Protein AF-A0A1W6DQ27-F1 (afdb_monomer)

Structure (mmCIF, N/CA/C/O backbone):
data_AF-A0A1W6DQ27-F1
#
_entry.id   AF-A0A1W6DQ27-F1
#
loop_
_atom_site.group_PDB
_atom_site.id
_atom_site.type_symbol
_atom_site.label_atom_id
_atom_site.label_alt_id
_atom_site.label_comp_id
_atom_site.label_asym_id
_atom_site.label_entity_id
_atom_site.label_seq_id
_atom_site.pdbx_PDB_ins_code
_atom_site.Cartn_x
_atom_site.Cartn_y
_atom_site.Cartn_z
_atom_site.occupancy
_atom_site.B_iso_or_equiv
_atom_site.auth_seq_id
_atom_site.auth_comp_id
_atom_site.auth_asym_id
_atom_site.auth_atom_id
_atom_site.pdbx_PDB_model_num
ATOM 1 N N . MET A 1 1 ? 55.749 -43.262 -13.786 1.00 35.22 1 MET A N 1
ATOM 2 C CA . MET A 1 1 ? 54.710 -43.730 -14.728 1.00 35.22 1 MET A CA 1
ATOM 3 C C . MET A 1 1 ? 53.335 -43.311 -14.212 1.00 35.22 1 MET A C 1
ATOM 5 O O . MET A 1 1 ? 52.972 -43.687 -13.114 1.00 35.22 1 MET A O 1
ATOM 9 N N . ARG A 1 2 ? 52.659 -42.466 -15.005 1.00 32.59 2 ARG A N 1
ATOM 10 C CA . ARG A 1 2 ? 51.225 -42.096 -15.053 1.00 32.59 2 ARG A CA 1
ATOM 11 C C . ARG A 1 2 ? 50.454 -41.832 -13.744 1.00 32.59 2 ARG A C 1
ATOM 13 O O . ARG A 1 2 ? 49.848 -42.721 -13.162 1.00 32.59 2 ARG A O 1
ATOM 20 N N . ARG A 1 3 ? 50.330 -40.532 -13.440 1.00 27.62 3 ARG A N 1
ATOM 21 C CA . ARG A 1 3 ? 49.148 -39.917 -12.814 1.00 27.62 3 ARG A CA 1
ATOM 22 C C . ARG A 1 3 ? 47.929 -40.117 -13.731 1.00 27.62 3 ARG A C 1
ATOM 24 O O . ARG A 1 3 ? 48.047 -39.907 -14.938 1.00 27.62 3 ARG A O 1
ATOM 31 N N . ARG A 1 4 ? 46.769 -40.470 -13.174 1.00 30.17 4 ARG A N 1
ATOM 32 C CA . ARG A 1 4 ? 45.458 -40.228 -13.797 1.00 30.17 4 ARG A CA 1
ATOM 33 C C . ARG A 1 4 ? 44.673 -39.313 -12.865 1.00 30.17 4 ARG A C 1
ATOM 35 O O . ARG A 1 4 ? 44.271 -39.726 -11.786 1.00 30.17 4 ARG A O 1
ATOM 42 N N . SER A 1 5 ? 44.528 -38.060 -13.280 1.00 28.67 5 SER A N 1
ATOM 43 C CA . SER A 1 5 ? 43.563 -37.112 -12.739 1.00 28.67 5 SER A CA 1
ATOM 44 C C . SER A 1 5 ? 42.181 -37.494 -13.264 1.00 28.67 5 SER A C 1
ATOM 46 O O . SER A 1 5 ? 41.981 -37.513 -14.477 1.00 28.67 5 SER A O 1
ATOM 48 N N . CYS A 1 6 ? 41.239 -37.798 -12.375 1.00 25.20 6 CYS A N 1
ATOM 49 C CA . CYS A 1 6 ? 39.823 -37.767 -12.715 1.00 25.20 6 CYS A CA 1
ATOM 50 C C . CYS A 1 6 ? 39.264 -36.473 -12.126 1.00 25.20 6 CYS A C 1
ATOM 52 O O . CYS A 1 6 ? 39.116 -36.336 -10.915 1.00 25.20 6 CYS A O 1
ATOM 54 N N . SER A 1 7 ? 39.084 -35.492 -12.997 1.00 32.28 7 SER A N 1
ATOM 55 C CA . SER A 1 7 ? 38.464 -34.204 -12.730 1.00 32.28 7 SER A CA 1
ATOM 56 C C . SER A 1 7 ? 36.999 -34.296 -13.133 1.00 32.28 7 SER A C 1
ATOM 58 O O . SER A 1 7 ? 36.702 -34.358 -14.321 1.00 32.28 7 SER A O 1
ATOM 60 N N . THR A 1 8 ? 36.105 -34.325 -12.152 1.00 30.11 8 THR A N 1
ATOM 61 C CA . THR A 1 8 ? 34.696 -33.917 -12.269 1.00 30.11 8 THR A CA 1
ATOM 62 C C . THR A 1 8 ? 34.157 -33.750 -10.848 1.00 30.11 8 THR A C 1
ATOM 64 O O . THR A 1 8 ? 34.054 -34.739 -10.125 1.00 30.11 8 THR A O 1
ATOM 67 N N . PRO A 1 9 ? 33.827 -32.531 -10.395 1.00 32.44 9 PRO A N 1
ATOM 68 C CA . PRO A 1 9 ? 32.907 -32.384 -9.290 1.00 32.44 9 PRO A CA 1
ATOM 69 C C . PRO A 1 9 ? 31.503 -32.540 -9.870 1.00 32.44 9 PRO A C 1
ATOM 71 O O . PRO A 1 9 ? 31.006 -31.674 -10.588 1.00 32.44 9 PRO A O 1
ATOM 74 N N . THR A 1 10 ? 30.886 -33.681 -9.582 1.00 27.97 10 THR A N 1
ATOM 75 C CA . THR A 1 10 ? 29.437 -33.850 -9.635 1.00 27.97 10 THR A CA 1
ATOM 76 C C . THR A 1 10 ? 28.848 -32.747 -8.767 1.00 27.97 10 THR A C 1
ATOM 78 O O . THR A 1 10 ? 28.960 -32.797 -7.542 1.00 27.97 10 THR A O 1
ATOM 81 N N . CYS A 1 11 ? 28.316 -31.699 -9.396 1.00 25.38 11 CYS A N 1
ATOM 82 C CA . CYS A 1 11 ? 27.607 -30.658 -8.677 1.00 25.38 11 CYS A CA 1
ATOM 83 C C . CYS A 1 11 ? 26.353 -31.323 -8.117 1.00 25.38 11 CYS A C 1
ATOM 85 O O . CYS A 1 11 ? 25.439 -31.684 -8.860 1.00 25.38 11 CYS A O 1
ATOM 87 N N . CYS A 1 12 ? 26.389 -31.596 -6.815 1.00 26.17 12 CYS A N 1
ATOM 88 C CA . CYS A 1 12 ? 25.247 -32.034 -6.048 1.00 26.17 12 CYS A CA 1
ATOM 89 C C . CYS A 1 12 ? 2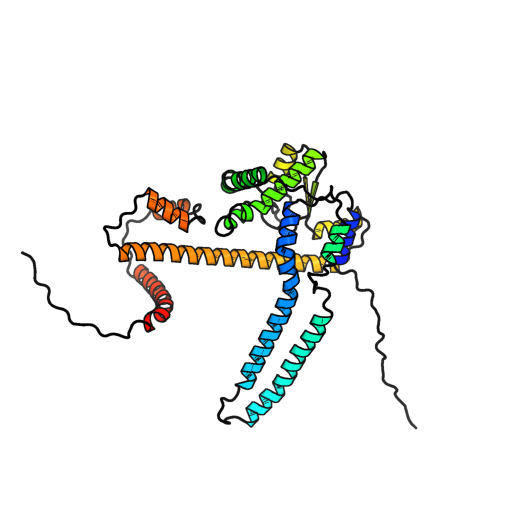4.074 -31.118 -6.383 1.00 26.17 12 CYS A C 1
ATOM 91 O O . CYS A 1 12 ? 24.135 -29.914 -6.135 1.00 26.17 12 CYS A O 1
ATOM 93 N N . SER A 1 13 ? 22.997 -31.711 -6.886 1.00 31.23 13 SER A N 1
ATOM 94 C CA . SER A 1 13 ? 21.646 -31.185 -6.768 1.00 31.23 13 SER A CA 1
ATOM 95 C C . SER A 1 13 ? 21.305 -31.101 -5.278 1.00 31.23 13 SER A C 1
ATOM 97 O O . SER A 1 13 ? 20.606 -31.945 -4.717 1.00 31.23 13 SER A O 1
ATOM 99 N N . ALA A 1 14 ? 21.885 -30.112 -4.606 1.00 27.81 14 ALA A N 1
ATOM 100 C CA . ALA A 1 14 ? 21.416 -29.653 -3.327 1.00 27.81 14 ALA A CA 1
ATOM 101 C C . ALA A 1 14 ? 20.113 -28.920 -3.628 1.00 27.81 14 ALA A C 1
ATOM 103 O O . ALA A 1 14 ? 20.105 -27.754 -4.007 1.00 27.81 14 ALA A O 1
ATOM 104 N N . SER A 1 15 ? 19.008 -29.649 -3.484 1.00 31.86 15 SER A N 1
ATOM 105 C CA . SER A 1 15 ? 17.717 -29.079 -3.123 1.00 31.86 15 SER A CA 1
ATOM 106 C C . SER A 1 15 ? 17.917 -28.362 -1.787 1.00 31.86 15 SER A C 1
ATOM 108 O O . SER A 1 15 ? 17.629 -28.901 -0.719 1.00 31.86 15 SER A O 1
ATOM 110 N N . THR A 1 16 ? 18.521 -27.178 -1.832 1.00 27.95 16 THR A N 1
ATOM 111 C CA . THR A 1 16 ? 18.600 -26.271 -0.703 1.00 27.95 16 THR A CA 1
ATOM 112 C C . THR A 1 16 ? 17.171 -25.870 -0.415 1.00 27.95 16 THR A C 1
ATOM 114 O O . THR A 1 16 ? 16.552 -25.175 -1.217 1.00 27.95 16 THR A O 1
ATOM 117 N N . ALA A 1 17 ? 16.632 -26.359 0.701 1.00 35.12 17 ALA A N 1
ATOM 118 C CA . ALA A 1 17 ? 15.463 -25.764 1.318 1.00 35.12 17 ALA A CA 1
ATOM 119 C C . ALA A 1 17 ? 15.706 -24.253 1.340 1.00 35.12 17 ALA A C 1
ATOM 121 O O . ALA A 1 17 ? 16.624 -23.786 2.018 1.00 35.12 17 ALA A O 1
ATOM 122 N N . SER A 1 18 ? 14.978 -23.532 0.487 1.00 35.06 18 SER A N 1
ATOM 123 C CA . SER A 1 18 ? 15.203 -22.111 0.285 1.00 35.06 18 SER A CA 1
ATOM 124 C C . SER A 1 18 ? 15.044 -21.433 1.648 1.00 35.06 18 SER A C 1
ATOM 126 O O . SER A 1 18 ? 14.040 -21.711 2.320 1.00 35.06 18 SER A O 1
ATOM 128 N N . PRO A 1 19 ? 16.001 -20.598 2.102 1.00 41.03 19 PRO A N 1
ATOM 129 C CA . PRO A 1 19 ? 15.761 -19.731 3.247 1.00 41.03 19 PRO A CA 1
ATOM 130 C C . PRO A 1 19 ? 14.408 -19.061 3.024 1.00 41.03 19 PRO A C 1
ATOM 132 O O . PRO A 1 19 ? 14.100 -18.648 1.904 1.00 41.03 19 PRO A O 1
ATOM 135 N N . LEU A 1 20 ? 13.561 -19.112 4.055 1.00 54.28 20 LEU A N 1
ATOM 136 C CA . LEU A 1 20 ? 12.163 -18.701 3.988 1.00 54.28 20 LEU A CA 1
ATOM 137 C C . LEU A 1 20 ? 12.088 -17.354 3.277 1.00 54.28 20 LEU A C 1
ATOM 139 O O . LEU A 1 20 ? 12.552 -16.349 3.818 1.00 54.28 20 LEU A O 1
ATOM 143 N N . THR A 1 21 ? 11.543 -17.359 2.059 1.00 79.62 21 THR A N 1
ATOM 144 C CA . THR A 1 21 ? 11.348 -16.129 1.294 1.00 79.62 21 THR A CA 1
ATOM 145 C C . THR A 1 21 ? 10.600 -15.144 2.187 1.00 79.62 21 THR A C 1
ATOM 147 O O . THR A 1 21 ? 9.743 -15.563 2.976 1.00 79.62 21 THR A O 1
ATOM 150 N N . LEU A 1 22 ? 10.892 -13.844 2.099 1.00 87.81 22 LEU A N 1
ATOM 151 C CA . LEU A 1 22 ? 10.191 -12.828 2.894 1.00 87.81 22 LEU A CA 1
ATOM 152 C C . LEU A 1 22 ? 8.661 -13.009 2.845 1.00 87.81 22 LEU A C 1
ATOM 154 O O . LEU A 1 22 ? 7.980 -12.876 3.862 1.00 87.81 22 LEU A O 1
ATOM 158 N N . ARG A 1 23 ? 8.126 -13.433 1.690 1.00 87.44 23 ARG A N 1
ATOM 159 C CA . ARG A 1 23 ? 6.727 -13.855 1.507 1.00 87.44 23 ARG A CA 1
ATOM 160 C C . ARG A 1 23 ? 6.301 -14.945 2.498 1.00 87.44 23 ARG A C 1
ATOM 162 O O . ARG A 1 23 ? 5.312 -14.766 3.206 1.00 87.44 23 ARG A O 1
ATOM 169 N N . ALA A 1 24 ? 7.031 -16.057 2.565 1.00 88.25 24 ALA A N 1
ATOM 170 C CA . ALA A 1 24 ? 6.732 -17.154 3.482 1.00 88.25 24 ALA A CA 1
ATOM 171 C C . ALA A 1 24 ? 6.811 -16.703 4.948 1.00 88.25 24 ALA A C 1
ATOM 173 O O . ALA A 1 24 ? 5.965 -17.087 5.755 1.00 88.25 24 ALA A O 1
ATOM 174 N N . THR A 1 25 ? 7.784 -15.857 5.296 1.00 91.12 25 THR A N 1
ATOM 175 C CA . THR A 1 25 ? 7.906 -15.289 6.647 1.00 91.12 25 THR A CA 1
ATOM 176 C C . THR A 1 25 ? 6.714 -14.390 6.989 1.00 91.12 25 THR A C 1
ATOM 178 O O . THR A 1 25 ? 6.089 -14.591 8.030 1.00 91.12 25 THR A O 1
ATOM 181 N N . ARG A 1 26 ? 6.318 -13.469 6.098 1.00 92.38 26 ARG A N 1
ATOM 182 C CA . ARG A 1 26 ? 5.122 -12.623 6.271 1.00 92.38 26 ARG A CA 1
ATOM 183 C C . ARG A 1 26 ? 3.860 -13.472 6.465 1.00 92.38 26 ARG A C 1
ATOM 185 O O . ARG A 1 26 ? 3.111 -13.241 7.411 1.00 92.38 26 ARG A O 1
ATOM 192 N N . LEU A 1 27 ? 3.659 -14.505 5.645 1.00 91.62 27 LEU A N 1
ATOM 193 C CA . LEU A 1 27 ? 2.511 -15.413 5.770 1.00 91.62 27 LEU A CA 1
ATOM 194 C C . LEU A 1 27 ? 2.515 -16.186 7.093 1.00 91.62 27 LEU A C 1
ATOM 196 O O . LEU A 1 27 ? 1.463 -16.336 7.710 1.00 91.62 27 LEU A O 1
ATOM 200 N N . LYS A 1 28 ? 3.679 -16.638 7.577 1.00 92.50 28 LYS A N 1
ATOM 201 C CA . LYS A 1 28 ? 3.794 -17.263 8.906 1.00 92.50 28 LYS A CA 1
ATOM 202 C C . LYS A 1 28 ? 3.399 -16.303 10.024 1.00 92.50 28 LYS A C 1
ATOM 204 O O . LYS A 1 28 ? 2.672 -16.707 10.929 1.00 92.50 28 LYS A O 1
ATOM 209 N N . VAL A 1 29 ? 3.841 -15.047 9.949 1.00 94.62 29 VAL A N 1
ATOM 210 C CA . VAL A 1 29 ? 3.486 -14.011 10.930 1.00 94.62 29 VAL A CA 1
ATOM 211 C C . VAL A 1 29 ? 1.984 -13.772 10.945 1.00 94.62 29 VAL A C 1
ATOM 213 O O . VAL A 1 29 ? 1.378 -13.818 12.013 1.00 94.62 29 VAL A O 1
ATOM 216 N N . LEU A 1 30 ? 1.360 -13.611 9.778 1.00 94.19 30 LEU A N 1
ATOM 217 C CA . LEU A 1 30 ? -0.089 -13.452 9.688 1.00 94.19 30 LEU A CA 1
ATOM 218 C C . LEU A 1 30 ? -0.834 -14.681 10.243 1.00 94.19 30 LEU A C 1
ATOM 220 O O . LEU A 1 30 ? -1.727 -14.523 11.075 1.00 94.19 30 LEU A O 1
ATOM 224 N N . LYS A 1 31 ? -0.406 -15.902 9.890 1.00 93.31 31 LYS A N 1
ATOM 225 C CA . LYS A 1 31 ? -0.966 -17.159 10.430 1.00 93.31 31 LYS A CA 1
ATOM 226 C C . LYS A 1 31 ? -0.897 -17.225 11.959 1.00 93.31 31 LYS A C 1
ATOM 228 O O . LYS A 1 31 ? -1.855 -17.663 12.586 1.00 93.31 31 LYS A O 1
ATOM 233 N N . ALA A 1 32 ? 0.191 -16.760 12.572 1.00 94.19 32 ALA A N 1
ATOM 234 C CA . ALA A 1 32 ? 0.322 -16.734 14.031 1.00 94.19 32 ALA A CA 1
ATOM 235 C C . ALA A 1 32 ? -0.504 -15.629 14.712 1.00 94.19 32 ALA A C 1
ATOM 237 O O . ALA A 1 32 ? -0.891 -15.776 15.873 1.00 94.19 32 ALA A O 1
ATOM 238 N N . ILE A 1 33 ? -0.799 -14.524 14.020 1.00 93.75 33 ILE A N 1
ATOM 239 C CA . ILE A 1 33 ? -1.761 -13.526 14.517 1.00 93.75 33 ILE A CA 1
ATOM 240 C C . ILE A 1 33 ? -3.175 -14.124 14.512 1.00 93.75 33 ILE A C 1
ATOM 242 O O . ILE A 1 33 ? -3.920 -13.918 15.480 1.00 93.75 33 ILE A O 1
ATOM 246 N N . GLY A 1 34 ? -3.498 -14.893 13.466 1.00 91.38 34 GLY A N 1
ATOM 247 C CA . GLY A 1 34 ? -4.666 -15.764 13.384 1.00 91.38 34 GLY A CA 1
ATOM 248 C C . GLY A 1 34 ? -5.978 -15.003 13.615 1.00 91.38 34 GLY A C 1
ATOM 249 O O . GLY A 1 34 ? -6.183 -13.981 12.959 1.00 91.38 34 GLY A O 1
ATOM 250 N N . PRO A 1 35 ? -6.831 -15.409 14.578 1.00 92.31 35 PRO A N 1
ATOM 251 C CA . PRO A 1 35 ? -8.158 -14.814 14.814 1.00 92.31 35 PRO A CA 1
ATOM 252 C C . PRO A 1 35 ? -8.174 -13.309 15.124 1.00 92.31 35 PRO A C 1
ATOM 254 O O . PRO A 1 35 ? -9.227 -12.679 15.113 1.00 92.31 35 PRO A O 1
ATOM 257 N N . ARG A 1 36 ? -7.018 -12.711 15.440 1.00 93.62 36 ARG A N 1
ATOM 258 C CA . ARG A 1 36 ? -6.898 -11.268 15.711 1.00 93.62 36 ARG A CA 1
ATOM 259 C C . ARG A 1 36 ? -6.746 -10.425 14.447 1.00 93.62 36 ARG A C 1
ATOM 261 O O . ARG A 1 36 ? -6.740 -9.200 14.547 1.00 93.62 36 ARG A O 1
ATOM 268 N N . LEU A 1 37 ? -6.568 -11.049 13.283 1.00 96.06 37 LEU A N 1
ATOM 269 C CA . LEU A 1 37 ? -6.528 -10.325 12.020 1.00 96.06 37 LEU A CA 1
ATOM 270 C C . LEU A 1 37 ? -7.899 -9.722 11.720 1.00 96.06 37 LEU A C 1
ATOM 272 O O . LEU A 1 37 ? -8.937 -10.344 11.942 1.00 96.06 37 LEU A O 1
ATOM 276 N N . PHE A 1 38 ? -7.873 -8.513 11.175 1.00 97.12 38 PHE A N 1
ATOM 277 C CA . PHE A 1 38 ? -9.029 -7.875 10.576 1.00 97.12 38 PHE A CA 1
ATOM 278 C C . PHE A 1 38 ? -8.591 -7.185 9.286 1.00 97.12 38 PHE A C 1
ATOM 280 O O . PHE A 1 38 ? -7.700 -6.336 9.307 1.00 97.12 38 PHE A O 1
ATOM 287 N N . LEU A 1 39 ? -9.224 -7.545 8.174 1.00 97.06 39 LEU A N 1
ATOM 288 C CA . LEU A 1 39 ? -9.023 -6.953 6.862 1.00 97.06 39 LEU A CA 1
ATOM 289 C C . LEU A 1 39 ? -10.184 -5.992 6.568 1.00 97.06 39 LEU A C 1
ATOM 291 O O . LEU A 1 39 ? -11.298 -6.455 6.309 1.00 97.06 39 LEU A O 1
ATOM 295 N N . PRO A 1 40 ? -9.973 -4.663 6.568 1.00 97.25 40 PRO A N 1
ATOM 296 C CA . PRO A 1 40 ? -10.994 -3.728 6.112 1.00 97.25 40 PRO A CA 1
ATOM 297 C C . PRO A 1 40 ? -11.451 -4.067 4.686 1.00 97.25 40 PRO A C 1
ATOM 299 O O . PRO A 1 40 ? -10.647 -4.435 3.829 1.00 97.25 40 PRO A O 1
ATOM 302 N N . HIS A 1 41 ? -12.744 -3.904 4.414 1.00 95.94 41 HIS A N 1
ATOM 303 C CA . HIS A 1 41 ? -13.325 -4.154 3.096 1.00 95.94 41 HIS A CA 1
ATOM 304 C C . HIS A 1 41 ? -12.630 -3.330 2.010 1.00 95.94 41 HIS A C 1
ATOM 306 O O . HIS A 1 41 ? -12.349 -3.841 0.927 1.00 95.94 41 HIS A O 1
ATOM 312 N N . GLN A 1 42 ? -12.317 -2.067 2.318 1.00 95.38 42 GLN A N 1
ATOM 313 C CA . GLN A 1 42 ? -11.607 -1.178 1.401 1.00 95.38 42 GLN A CA 1
ATOM 314 C C . GLN A 1 42 ? -10.236 -1.742 0.984 1.00 95.38 42 GLN A C 1
ATOM 316 O O . GLN A 1 42 ? -9.889 -1.663 -0.192 1.00 95.38 42 GLN A O 1
ATOM 321 N N . VAL A 1 43 ? -9.501 -2.380 1.905 1.00 95.38 43 VAL A N 1
ATOM 322 C CA . VAL A 1 43 ? -8.213 -3.029 1.594 1.00 95.38 43 VAL A CA 1
ATOM 323 C C . VAL A 1 43 ? -8.424 -4.207 0.645 1.00 95.38 43 VAL A C 1
ATOM 325 O O . VAL A 1 43 ? -7.675 -4.359 -0.313 1.00 95.38 43 VAL A O 1
ATOM 328 N N . GLY A 1 44 ? -9.475 -5.007 0.853 1.00 94.19 44 GLY A N 1
ATOM 329 C CA . GLY A 1 44 ? -9.832 -6.094 -0.063 1.00 94.19 44 GLY A CA 1
ATOM 330 C C . GLY A 1 44 ? -10.144 -5.599 -1.482 1.00 94.19 44 GLY A C 1
ATOM 331 O O . GLY A 1 44 ? -9.675 -6.185 -2.458 1.00 94.19 44 GLY A O 1
ATOM 332 N N . ILE A 1 45 ? -10.880 -4.486 -1.615 1.00 92.62 45 ILE A N 1
ATOM 333 C CA . ILE A 1 45 ? -11.149 -3.859 -2.922 1.00 92.62 45 ILE A CA 1
ATOM 334 C C . ILE A 1 45 ? -9.839 -3.462 -3.611 1.00 92.62 45 ILE A C 1
ATOM 336 O O . ILE A 1 45 ? -9.643 -3.775 -4.788 1.00 92.62 45 ILE A O 1
ATOM 340 N N . GLU A 1 46 ? -8.958 -2.760 -2.900 1.00 92.19 46 GLU A N 1
ATOM 3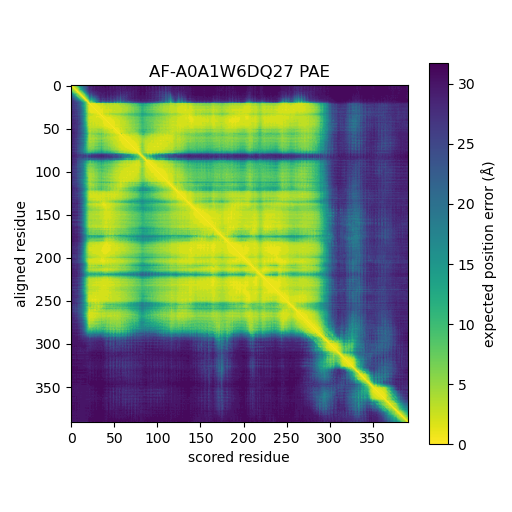41 C CA . GLU A 1 46 ? -7.689 -2.280 -3.453 1.00 92.19 46 GLU A CA 1
ATOM 342 C C . GLU A 1 46 ? -6.760 -3.434 -3.825 1.00 92.19 46 GLU A C 1
ATOM 344 O O . GLU A 1 46 ? -6.202 -3.438 -4.922 1.00 92.19 46 GLU A O 1
ATOM 349 N N . PHE A 1 47 ? -6.684 -4.463 -2.980 1.00 92.12 47 PHE A N 1
ATOM 350 C CA . PHE A 1 47 ? -5.947 -5.684 -3.274 1.00 92.12 47 PHE A CA 1
ATOM 351 C C . PHE A 1 47 ? -6.432 -6.324 -4.578 1.00 92.12 47 PHE A C 1
ATOM 353 O O . PHE A 1 47 ? -5.638 -6.529 -5.493 1.00 92.12 47 PHE A O 1
ATOM 360 N N . HIS A 1 48 ? -7.735 -6.584 -4.729 1.00 90.56 48 HIS A N 1
ATOM 361 C CA . HIS A 1 48 ? -8.249 -7.222 -5.946 1.00 90.56 48 HIS A CA 1
ATOM 362 C C . HIS A 1 48 ? -8.107 -6.351 -7.199 1.00 90.56 48 HIS A C 1
ATOM 364 O O . HIS A 1 48 ? -7.932 -6.900 -8.291 1.00 90.56 48 HIS A O 1
ATOM 370 N N . ARG A 1 49 ? -8.165 -5.018 -7.065 1.00 88.62 49 ARG A N 1
ATOM 371 C CA . ARG A 1 49 ? -7.920 -4.087 -8.175 1.00 88.62 49 ARG A CA 1
ATOM 372 C C . ARG A 1 49 ? -6.461 -4.142 -8.632 1.00 88.62 49 ARG A C 1
ATOM 374 O O . ARG A 1 49 ? -6.220 -4.219 -9.833 1.00 88.62 49 ARG A O 1
ATOM 381 N N . ASN A 1 50 ? -5.523 -4.141 -7.689 1.00 87.50 50 ASN A N 1
ATOM 382 C CA . ASN A 1 50 ? -4.099 -3.984 -7.980 1.00 87.50 50 ASN A CA 1
ATOM 383 C C . ASN A 1 50 ? -3.384 -5.326 -8.214 1.00 87.50 50 ASN A C 1
ATOM 385 O O . ASN A 1 50 ? -2.362 -5.353 -8.896 1.00 87.50 50 ASN A O 1
ATOM 389 N N . ARG A 1 51 ? -3.912 -6.461 -7.715 1.00 87.94 51 ARG A N 1
ATOM 390 C CA . ARG A 1 51 ? -3.218 -7.767 -7.784 1.00 87.94 51 ARG A CA 1
ATOM 391 C C . ARG A 1 51 ? -2.806 -8.149 -9.199 1.00 87.94 51 ARG A C 1
ATOM 393 O O . ARG A 1 51 ? -1.740 -8.715 -9.393 1.00 87.94 51 ARG A O 1
ATOM 400 N N . ARG A 1 52 ? -3.658 -7.851 -10.186 1.00 84.62 52 ARG A N 1
ATOM 401 C CA . ARG A 1 52 ? -3.426 -8.248 -11.580 1.00 84.62 52 ARG A CA 1
ATOM 402 C C . ARG A 1 52 ? -2.287 -7.461 -12.208 1.00 84.62 52 ARG A C 1
ATOM 404 O O . ARG A 1 52 ? -1.508 -8.021 -12.967 1.00 84.62 52 ARG A O 1
ATOM 411 N N . GLU A 1 53 ? -2.211 -6.178 -11.884 1.00 84.12 53 GLU A N 1
ATOM 412 C CA . GLU A 1 53 ? -1.154 -5.288 -12.351 1.00 84.12 53 GLU A CA 1
ATOM 413 C C . GLU A 1 53 ? 0.186 -5.678 -11.723 1.00 84.12 53 GLU A C 1
ATOM 415 O O . GLU A 1 53 ? 1.157 -5.903 -12.440 1.00 84.12 53 GLU A O 1
ATOM 420 N N . VAL A 1 54 ? 0.205 -5.901 -10.405 1.00 83.50 54 VAL A N 1
ATOM 421 C CA . VAL A 1 54 ? 1.406 -6.358 -9.688 1.00 83.50 54 VAL A CA 1
ATOM 422 C C . VAL A 1 54 ? 1.877 -7.725 -10.198 1.00 83.50 54 VAL A C 1
ATOM 424 O O . VAL A 1 54 ? 3.065 -7.902 -10.454 1.00 83.50 54 VAL A O 1
ATOM 427 N N . ALA A 1 55 ? 0.963 -8.678 -10.412 1.00 81.81 55 ALA A N 1
ATOM 428 C CA . ALA A 1 55 ? 1.297 -10.000 -10.950 1.00 81.81 55 ALA A CA 1
ATOM 429 C C . ALA A 1 55 ? 1.861 -9.938 -12.381 1.00 81.81 55 ALA A C 1
ATOM 431 O O . ALA A 1 55 ? 2.717 -10.744 -12.739 1.00 81.81 55 ALA A O 1
ATOM 432 N N . ALA A 1 56 ? 1.411 -8.979 -13.197 1.00 82.44 56 ALA A N 1
ATOM 433 C CA . ALA A 1 56 ? 1.943 -8.765 -14.541 1.00 82.44 56 ALA A CA 1
ATOM 434 C C . ALA A 1 56 ? 3.327 -8.089 -14.538 1.00 82.44 56 ALA A C 1
ATOM 436 O O . ALA A 1 56 ? 4.080 -8.248 -15.498 1.00 82.44 56 ALA A O 1
ATOM 437 N N . GLY A 1 57 ? 3.681 -7.368 -13.468 1.00 81.38 57 GLY A N 1
ATOM 438 C CA . GLY A 1 57 ? 4.882 -6.532 -13.395 1.00 81.38 57 GLY A CA 1
ATOM 439 C C . GLY A 1 57 ? 6.186 -7.265 -13.712 1.00 81.38 57 GLY A C 1
ATOM 440 O O . GLY A 1 57 ? 7.009 -6.741 -14.462 1.00 81.38 57 GLY A O 1
ATOM 441 N N . ILE A 1 58 ? 6.362 -8.496 -13.217 1.00 79.25 58 ILE A N 1
ATOM 442 C CA . ILE A 1 58 ? 7.573 -9.280 -13.505 1.00 79.25 58 ILE A CA 1
ATOM 443 C C . ILE A 1 58 ? 7.661 -9.675 -14.987 1.00 79.25 58 ILE A C 1
ATOM 445 O O . ILE A 1 58 ? 8.727 -9.567 -15.586 1.00 79.25 58 ILE A O 1
ATOM 449 N N . GLY A 1 59 ? 6.535 -10.039 -15.612 1.00 83.69 59 GLY A N 1
ATOM 450 C CA . GLY A 1 59 ? 6.473 -10.319 -17.050 1.00 83.69 59 GLY A CA 1
ATOM 451 C C . GLY A 1 59 ? 6.838 -9.085 -17.875 1.00 83.69 59 GLY A C 1
ATOM 452 O O . GLY A 1 59 ? 7.698 -9.154 -18.749 1.00 83.69 59 GLY A O 1
ATOM 453 N N . THR A 1 60 ? 6.282 -7.925 -17.515 1.00 83.38 60 THR A N 1
ATOM 454 C CA . THR A 1 60 ? 6.633 -6.637 -18.132 1.00 83.38 60 THR A CA 1
ATOM 455 C C . THR A 1 60 ? 8.124 -6.309 -17.975 1.00 83.38 60 THR A C 1
ATOM 457 O O . THR A 1 60 ? 8.738 -5.765 -18.896 1.00 83.38 60 THR A O 1
ATOM 460 N N . ALA A 1 61 ? 8.741 -6.645 -16.837 1.00 80.81 61 ALA A N 1
ATOM 461 C CA . ALA A 1 61 ? 10.173 -6.442 -16.624 1.00 80.81 61 ALA A CA 1
ATOM 462 C C . ALA A 1 61 ? 11.021 -7.315 -17.569 1.00 80.81 61 ALA A C 1
ATOM 464 O O . ALA A 1 61 ? 11.915 -6.785 -18.235 1.00 80.81 61 ALA A O 1
ATOM 465 N N . TYR A 1 62 ? 10.699 -8.609 -17.706 1.00 82.88 62 TYR A N 1
ATOM 466 C CA . TYR A 1 62 ? 11.343 -9.491 -18.691 1.00 82.88 62 TYR A CA 1
ATOM 467 C C . TYR A 1 62 ? 11.178 -8.963 -20.121 1.00 82.88 62 TYR A C 1
ATOM 469 O O . TYR A 1 62 ? 12.157 -8.850 -20.863 1.00 82.88 62 TYR A O 1
ATOM 477 N N . GLU A 1 63 ? 9.960 -8.570 -20.502 1.00 84.81 63 GLU A N 1
ATOM 478 C CA . GLU A 1 63 ? 9.670 -7.998 -21.820 1.00 84.81 63 GLU A CA 1
ATOM 479 C C . GLU A 1 63 ? 10.451 -6.707 -22.087 1.00 84.81 63 GLU A C 1
ATOM 481 O O . GLU A 1 63 ? 10.941 -6.506 -23.198 1.00 84.81 63 GLU A O 1
ATOM 486 N N . THR A 1 64 ? 10.636 -5.859 -21.073 1.00 83.06 64 THR A N 1
ATOM 487 C CA . THR A 1 64 ? 11.411 -4.615 -21.190 1.00 83.06 64 THR A CA 1
ATOM 488 C C . THR A 1 64 ? 12.871 -4.899 -21.543 1.00 83.06 64 THR A C 1
ATOM 490 O O . THR A 1 64 ? 13.423 -4.281 -22.458 1.00 83.06 64 THR A O 1
ATOM 493 N N . VAL A 1 65 ? 13.503 -5.863 -20.864 1.00 80.50 65 VAL A N 1
ATOM 494 C CA . VAL A 1 65 ? 14.894 -6.247 -21.157 1.00 80.50 65 VAL A CA 1
ATOM 495 C C . VAL A 1 65 ? 14.987 -6.932 -22.524 1.00 80.50 65 VAL A C 1
ATOM 497 O O . VAL A 1 65 ? 15.901 -6.636 -23.299 1.00 80.50 65 VAL A O 1
ATOM 500 N N . ARG A 1 66 ? 14.010 -7.780 -22.874 1.00 87.25 66 ARG A N 1
ATOM 501 C CA . ARG A 1 66 ? 13.927 -8.436 -24.188 1.00 87.25 66 ARG A CA 1
ATOM 502 C C . ARG A 1 66 ? 13.811 -7.408 -25.321 1.00 87.25 66 ARG A C 1
ATOM 504 O O . ARG A 1 66 ? 14.556 -7.478 -26.296 1.00 87.25 66 ARG A O 1
ATOM 511 N N . ALA A 1 67 ? 12.972 -6.386 -25.156 1.00 84.69 67 ALA A N 1
ATOM 512 C CA . ALA A 1 67 ? 12.832 -5.294 -26.117 1.00 84.69 67 ALA A CA 1
ATOM 513 C C . ALA A 1 67 ? 14.128 -4.476 -26.278 1.00 84.69 67 ALA A C 1
ATOM 515 O O . ALA A 1 67 ? 14.469 -4.067 -27.392 1.00 84.69 67 ALA A O 1
ATOM 516 N N . ALA A 1 68 ? 14.884 -4.261 -25.194 1.00 85.62 68 ALA A N 1
ATOM 517 C CA . ALA A 1 68 ? 16.192 -3.609 -25.257 1.00 85.62 68 ALA A CA 1
ATOM 518 C C . ALA A 1 68 ? 17.225 -4.459 -26.022 1.00 85.62 68 ALA A C 1
ATOM 520 O O . ALA A 1 68 ? 17.968 -3.926 -26.854 1.00 85.62 68 ALA A O 1
ATOM 521 N N . ALA A 1 69 ? 17.235 -5.778 -25.805 1.00 84.56 69 ALA A N 1
ATOM 522 C CA . ALA A 1 69 ? 18.070 -6.713 -26.559 1.00 84.56 69 ALA A CA 1
ATOM 523 C C . ALA A 1 69 ? 17.713 -6.711 -28.060 1.00 84.56 69 ALA A C 1
ATOM 525 O O . ALA A 1 69 ? 18.603 -6.636 -28.911 1.00 84.56 69 ALA A O 1
ATOM 526 N N . ASP A 1 70 ? 16.422 -6.679 -28.397 1.00 86.31 70 ASP A N 1
ATOM 527 C CA . ASP A 1 70 ? 15.944 -6.563 -29.779 1.00 86.31 70 ASP A CA 1
ATOM 528 C C . ASP A 1 70 ? 16.346 -5.235 -30.435 1.00 86.31 70 ASP A C 1
ATOM 530 O O . ASP A 1 70 ? 16.718 -5.198 -31.614 1.00 86.31 70 ASP A O 1
ATOM 534 N N . ALA A 1 71 ? 16.290 -4.127 -29.693 1.00 87.81 71 ALA A N 1
ATOM 535 C CA . ALA A 1 71 ? 16.733 -2.821 -30.174 1.00 87.81 71 ALA A CA 1
ATOM 536 C C . ALA A 1 71 ? 18.244 -2.804 -30.459 1.00 87.81 71 ALA A C 1
ATOM 538 O O . ALA A 1 71 ? 18.677 -2.306 -31.508 1.00 87.81 71 ALA A O 1
ATOM 539 N N . LEU A 1 72 ? 19.049 -3.413 -29.581 1.00 88.44 72 LEU A N 1
ATOM 540 C CA . LEU A 1 72 ? 20.479 -3.613 -29.814 1.00 88.44 72 LEU A CA 1
ATOM 541 C C . LEU A 1 72 ? 20.714 -4.468 -31.069 1.00 88.44 72 LEU A C 1
ATOM 543 O O . LEU A 1 72 ? 21.493 -4.082 -31.943 1.00 88.44 72 LEU A O 1
ATOM 547 N N . GLN A 1 73 ? 19.979 -5.572 -31.223 1.00 89.19 73 GLN A N 1
ATOM 548 C CA . GLN A 1 73 ? 20.083 -6.450 -32.389 1.00 89.19 73 GLN A CA 1
ATOM 549 C C . GLN A 1 73 ? 19.757 -5.729 -33.703 1.00 89.19 73 GLN A C 1
ATOM 551 O O . GLN A 1 73 ? 20.440 -5.936 -34.711 1.00 89.19 73 GLN A O 1
ATOM 556 N N . LYS A 1 74 ? 18.719 -4.884 -33.717 1.00 88.81 74 LYS A N 1
ATOM 557 C CA . LYS A 1 74 ? 18.367 -4.048 -34.877 1.00 88.81 74 LYS A CA 1
ATOM 558 C C . LYS A 1 74 ? 19.495 -3.077 -35.217 1.00 88.81 74 LYS A C 1
ATOM 560 O O . LYS A 1 74 ? 19.885 -3.003 -36.380 1.00 88.81 74 LYS A O 1
ATOM 565 N N . SER A 1 75 ? 20.066 -2.422 -34.207 1.00 88.69 75 SER A N 1
ATOM 566 C CA . SER A 1 75 ? 21.170 -1.467 -34.374 1.00 88.69 75 SER A CA 1
ATOM 567 C C . SER A 1 75 ? 22.410 -2.133 -34.984 1.00 88.69 75 SER A C 1
ATOM 569 O O . SER A 1 75 ? 23.020 -1.598 -35.911 1.00 88.69 75 SER A O 1
ATOM 571 N N . VAL A 1 76 ? 22.731 -3.353 -34.538 1.00 87.69 76 VAL A N 1
ATOM 572 C CA . VAL A 1 76 ? 23.816 -4.184 -35.092 1.00 87.69 76 VAL A CA 1
ATOM 573 C C . VAL A 1 76 ? 23.526 -4.625 -36.528 1.00 87.69 76 VAL A C 1
ATOM 575 O O . VAL A 1 76 ? 24.430 -4.641 -37.362 1.00 87.69 76 VAL A O 1
ATOM 578 N N . LYS A 1 77 ? 22.272 -4.963 -36.863 1.00 84.81 77 LYS A N 1
ATOM 579 C CA . LYS A 1 77 ? 21.890 -5.325 -38.242 1.00 84.81 77 LYS A CA 1
ATOM 580 C C . LYS A 1 77 ? 22.092 -4.165 -39.218 1.00 84.81 77 LYS A C 1
ATOM 582 O O . LYS A 1 77 ? 22.526 -4.407 -40.342 1.00 84.81 77 LYS A O 1
ATOM 587 N N . THR A 1 78 ? 21.806 -2.936 -38.789 1.00 85.38 78 THR A N 1
ATOM 588 C CA . THR A 1 78 ? 21.960 -1.716 -39.599 1.00 85.38 78 THR A CA 1
ATOM 589 C C . THR A 1 78 ? 23.381 -1.144 -39.599 1.00 85.38 78 THR A C 1
ATOM 591 O O . THR A 1 78 ? 23.677 -0.227 -40.367 1.00 85.38 78 THR A O 1
ATOM 594 N N . PHE A 1 79 ? 24.278 -1.674 -38.763 1.00 81.75 79 PHE A N 1
ATOM 595 C CA . PHE A 1 79 ? 25.664 -1.224 -38.678 1.00 81.75 79 PHE A CA 1
ATOM 596 C C . PHE A 1 79 ? 26.405 -1.455 -40.009 1.00 81.75 79 PHE A C 1
ATOM 598 O O . PHE A 1 79 ? 26.489 -2.581 -40.504 1.00 81.75 79 PHE A O 1
ATOM 605 N N . GLY A 1 80 ? 26.958 -0.386 -40.592 1.00 72.81 80 GLY A N 1
ATOM 606 C CA . GLY A 1 80 ? 27.689 -0.426 -41.868 1.00 72.81 80 GLY A CA 1
ATOM 607 C C . GLY A 1 80 ? 26.928 0.097 -43.093 1.00 72.81 80 GLY A C 1
ATOM 608 O O . GLY A 1 80 ? 27.515 0.161 -44.168 1.00 72.81 80 GLY A O 1
ATOM 609 N N . GLY A 1 81 ? 25.665 0.522 -42.949 1.00 63.50 81 GLY A N 1
ATOM 610 C CA . GLY A 1 81 ? 25.025 1.432 -43.910 1.00 63.50 81 GLY A CA 1
ATOM 611 C C . GLY A 1 81 ? 24.718 0.877 -45.309 1.00 63.50 81 GLY A C 1
ATOM 612 O O . GLY A 1 81 ? 24.790 1.628 -46.272 1.00 63.50 81 GLY A O 1
ATOM 613 N N . GLY A 1 82 ? 24.372 -0.408 -45.442 1.00 58.53 82 GLY A N 1
ATOM 614 C CA . GLY A 1 82 ? 23.682 -0.957 -46.626 1.00 58.53 82 GLY A CA 1
ATOM 615 C C . GLY A 1 82 ? 24.475 -1.101 -47.937 1.00 58.53 82 GLY A C 1
ATOM 616 O O . GLY A 1 82 ? 24.050 -1.874 -48.787 1.00 58.53 82 GLY A O 1
ATOM 617 N N . GLU A 1 83 ? 25.627 -0.445 -48.100 1.00 56.31 83 GLU A N 1
ATOM 618 C CA . GLU A 1 83 ? 26.387 -0.414 -49.370 1.00 56.31 83 GLU A CA 1
ATOM 619 C C . GLU A 1 83 ? 27.763 -1.108 -49.316 1.00 56.31 83 GLU A C 1
ATOM 621 O O . GLU A 1 83 ? 28.660 -0.794 -50.093 1.00 56.31 83 GLU A O 1
ATOM 626 N N . GLY A 1 84 ? 27.983 -2.037 -48.382 1.00 58.00 84 GLY A N 1
ATOM 627 C CA . GLY A 1 84 ? 29.226 -2.828 -48.328 1.00 58.00 84 GLY A CA 1
ATOM 628 C C . GLY A 1 84 ? 30.495 -2.039 -47.958 1.00 58.00 84 GLY A C 1
ATOM 629 O O . GLY A 1 84 ? 31.617 -2.528 -48.069 1.00 58.00 84 GLY A O 1
ATOM 630 N N . ARG A 1 85 ? 30.343 -0.788 -47.503 1.00 58.84 85 ARG A N 1
ATOM 631 C CA . ARG A 1 85 ? 31.451 0.163 -47.285 1.00 58.84 85 ARG A CA 1
ATOM 632 C C . ARG A 1 85 ? 32.427 -0.250 -46.171 1.00 58.84 85 ARG A C 1
ATOM 634 O O . ARG A 1 85 ? 33.536 0.273 -46.123 1.00 58.84 85 ARG A O 1
ATOM 641 N N . TYR A 1 86 ? 32.016 -1.160 -45.282 1.00 69.88 86 TYR A N 1
ATOM 642 C CA . TYR A 1 86 ? 32.756 -1.572 -44.081 1.00 69.88 86 TYR A CA 1
ATOM 643 C C . TYR A 1 86 ? 32.639 -3.079 -43.781 1.00 69.88 86 TYR A C 1
ATOM 645 O O . TYR A 1 86 ? 32.583 -3.462 -42.615 1.00 69.88 86 TYR A O 1
ATOM 653 N N . ASP A 1 87 ? 32.582 -3.945 -44.796 1.00 77.50 87 ASP A N 1
ATOM 654 C CA . ASP A 1 87 ? 32.195 -5.359 -44.633 1.00 77.50 87 ASP A CA 1
ATOM 655 C C . ASP A 1 87 ? 32.979 -6.146 -43.567 1.00 77.50 87 ASP A C 1
ATOM 657 O O . ASP A 1 87 ? 32.367 -6.868 -42.774 1.00 77.50 87 ASP A O 1
ATOM 661 N N . GLU A 1 88 ? 34.303 -5.982 -43.465 1.00 83.50 88 GLU A N 1
ATOM 662 C CA . GLU A 1 88 ? 35.097 -6.677 -42.435 1.00 83.50 88 GLU A CA 1
ATOM 663 C C . GLU A 1 88 ? 34.773 -6.165 -41.020 1.00 83.50 88 GLU A C 1
ATOM 665 O O . GLU A 1 88 ? 34.552 -6.951 -40.097 1.00 83.50 88 GLU A O 1
ATOM 670 N N . THR A 1 89 ? 34.670 -4.845 -40.843 1.00 85.56 89 THR A N 1
ATOM 671 C CA . THR A 1 89 ? 34.308 -4.226 -39.559 1.00 85.56 89 THR A CA 1
ATOM 672 C C . THR A 1 89 ? 32.881 -4.590 -39.157 1.00 85.56 89 THR A C 1
ATOM 674 O O . THR A 1 89 ? 32.634 -4.956 -38.010 1.00 85.56 89 THR A O 1
ATOM 677 N N . THR A 1 90 ? 31.940 -4.547 -40.101 1.00 86.06 90 THR A N 1
ATOM 678 C CA . THR A 1 90 ? 30.550 -4.960 -39.886 1.00 86.06 90 THR A CA 1
ATOM 679 C C . THR A 1 90 ? 30.460 -6.429 -39.488 1.00 86.06 90 THR A C 1
ATOM 681 O O . THR A 1 90 ? 29.684 -6.767 -38.593 1.00 86.06 90 THR A O 1
ATOM 684 N N . THR A 1 91 ? 31.267 -7.296 -40.101 1.00 87.56 91 THR A N 1
ATOM 685 C CA . THR A 1 91 ? 31.335 -8.719 -39.743 1.00 87.56 91 THR A CA 1
ATOM 686 C C . THR A 1 91 ? 31.847 -8.897 -38.316 1.00 87.56 91 THR A C 1
ATOM 688 O O . THR A 1 91 ? 31.159 -9.519 -37.510 1.00 87.56 91 THR A O 1
ATOM 691 N N . ARG A 1 92 ? 32.965 -8.254 -37.951 1.00 89.62 92 ARG A N 1
ATOM 692 C CA . ARG A 1 92 ? 33.521 -8.321 -36.586 1.00 89.62 92 ARG A CA 1
ATOM 693 C C . ARG A 1 92 ? 32.548 -7.815 -35.518 1.00 89.62 92 ARG A C 1
ATOM 695 O O . ARG A 1 92 ? 32.438 -8.419 -34.455 1.00 89.62 92 ARG A O 1
ATOM 702 N N . VAL A 1 93 ? 31.811 -6.733 -35.787 1.00 89.06 93 VAL A N 1
ATOM 703 C CA . VAL A 1 93 ? 30.787 -6.215 -34.858 1.00 89.06 93 VAL A CA 1
ATOM 704 C C . VAL A 1 93 ? 29.639 -7.214 -34.686 1.00 89.06 93 VAL A C 1
ATOM 706 O O . VAL A 1 93 ? 29.198 -7.455 -33.562 1.00 89.06 93 VAL A O 1
ATOM 709 N N . LYS A 1 94 ? 29.174 -7.837 -35.774 1.00 89.44 94 LYS A N 1
ATOM 710 C CA . LYS A 1 94 ? 28.130 -8.872 -35.716 1.00 89.44 94 LYS A CA 1
ATOM 711 C C . LYS A 1 94 ? 28.595 -10.112 -34.950 1.00 89.44 94 LYS A C 1
ATOM 713 O O . LYS A 1 94 ? 27.837 -10.617 -34.126 1.00 89.44 94 LYS A O 1
ATOM 718 N N . GLU A 1 95 ? 29.817 -10.581 -35.189 1.00 91.56 95 GLU A N 1
ATOM 719 C CA . GLU A 1 95 ? 30.415 -11.720 -34.477 1.00 91.56 95 GLU A CA 1
ATOM 720 C C . GLU A 1 95 ? 30.593 -11.446 -32.980 1.00 91.56 95 GLU A C 1
ATOM 722 O O . GLU A 1 95 ? 30.404 -12.351 -32.171 1.00 91.56 95 GLU A O 1
ATOM 727 N N . LEU A 1 96 ? 30.892 -10.199 -32.602 1.00 92.81 96 LEU A N 1
ATOM 728 C CA . LEU A 1 96 ? 31.008 -9.797 -31.203 1.00 92.81 96 LEU A CA 1
ATOM 729 C C . LEU A 1 96 ? 29.646 -9.738 -30.494 1.00 92.81 96 LEU A C 1
ATOM 731 O O . LEU A 1 96 ? 29.519 -10.226 -29.374 1.00 92.81 96 LEU A O 1
ATOM 735 N N . ILE A 1 97 ? 28.635 -9.121 -31.115 1.00 91.50 97 ILE A N 1
ATOM 736 C CA . ILE A 1 97 ? 27.388 -8.767 -30.416 1.00 91.50 97 ILE A CA 1
ATOM 737 C C . ILE A 1 97 ? 26.291 -9.826 -30.553 1.00 91.50 97 ILE A C 1
ATOM 739 O O . ILE A 1 97 ? 25.575 -10.072 -29.583 1.00 91.50 97 ILE A O 1
ATOM 743 N N . ASN A 1 98 ? 26.148 -10.485 -31.709 1.00 91.19 98 ASN A N 1
ATOM 744 C CA . ASN A 1 98 ? 25.054 -11.444 -31.918 1.00 91.19 98 ASN A CA 1
ATOM 745 C C . ASN A 1 98 ? 25.044 -12.587 -30.879 1.00 91.19 98 ASN A C 1
ATOM 747 O O . ASN A 1 98 ? 23.962 -12.912 -30.387 1.00 91.19 98 ASN A O 1
ATOM 751 N N . PRO A 1 99 ? 26.192 -13.191 -30.494 1.00 93.50 99 PRO A N 1
ATOM 752 C CA . PRO A 1 99 ? 26.196 -14.225 -29.461 1.00 93.50 99 PRO A CA 1
ATOM 753 C C . PRO A 1 99 ? 25.775 -13.693 -28.088 1.00 93.50 99 PRO A C 1
ATOM 755 O O . PRO A 1 99 ? 25.112 -14.410 -27.347 1.00 93.50 99 PRO A O 1
ATOM 758 N N . LEU A 1 100 ? 26.120 -12.441 -27.761 1.00 93.69 100 LEU A N 1
ATOM 759 C CA . LEU A 1 100 ? 25.745 -11.805 -26.494 1.00 93.69 100 LEU A CA 1
ATOM 760 C C . LEU A 1 100 ? 24.241 -11.550 -26.430 1.00 93.69 100 LEU A C 1
ATOM 762 O O . LEU A 1 100 ? 23.612 -11.899 -25.438 1.00 93.69 100 LEU A O 1
ATOM 766 N N . VAL A 1 101 ? 23.653 -11.000 -27.497 1.00 89.88 101 VAL A N 1
ATOM 767 C CA . VAL A 1 101 ? 22.197 -10.806 -27.581 1.00 89.88 101 VAL A CA 1
ATOM 768 C C . VAL A 1 101 ? 21.474 -12.142 -27.451 1.00 89.88 101 VAL A C 1
ATOM 770 O O . VAL A 1 101 ? 20.530 -12.247 -26.674 1.00 89.88 101 VAL A O 1
ATOM 773 N N . LYS A 1 102 ? 21.941 -13.177 -28.163 1.00 92.94 102 LYS A N 1
ATOM 774 C CA . LYS A 1 102 ? 21.367 -14.521 -28.057 1.00 92.94 102 LYS A CA 1
ATOM 775 C C . LYS A 1 102 ? 21.448 -15.054 -26.625 1.00 92.94 102 LYS A C 1
ATOM 777 O O . LYS A 1 102 ? 20.446 -15.525 -26.109 1.00 92.94 102 LYS A O 1
ATOM 782 N N . ALA A 1 103 ? 22.609 -14.942 -25.978 1.00 92.19 103 ALA A N 1
ATOM 783 C CA . ALA A 1 103 ? 22.793 -15.390 -24.600 1.00 92.19 103 ALA A CA 1
ATOM 784 C C . ALA A 1 103 ? 21.894 -14.634 -23.608 1.00 92.19 103 ALA A C 1
ATOM 786 O O . ALA A 1 103 ? 21.386 -15.243 -22.672 1.00 92.19 103 ALA A O 1
ATOM 787 N N . ILE A 1 104 ? 21.669 -13.332 -23.822 1.00 89.94 104 ILE A N 1
ATOM 788 C CA . ILE A 1 104 ? 20.730 -12.539 -23.020 1.00 89.94 104 ILE A CA 1
ATOM 789 C C . ILE A 1 104 ? 19.309 -13.078 -23.193 1.00 89.94 104 ILE A C 1
ATOM 791 O O . ILE A 1 104 ? 18.660 -13.369 -22.198 1.00 89.94 104 ILE A O 1
ATOM 795 N N . VAL A 1 105 ? 18.830 -13.230 -24.431 1.00 90.19 105 VAL A N 1
ATOM 796 C CA . VAL A 1 105 ? 17.453 -13.683 -24.694 1.00 90.19 105 VAL A CA 1
ATOM 797 C C . VAL A 1 105 ? 17.222 -15.099 -24.167 1.00 90.19 105 VAL A C 1
ATOM 799 O O . VAL A 1 105 ? 16.262 -15.310 -23.434 1.00 90.19 105 VAL A O 1
ATOM 802 N N . ASP A 1 106 ? 18.124 -16.039 -24.463 1.00 93.00 106 ASP A N 1
ATOM 803 C CA . ASP A 1 106 ? 18.019 -17.416 -23.969 1.00 93.00 106 ASP A CA 1
ATOM 804 C C . ASP A 1 106 ? 18.047 -17.458 -22.431 1.00 93.00 106 ASP A C 1
ATOM 806 O O . ASP A 1 106 ? 17.261 -18.171 -21.812 1.00 93.00 106 ASP A O 1
ATOM 810 N N . GLY A 1 107 ? 18.924 -16.663 -21.806 1.00 92.88 107 GLY A N 1
ATOM 811 C CA . GLY A 1 107 ? 19.017 -16.572 -20.351 1.00 92.88 107 GLY A CA 1
ATOM 812 C C . GLY A 1 107 ? 17.757 -15.987 -19.711 1.00 92.88 107 GLY A C 1
ATOM 813 O O . GLY A 1 107 ? 17.320 -16.478 -18.674 1.00 92.88 107 GLY A O 1
ATOM 814 N N . LEU A 1 108 ? 17.135 -14.980 -20.333 1.00 90.62 108 LEU A N 1
ATOM 815 C CA . LEU A 1 108 ? 15.845 -14.449 -19.882 1.00 90.62 108 LEU A CA 1
ATOM 816 C C . LEU A 1 108 ? 14.741 -15.505 -20.001 1.00 90.62 108 LEU A C 1
ATOM 818 O O . LEU A 1 108 ? 13.962 -15.653 -19.069 1.00 90.62 108 LEU A O 1
ATOM 822 N N . ASP A 1 109 ? 14.698 -16.266 -21.099 1.00 91.06 109 ASP A N 1
ATOM 823 C CA . ASP A 1 109 ? 13.711 -17.335 -21.293 1.00 91.06 109 ASP A CA 1
ATOM 824 C C . ASP A 1 109 ? 13.881 -18.482 -20.283 1.00 91.06 109 ASP A C 1
ATOM 826 O O . ASP A 1 109 ? 12.901 -19.129 -19.913 1.00 91.06 109 ASP A O 1
ATOM 830 N N . GLU A 1 110 ? 15.110 -18.779 -19.857 1.00 92.62 110 GLU A N 1
ATOM 831 C CA . GLU A 1 110 ? 15.380 -19.754 -18.795 1.00 92.62 110 GLU A CA 1
ATOM 832 C C . GLU A 1 110 ? 14.964 -19.227 -17.418 1.00 92.62 110 GLU A C 1
ATOM 834 O O . GLU A 1 110 ? 14.277 -19.938 -16.688 1.00 92.62 110 GLU A O 1
ATOM 839 N N . LEU A 1 111 ? 15.316 -17.982 -17.085 1.00 89.69 111 LEU A N 1
ATOM 840 C CA . LEU A 1 111 ? 14.937 -17.356 -15.814 1.00 89.69 111 LEU A CA 1
ATOM 841 C C . LEU A 1 111 ? 13.417 -17.192 -15.682 1.00 89.69 111 LEU A C 1
ATOM 843 O O . LEU A 1 111 ? 12.855 -17.497 -14.635 1.00 89.69 111 LEU A O 1
ATOM 847 N N . GLU A 1 112 ? 12.744 -16.761 -16.751 1.00 89.75 112 GLU A N 1
ATOM 848 C CA . GLU A 1 112 ? 11.308 -16.470 -16.745 1.00 89.75 112 GLU A CA 1
ATOM 849 C C . GLU A 1 112 ? 10.443 -17.727 -16.538 1.00 89.75 112 GLU A C 1
ATOM 851 O O . GLU A 1 112 ? 9.343 -17.627 -15.989 1.00 89.75 112 GLU A O 1
ATOM 856 N N . LYS A 1 113 ? 10.920 -18.912 -16.953 1.00 87.38 113 LYS A N 1
ATOM 857 C CA . LYS A 1 113 ? 10.173 -20.181 -16.832 1.00 87.38 113 LYS A CA 1
ATOM 858 C C . LYS A 1 113 ? 9.927 -20.600 -15.387 1.00 87.38 113 LYS A C 1
ATOM 860 O O . LYS A 1 113 ? 8.828 -21.058 -15.086 1.00 87.38 113 LYS A O 1
ATOM 865 N N . ASP A 1 114 ? 10.932 -20.437 -14.531 1.00 82.81 114 ASP A N 1
ATOM 866 C CA . ASP A 1 114 ? 10.923 -20.926 -13.147 1.00 82.81 114 ASP A CA 1
ATOM 867 C C . ASP A 1 114 ? 10.908 -19.777 -12.121 1.00 82.81 114 ASP A C 1
ATOM 869 O O . ASP A 1 114 ? 11.206 -19.984 -10.942 1.00 82.81 114 ASP A O 1
ATOM 873 N N . ASP A 1 115 ? 10.569 -18.554 -12.547 1.00 84.56 115 ASP A N 1
ATOM 874 C CA . ASP A 1 115 ? 10.557 -17.383 -11.671 1.00 84.56 115 ASP A CA 1
ATOM 875 C C . ASP A 1 115 ? 9.457 -17.505 -10.587 1.00 84.56 115 ASP A C 1
ATOM 877 O O . ASP A 1 115 ? 8.263 -17.451 -10.903 1.00 84.56 115 ASP A O 1
ATOM 881 N N . PRO A 1 116 ? 9.811 -17.604 -9.287 1.00 79.00 116 PRO A N 1
ATOM 882 C CA . PRO A 1 116 ? 8.850 -17.787 -8.194 1.00 79.00 116 PRO A CA 1
ATOM 883 C C . PRO A 1 116 ? 8.007 -16.533 -7.888 1.00 79.00 116 PRO A C 1
ATOM 885 O O . PRO A 1 116 ? 7.141 -16.548 -6.997 1.00 79.00 116 PRO A O 1
ATOM 888 N N . HIS A 1 117 ? 8.283 -15.416 -8.563 1.00 80.00 117 HIS A N 1
ATOM 889 C CA . HIS A 1 117 ? 7.494 -14.190 -8.508 1.00 80.00 117 HIS A CA 1
ATOM 890 C C . HIS A 1 117 ? 6.484 -14.092 -9.650 1.00 80.00 117 HIS A C 1
ATOM 892 O O . HIS A 1 117 ? 5.589 -13.247 -9.580 1.00 80.00 117 HIS A O 1
ATOM 898 N N . ARG A 1 118 ? 6.564 -14.973 -10.654 1.00 82.00 118 ARG A N 1
ATOM 899 C CA . ARG A 1 118 ? 5.540 -15.091 -11.686 1.00 82.00 118 ARG A CA 1
ATOM 900 C C . ARG A 1 118 ? 4.313 -15.784 -11.101 1.00 82.00 118 ARG A C 1
ATOM 902 O O . ARG A 1 118 ? 4.355 -16.953 -10.732 1.00 82.00 118 ARG A O 1
ATOM 909 N N 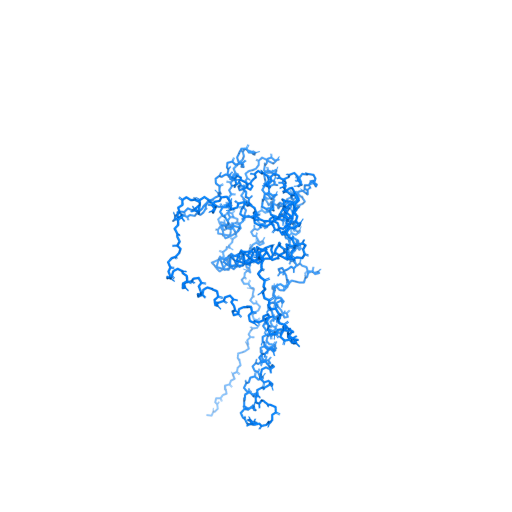. ILE A 1 119 ? 3.215 -15.042 -11.008 1.00 80.62 119 ILE A N 1
ATOM 910 C CA . ILE A 1 119 ? 1.941 -15.555 -10.504 1.00 80.62 119 ILE A CA 1
ATOM 911 C C . ILE A 1 119 ? 0.999 -15.771 -11.684 1.00 80.62 119 ILE A C 1
ATOM 913 O O . ILE A 1 119 ? 0.638 -14.816 -12.378 1.00 80.62 119 ILE A O 1
ATOM 917 N N . ASP A 1 120 ? 0.585 -17.021 -11.902 1.00 81.31 120 ASP A N 1
ATOM 918 C CA . ASP A 1 120 ? -0.534 -17.315 -12.792 1.00 81.31 120 ASP A CA 1
ATOM 919 C C . ASP A 1 120 ? -1.819 -16.788 -12.143 1.00 81.31 120 ASP A C 1
ATOM 921 O O . ASP A 1 120 ? -2.196 -17.174 -11.042 1.00 81.31 120 ASP A O 1
ATOM 925 N N . GLN A 1 121 ? -2.507 -15.864 -12.809 1.00 78.50 121 GLN A N 1
ATOM 926 C CA . GLN A 1 121 ? -3.725 -15.273 -12.252 1.00 78.50 121 GLN A CA 1
ATOM 927 C C . GLN A 1 121 ? -4.910 -16.246 -12.225 1.00 78.50 121 GLN A C 1
ATOM 929 O O . GLN A 1 121 ? -5.894 -15.968 -11.527 1.00 78.50 121 GLN A O 1
ATOM 934 N N . SER A 1 122 ? -4.844 -17.328 -13.009 1.00 82.88 122 SER A N 1
ATOM 935 C CA . SER A 1 122 ? -5.839 -18.401 -13.028 1.00 82.88 122 SER A CA 1
ATOM 936 C C . SER A 1 122 ? -5.638 -19.421 -11.903 1.00 82.88 122 SER A C 1
ATOM 938 O O . SER A 1 122 ? -6.613 -20.041 -11.484 1.00 82.88 122 SER A O 1
ATOM 940 N N . ASP A 1 123 ? -4.418 -19.513 -11.370 1.00 84.69 123 ASP A N 1
ATOM 941 C CA . ASP A 1 123 ? -4.032 -20.348 -10.232 1.00 84.69 123 ASP A CA 1
ATOM 942 C C . ASP A 1 123 ? -3.095 -19.539 -9.321 1.00 84.69 123 ASP A C 1
ATOM 944 O O . ASP A 1 123 ? -1.876 -19.670 -9.371 1.00 84.69 123 ASP A O 1
ATOM 948 N N . ASP A 1 124 ? -3.679 -18.605 -8.561 1.00 87.81 124 ASP A N 1
ATOM 949 C CA . ASP A 1 124 ? -2.961 -17.627 -7.737 1.00 87.81 124 ASP A CA 1
ATOM 950 C C . ASP A 1 124 ? -2.734 -18.199 -6.322 1.00 87.81 124 ASP A C 1
ATOM 952 O O . ASP A 1 124 ? -3.631 -18.107 -5.472 1.00 87.81 124 ASP A O 1
ATOM 956 N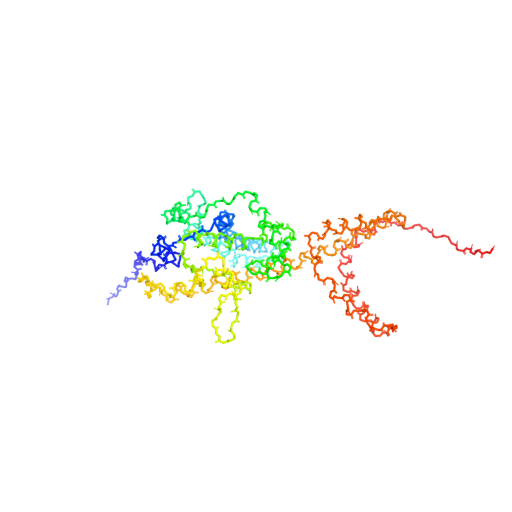 N . PRO A 1 125 ? -1.555 -18.789 -6.024 1.00 85.56 125 PRO A N 1
ATOM 957 C CA . PRO A 1 125 ? -1.317 -19.459 -4.747 1.00 85.56 125 PRO A CA 1
ATOM 958 C C . PRO A 1 125 ? -1.318 -18.481 -3.569 1.00 85.56 125 PRO A C 1
ATOM 960 O O . PRO A 1 125 ? -1.632 -18.866 -2.445 1.00 85.56 125 PRO A O 1
ATOM 963 N N . VAL A 1 126 ? -0.988 -17.206 -3.808 1.00 86.69 126 VAL A N 1
ATOM 964 C CA . VAL A 1 126 ? -0.978 -16.183 -2.757 1.00 86.69 126 VAL A CA 1
ATOM 965 C C . VAL A 1 126 ? -2.406 -15.843 -2.358 1.00 86.69 126 VAL A C 1
ATOM 967 O O . VAL A 1 126 ? -2.705 -15.792 -1.166 1.00 86.69 126 VAL A O 1
ATOM 970 N N . LEU A 1 127 ? -3.296 -15.649 -3.335 1.00 90.56 127 LEU A N 1
ATOM 971 C CA . LEU A 1 127 ? -4.715 -15.448 -3.061 1.00 90.56 127 LEU A CA 1
ATOM 972 C C . LEU A 1 127 ? -5.307 -16.649 -2.312 1.00 90.56 127 LEU A C 1
ATOM 974 O O . LEU A 1 127 ? -5.955 -16.445 -1.290 1.00 90.56 127 LEU A O 1
ATOM 978 N N . ALA A 1 128 ? -5.016 -17.878 -2.748 1.00 91.12 128 ALA A N 1
ATOM 979 C CA . ALA A 1 128 ? -5.509 -19.089 -2.090 1.00 91.12 128 ALA A CA 1
ATOM 980 C C . ALA A 1 128 ? -5.049 -19.199 -0.621 1.00 91.12 128 ALA A C 1
ATOM 982 O O . ALA A 1 128 ? -5.833 -19.555 0.265 1.00 91.12 128 ALA A O 1
ATOM 983 N N . GLU A 1 129 ? -3.789 -18.856 -0.326 1.00 90.31 129 GLU A N 1
ATOM 984 C CA . GLU A 1 129 ? -3.291 -18.821 1.053 1.00 90.31 129 GLU A CA 1
ATOM 985 C C . GLU A 1 129 ? -3.969 -17.739 1.904 1.00 90.31 129 GLU A C 1
ATOM 987 O O . GLU A 1 129 ? -4.242 -17.980 3.081 1.00 90.31 129 GLU A O 1
ATOM 992 N N . LEU A 1 130 ? -4.252 -16.564 1.333 1.00 90.81 130 LEU A N 1
ATOM 993 C CA . LEU A 1 130 ? -4.951 -15.481 2.032 1.00 90.81 130 LEU A CA 1
ATOM 994 C C . LEU A 1 130 ? -6.424 -15.819 2.297 1.00 90.81 130 LEU A C 1
ATOM 996 O O . LEU A 1 130 ? -6.913 -15.547 3.390 1.00 90.81 130 LEU A O 1
ATOM 1000 N N . GLU A 1 131 ? -7.109 -16.446 1.339 1.00 90.94 131 GLU A N 1
ATOM 1001 C CA . GLU A 1 131 ? -8.490 -16.925 1.494 1.00 90.94 131 GLU A CA 1
ATOM 1002 C C . GLU A 1 131 ? -8.595 -18.028 2.553 1.00 90.94 131 GLU A C 1
ATOM 1004 O O . GLU A 1 131 ? -9.579 -18.094 3.279 1.00 90.94 131 GLU A O 1
ATOM 1009 N N . THR A 1 132 ? -7.561 -18.862 2.693 1.00 91.94 132 THR A N 1
ATOM 1010 C CA . THR A 1 132 ? -7.497 -19.880 3.755 1.00 91.94 132 THR A CA 1
ATOM 1011 C C . THR A 1 132 ? -7.189 -19.273 5.129 1.00 91.94 132 THR A C 1
ATOM 1013 O O . THR A 1 132 ? -7.526 -19.853 6.158 1.00 91.94 132 THR A O 1
ATOM 1016 N N . LEU A 1 133 ? -6.490 -18.137 5.162 1.00 92.44 133 LEU A N 1
ATOM 1017 C CA . LEU A 1 133 ? -6.052 -17.478 6.391 1.00 92.44 133 LEU A CA 1
ATOM 1018 C C . LEU A 1 133 ? -7.154 -16.639 7.053 1.00 92.44 133 LEU A C 1
ATOM 1020 O O . LEU A 1 133 ? -7.123 -16.477 8.271 1.00 92.44 133 LEU A O 1
ATOM 1024 N N . LEU A 1 134 ? -8.040 -16.037 6.260 1.00 92.62 134 LEU A N 1
ATOM 1025 C CA . LEU A 1 134 ? -9.017 -15.057 6.729 1.00 92.62 134 LEU A CA 1
ATOM 1026 C C . LEU A 1 134 ? -10.420 -15.660 6.775 1.00 92.62 134 LEU A C 1
ATOM 1028 O O . LEU A 1 134 ? -10.997 -15.968 5.735 1.00 92.62 134 LEU A O 1
ATOM 1032 N N . ASP A 1 135 ? -10.994 -15.733 7.973 1.00 89.69 135 ASP A N 1
ATOM 1033 C CA . ASP A 1 135 ? -12.393 -16.120 8.155 1.00 89.69 135 ASP A CA 1
ATOM 1034 C C . ASP A 1 135 ? -13.367 -14.979 7.773 1.00 89.69 135 ASP A C 1
ATOM 1036 O O . ASP A 1 135 ? -13.022 -13.790 7.753 1.00 89.69 135 ASP A O 1
ATOM 1040 N N . ASP A 1 136 ? -14.634 -15.328 7.517 1.00 86.00 136 ASP A N 1
ATOM 1041 C CA . ASP A 1 136 ? -15.702 -14.393 7.112 1.00 86.00 136 ASP A CA 1
ATOM 1042 C C . ASP A 1 136 ? -15.911 -13.214 8.086 1.00 86.00 136 ASP A C 1
ATOM 1044 O O . ASP A 1 136 ? -16.390 -12.144 7.696 1.00 86.00 136 ASP A O 1
ATOM 1048 N N . ASP A 1 137 ? -15.615 -13.396 9.375 1.00 88.56 137 ASP A N 1
ATOM 1049 C CA . ASP A 1 137 ? -15.741 -12.365 10.409 1.00 88.56 137 ASP A CA 1
ATOM 1050 C C . ASP A 1 137 ? -14.490 -11.482 10.548 1.00 88.56 137 ASP A C 1
ATOM 1052 O O . ASP A 1 137 ? -14.580 -10.370 11.087 1.00 88.56 137 ASP A O 1
ATOM 1056 N N . GLN A 1 138 ? -13.364 -11.929 9.990 1.00 94.19 138 GLN A N 1
ATOM 1057 C CA . GLN A 1 138 ? -12.115 -11.181 9.893 1.00 94.19 138 GLN A CA 1
ATOM 1058 C C . GLN A 1 138 ? -12.093 -10.255 8.679 1.00 94.19 138 GLN A C 1
ATOM 1060 O O . GLN A 1 138 ? -11.301 -9.315 8.647 1.00 94.19 138 GLN A O 1
ATOM 1065 N N . VAL A 1 139 ? -12.984 -10.446 7.705 1.00 95.06 139 VAL A N 1
ATOM 1066 C CA . VAL A 1 139 ? -13.131 -9.540 6.561 1.00 95.06 139 VAL A CA 1
ATOM 1067 C C . VAL A 1 139 ? -14.249 -8.525 6.807 1.00 95.06 139 VAL A C 1
ATOM 1069 O O . VAL A 1 139 ? -15.385 -8.836 7.173 1.00 95.06 139 VAL A O 1
ATOM 1072 N N . GLY A 1 140 ? -13.935 -7.249 6.590 1.00 93.88 140 GLY A N 1
ATOM 1073 C CA . GLY A 1 140 ? -14.881 -6.150 6.686 1.00 93.88 140 GLY A CA 1
ATOM 1074 C C . GLY A 1 140 ? -16.077 -6.357 5.757 1.00 93.88 140 GLY A C 1
ATOM 1075 O O . GLY A 1 140 ? -15.940 -6.586 4.556 1.00 93.88 140 GLY A O 1
ATOM 1076 N N . ARG A 1 141 ? -17.290 -6.218 6.303 1.00 92.88 141 ARG A N 1
ATOM 1077 C CA . ARG A 1 141 ? -18.509 -6.253 5.487 1.00 92.88 141 ARG A CA 1
ATOM 1078 C C . ARG A 1 141 ? -18.594 -5.019 4.599 1.00 92.88 141 ARG A C 1
ATOM 1080 O O . ARG A 1 141 ? -18.479 -3.896 5.096 1.00 92.88 141 ARG A O 1
ATOM 1087 N N . ALA A 1 142 ? -18.931 -5.241 3.330 1.00 93.25 142 ALA A N 1
ATOM 1088 C CA . ALA A 1 142 ? -19.163 -4.186 2.355 1.00 93.25 142 ALA A CA 1
ATOM 1089 C C . ALA A 1 142 ? -20.141 -3.121 2.894 1.00 93.25 142 ALA A C 1
ATOM 1091 O O . ALA A 1 142 ? -21.301 -3.434 3.209 1.00 93.25 142 ALA A O 1
ATOM 1092 N N . PRO A 1 143 ? -19.720 -1.848 3.021 1.00 90.94 143 PRO A N 1
ATOM 1093 C CA . PRO A 1 143 ? -20.630 -0.787 3.410 1.00 90.94 143 PRO A CA 1
ATOM 1094 C C . PRO A 1 143 ? -21.697 -0.579 2.332 1.00 90.94 143 PRO A C 1
ATOM 1096 O O . PRO A 1 143 ? -21.426 -0.623 1.135 1.00 90.94 143 PRO A O 1
ATOM 1099 N N . ARG A 1 144 ? -22.931 -0.270 2.744 1.00 92.31 144 ARG A N 1
ATOM 1100 C CA . ARG A 1 144 ? -23.991 0.102 1.791 1.00 92.31 144 ARG A CA 1
ATOM 1101 C C . ARG A 1 144 ? -23.538 1.290 0.938 1.00 92.31 144 ARG A C 1
ATOM 1103 O O . ARG A 1 144 ? -22.994 2.248 1.487 1.00 92.31 144 ARG A O 1
ATOM 1110 N N . ALA A 1 145 ? -23.891 1.301 -0.348 1.00 89.50 145 ALA A N 1
ATOM 1111 C CA . ALA A 1 145 ? -23.518 2.366 -1.287 1.00 89.50 145 ALA A CA 1
ATOM 1112 C C . ALA A 1 145 ? -23.824 3.783 -0.759 1.00 89.50 145 ALA A C 1
ATOM 1114 O O . ALA A 1 145 ? -22.982 4.671 -0.828 1.00 89.50 145 ALA A O 1
ATOM 1115 N N . LYS A 1 146 ? -24.985 3.985 -0.115 1.00 90.81 146 LYS A N 1
ATOM 1116 C CA . LYS A 1 146 ? -25.347 5.270 0.517 1.00 90.81 146 LYS A CA 1
ATOM 1117 C C . LYS A 1 146 ? -24.356 5.705 1.608 1.00 90.81 146 LYS A C 1
ATOM 1119 O O . LYS A 1 146 ? -24.107 6.895 1.773 1.00 90.81 146 LYS A O 1
ATOM 1124 N N . LYS A 1 147 ? -23.799 4.753 2.364 1.00 92.81 147 LYS A N 1
ATOM 1125 C CA . LYS A 1 147 ? -22.799 5.013 3.408 1.00 92.81 147 LYS A CA 1
ATOM 1126 C C . LYS A 1 147 ? -21.446 5.370 2.794 1.00 92.81 147 LYS A C 1
ATOM 1128 O O . LYS A 1 147 ? -20.818 6.304 3.278 1.00 92.81 147 LYS A O 1
ATOM 1133 N N . VAL A 1 148 ? -21.038 4.679 1.727 1.00 91.75 148 VAL A N 1
ATOM 1134 C CA . VAL A 1 148 ? -19.818 5.009 0.966 1.00 91.75 148 VAL A CA 1
ATOM 1135 C C . VAL A 1 148 ? -19.930 6.408 0.366 1.00 91.75 148 VAL A C 1
ATOM 1137 O O . VAL A 1 148 ? -19.069 7.241 0.613 1.00 91.75 148 VAL A O 1
ATOM 1140 N N . ALA A 1 149 ? -21.037 6.711 -0.317 1.00 89.31 149 ALA A N 1
ATOM 1141 C CA . ALA A 1 149 ? -21.280 8.024 -0.912 1.00 89.31 149 ALA A CA 1
ATOM 1142 C C . ALA A 1 149 ? -21.278 9.152 0.131 1.00 89.31 149 ALA A C 1
ATOM 1144 O O . ALA A 1 149 ? -20.730 10.223 -0.120 1.00 89.31 149 ALA A O 1
ATOM 1145 N N . LYS A 1 150 ? -21.856 8.909 1.318 1.00 93.44 150 LYS A N 1
ATOM 1146 C CA . LYS A 1 150 ? -21.785 9.864 2.428 1.00 93.44 150 LYS A CA 1
ATOM 1147 C C . LYS A 1 150 ? -20.339 10.085 2.878 1.00 93.44 150 LYS A C 1
ATOM 1149 O O . LYS A 1 150 ? -19.920 11.227 2.953 1.00 93.44 150 LYS A O 1
ATOM 1154 N N . ARG A 1 151 ? -19.574 9.018 3.131 1.00 94.56 151 ARG A N 1
ATOM 1155 C CA . ARG A 1 151 ? -18.167 9.121 3.559 1.00 94.56 151 ARG A CA 1
ATOM 1156 C C . ARG A 1 151 ? -17.292 9.818 2.514 1.00 94.56 151 ARG A C 1
ATOM 1158 O O . ARG A 1 151 ? -16.471 10.641 2.882 1.00 94.56 151 ARG A O 1
ATOM 1165 N N . ALA A 1 152 ? -17.494 9.530 1.229 1.00 90.38 152 ALA A N 1
ATOM 1166 C CA . ALA A 1 152 ? -16.797 10.206 0.138 1.00 90.38 152 ALA A CA 1
ATOM 1167 C C . ALA A 1 152 ? -17.106 11.713 0.123 1.00 90.38 152 ALA A C 1
ATOM 1169 O O . ALA A 1 152 ? -16.198 12.529 0.018 1.00 90.38 152 ALA A O 1
ATOM 1170 N N . ARG A 1 153 ? -18.376 12.091 0.316 1.00 90.06 153 ARG A N 1
ATOM 1171 C CA . ARG A 1 153 ? -18.759 13.501 0.459 1.00 90.06 153 ARG A CA 1
ATOM 1172 C C . ARG A 1 153 ? -18.129 14.136 1.697 1.00 90.06 153 ARG A C 1
ATOM 1174 O O . ARG A 1 153 ? -17.531 15.192 1.575 1.00 90.06 153 ARG A O 1
ATOM 1181 N N . ASP A 1 154 ? -18.221 13.486 2.856 1.00 92.94 154 ASP A N 1
ATOM 1182 C CA . ASP A 1 154 ? -17.638 13.979 4.110 1.00 92.94 154 ASP A CA 1
ATOM 1183 C C . ASP A 1 154 ? -16.109 14.157 3.978 1.00 92.94 154 ASP A C 1
ATOM 1185 O O . ASP A 1 154 ? -15.542 15.121 4.495 1.00 92.94 154 ASP A O 1
ATOM 1189 N N . PHE A 1 155 ? -15.435 13.267 3.242 1.00 92.50 155 PHE A N 1
ATOM 1190 C CA . PHE A 1 155 ? -14.017 13.393 2.916 1.00 92.50 155 PHE A CA 1
ATOM 1191 C C . PHE A 1 155 ? -13.726 14.684 2.144 1.00 92.50 155 PHE A C 1
ATOM 1193 O O . PHE A 1 155 ? -12.920 15.494 2.596 1.00 92.50 155 PHE A O 1
ATOM 1200 N N . GLU A 1 156 ? -14.427 14.907 1.034 1.00 89.56 156 GLU A N 1
ATOM 1201 C CA . GLU A 1 156 ? -14.243 16.084 0.181 1.00 89.56 156 GLU A CA 1
ATOM 1202 C C . GLU A 1 156 ? -14.633 17.392 0.883 1.00 89.56 156 GLU A C 1
ATOM 1204 O O . GLU A 1 156 ? -13.899 18.373 0.811 1.00 89.56 156 GLU A O 1
ATOM 1209 N N . THR A 1 157 ? -15.773 17.425 1.577 1.00 89.38 157 THR A N 1
ATOM 1210 C CA . THR A 1 157 ? -16.335 18.678 2.105 1.00 89.38 157 THR A CA 1
ATOM 1211 C C . THR A 1 157 ? -15.851 19.032 3.506 1.00 89.38 157 THR A C 1
ATOM 1213 O O . THR A 1 157 ? -16.019 20.173 3.926 1.00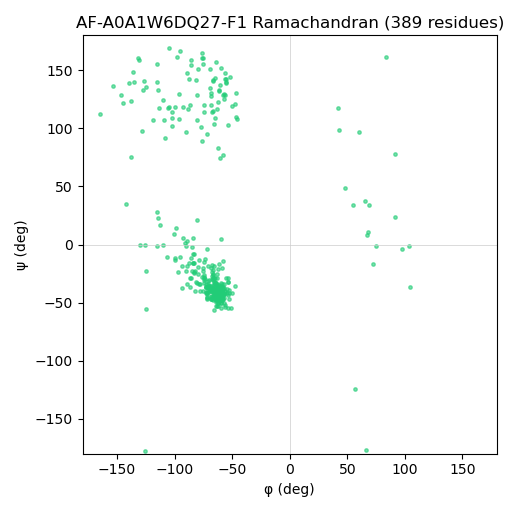 89.38 157 THR A O 1
ATOM 1216 N N . VAL A 1 158 ? -15.305 18.071 4.260 1.00 91.75 158 VAL A N 1
ATOM 1217 C CA . VAL A 1 158 ? -14.882 18.286 5.655 1.00 91.75 158 VAL A CA 1
ATOM 1218 C C . VAL A 1 158 ? -13.422 17.915 5.858 1.00 91.75 158 VAL A C 1
ATOM 1220 O O . VAL A 1 158 ? -12.647 18.744 6.329 1.00 91.75 158 VAL A O 1
ATOM 1223 N N . ARG A 1 159 ? -13.021 16.685 5.517 1.00 92.75 159 ARG A N 1
ATOM 1224 C CA . ARG A 1 159 ? -11.680 16.201 5.882 1.00 92.75 159 ARG A CA 1
ATOM 1225 C C . ARG A 1 159 ? -10.573 16.852 5.076 1.00 92.75 159 ARG A C 1
ATOM 1227 O O . ARG A 1 159 ? -9.575 17.240 5.670 1.00 92.75 159 ARG A O 1
ATOM 1234 N N . VAL A 1 160 ? -10.755 17.008 3.767 1.00 87.12 160 VAL A N 1
ATOM 1235 C CA . VAL A 1 160 ? -9.765 17.653 2.898 1.00 87.12 160 VAL A CA 1
ATOM 1236 C C . VAL A 1 160 ? -9.538 19.122 3.297 1.00 87.12 160 VAL A C 1
ATOM 1238 O O . VAL A 1 160 ? -8.389 19.461 3.585 1.00 87.12 160 VAL A O 1
ATOM 1241 N N . PRO A 1 161 ? -10.571 19.986 3.428 1.00 89.00 161 PRO A N 1
ATOM 1242 C CA . PRO A 1 161 ? -10.375 21.386 3.824 1.00 89.00 161 PRO A CA 1
ATOM 1243 C C . PRO A 1 161 ? -9.740 21.558 5.206 1.00 89.00 161 PRO A C 1
ATOM 1245 O O . PRO A 1 161 ? -8.965 22.486 5.419 1.00 89.00 161 PRO A O 1
ATOM 1248 N N . LEU A 1 162 ? -10.056 20.662 6.146 1.00 88.12 162 LEU A N 1
ATOM 1249 C CA . LEU A 1 162 ? -9.529 20.699 7.513 1.00 88.12 162 LEU A CA 1
ATOM 1250 C C . LEU A 1 162 ? -8.238 19.886 7.693 1.00 88.12 162 LEU A C 1
ATOM 1252 O O . LEU A 1 162 ? -7.734 19.805 8.811 1.00 88.12 162 LEU A O 1
ATOM 1256 N N . ARG A 1 163 ? -7.722 19.269 6.621 1.00 90.75 163 ARG A N 1
ATOM 1257 C CA . ARG A 1 163 ? -6.559 18.365 6.636 1.00 90.75 163 ARG A CA 1
ATOM 1258 C C . ARG A 1 163 ? -6.648 17.311 7.749 1.00 90.75 163 ARG A C 1
ATOM 1260 O O . ARG A 1 163 ? -5.716 17.113 8.525 1.00 90.75 163 ARG A O 1
ATOM 1267 N N . LEU A 1 164 ? -7.804 16.651 7.853 1.00 92.00 164 LEU A N 1
ATOM 1268 C CA . LEU A 1 164 ? -8.052 15.610 8.853 1.00 92.00 164 LEU A CA 1
ATOM 1269 C C . LEU A 1 164 ? -7.581 14.241 8.344 1.00 92.00 164 LEU A C 1
ATOM 1271 O O . LEU A 1 164 ? -8.120 13.759 7.344 1.00 92.00 164 LEU A O 1
ATOM 1275 N N . PRO A 1 165 ? -6.640 13.576 9.032 1.00 94.81 165 PRO A N 1
ATOM 1276 C CA . PRO A 1 165 ? -6.075 12.305 8.587 1.00 94.81 165 PRO A CA 1
ATOM 1277 C C . PRO A 1 165 ? -7.022 11.121 8.803 1.00 94.81 165 PRO A C 1
ATOM 1279 O O . PRO A 1 165 ? -7.820 11.179 9.729 1.00 94.81 165 PRO A O 1
ATOM 1282 N N . PRO A 1 166 ? -6.917 10.023 8.046 1.00 94.50 166 PRO A N 1
ATOM 1283 C CA . PRO A 1 166 ? -5.966 9.826 6.964 1.00 94.50 166 PRO A CA 1
ATOM 1284 C C . PRO A 1 166 ? -6.587 10.181 5.604 1.00 94.50 166 PRO A C 1
ATOM 1286 O O . PRO A 1 166 ? -7.807 10.336 5.477 1.00 94.50 166 PRO A O 1
ATOM 1289 N N . GLY A 1 167 ? -5.741 10.310 4.588 1.00 88.69 167 GLY A N 1
ATOM 1290 C CA . GLY A 1 167 ? -6.097 10.487 3.184 1.00 88.69 167 GLY A CA 1
ATOM 1291 C C . GLY A 1 167 ? -6.091 11.927 2.677 1.00 88.69 167 GLY A C 1
ATOM 1292 O O . GLY A 1 167 ? -6.319 12.134 1.488 1.00 88.69 167 GLY A O 1
ATOM 1293 N N . PHE A 1 168 ? -5.854 12.950 3.509 1.00 85.56 168 PHE A N 1
ATOM 1294 C CA . PHE A 1 168 ? -5.881 14.332 3.000 1.00 85.56 168 PHE A CA 1
ATOM 1295 C C . PHE A 1 168 ? -4.740 14.610 2.014 1.00 85.56 168 PHE A C 1
ATOM 1297 O O . PHE A 1 168 ? -4.902 15.457 1.136 1.00 85.56 168 PHE A O 1
ATOM 1304 N N . ASP A 1 169 ? -3.625 13.878 2.109 1.00 80.81 169 ASP A N 1
ATOM 1305 C CA . ASP A 1 169 ? -2.527 13.979 1.144 1.00 80.81 169 ASP A CA 1
ATOM 1306 C C . ASP A 1 169 ? -2.937 13.423 -0.237 1.00 80.81 169 ASP A C 1
ATOM 1308 O O . ASP A 1 169 ? -2.386 13.838 -1.256 1.00 80.81 169 ASP A O 1
ATOM 1312 N N . ASP A 1 170 ? -3.981 12.587 -0.309 1.00 80.25 170 ASP A N 1
ATOM 1313 C CA . ASP A 1 170 ? -4.566 12.045 -1.544 1.00 80.25 170 ASP A CA 1
ATOM 1314 C C . ASP A 1 170 ? -5.685 12.915 -2.145 1.00 80.25 170 ASP A C 1
ATOM 1316 O O . ASP A 1 170 ? -6.231 12.584 -3.201 1.00 80.25 170 ASP A O 1
ATOM 1320 N N . ALA A 1 171 ? -5.992 14.081 -1.561 1.00 81.19 171 ALA A N 1
ATOM 1321 C CA . ALA A 1 171 ? -6.978 15.030 -2.106 1.00 81.19 171 ALA A CA 1
ATOM 1322 C C . ALA A 1 171 ? -6.700 15.406 -3.574 1.00 81.19 171 ALA A C 1
ATOM 1324 O O . ALA 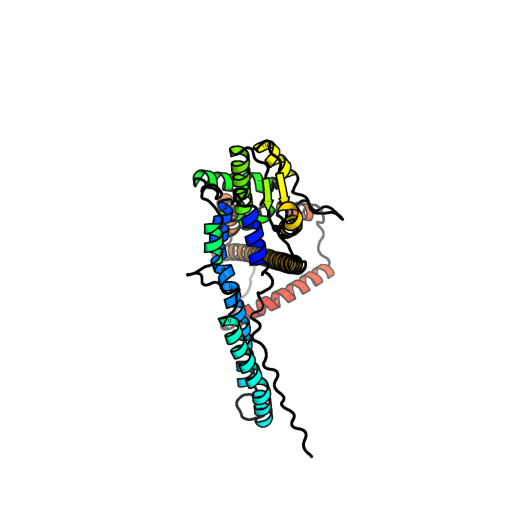A 1 171 ? -7.596 15.681 -4.372 1.00 81.19 171 ALA A O 1
ATOM 1325 N N . HIS A 1 172 ? -5.429 15.360 -3.944 1.00 74.06 172 HIS A N 1
ATOM 1326 C CA . HIS A 1 172 ? -4.908 15.627 -5.268 1.00 74.06 172 HIS A CA 1
ATOM 1327 C C . HIS A 1 172 ? -5.431 14.629 -6.334 1.00 74.06 172 HIS A C 1
ATOM 1329 O O . HIS A 1 172 ? -5.456 14.956 -7.518 1.00 74.06 172 HIS A O 1
ATOM 1335 N N . LYS A 1 173 ? -5.900 13.438 -5.933 1.00 73.38 173 LYS A N 1
ATOM 1336 C CA . LYS A 1 173 ? -6.487 12.409 -6.816 1.00 73.38 173 LYS A CA 1
ATOM 1337 C C . LYS A 1 173 ? -7.966 12.636 -7.124 1.00 73.38 173 LYS A C 1
ATOM 1339 O O . LYS A 1 173 ? -8.481 12.057 -8.083 1.00 73.38 173 LYS A O 1
ATOM 1344 N N . ILE A 1 174 ? -8.655 13.490 -6.352 1.00 74.88 174 ILE A N 1
ATOM 1345 C CA . ILE A 1 174 ? -10.054 13.882 -6.627 1.00 74.88 174 ILE A CA 1
ATOM 1346 C C . ILE A 1 174 ? -10.156 14.373 -8.072 1.00 74.88 174 ILE A C 1
ATOM 1348 O O . ILE A 1 174 ? -11.073 14.032 -8.822 1.00 74.88 174 ILE A O 1
ATOM 1352 N N . THR A 1 175 ? -9.123 15.102 -8.466 1.00 66.88 175 THR A N 1
ATOM 1353 C CA . THR A 1 175 ? -8.922 15.656 -9.783 1.00 66.88 175 THR A CA 1
ATOM 1354 C C . THR A 1 175 ? -8.451 14.568 -10.740 1.00 66.88 175 THR A C 1
ATOM 1356 O O . THR A 1 175 ? -7.291 14.172 -10.709 1.00 66.88 175 THR A O 1
ATOM 1359 N N . GLY A 1 176 ? -9.354 14.040 -11.563 1.00 64.50 176 GLY A N 1
ATOM 1360 C CA . GLY A 1 176 ? -9.034 13.042 -12.591 1.00 64.50 176 GLY A CA 1
ATOM 1361 C C . GLY A 1 176 ? -9.458 11.613 -12.250 1.00 64.50 176 GLY A C 1
ATOM 1362 O O . GLY A 1 176 ? -9.944 10.921 -13.140 1.00 64.50 176 GLY A O 1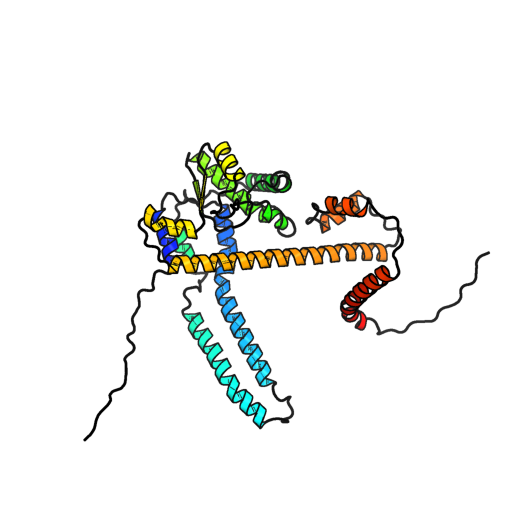
ATOM 1363 N N . ARG A 1 177 ? -9.369 11.178 -10.982 1.00 69.38 177 ARG A N 1
ATOM 1364 C CA . ARG A 1 177 ? -9.808 9.823 -10.563 1.00 69.38 177 ARG A CA 1
ATOM 1365 C C . ARG A 1 177 ? -11.110 9.820 -9.754 1.00 69.38 177 ARG A C 1
ATOM 1367 O O . ARG A 1 177 ? -11.716 8.767 -9.559 1.00 69.38 177 ARG A O 1
ATOM 1374 N N . GLY A 1 178 ? -11.574 10.997 -9.334 1.00 73.56 178 GLY A N 1
ATOM 1375 C CA . GLY A 1 178 ? -12.819 11.192 -8.597 1.00 73.56 178 GLY A CA 1
ATOM 1376 C C . GLY A 1 178 ? -12.686 10.969 -7.089 1.00 73.56 178 GLY A C 1
ATOM 1377 O O . GLY A 1 178 ? -11.765 10.321 -6.594 1.00 73.56 178 GLY A O 1
ATOM 1378 N N . VAL A 1 179 ? -13.657 11.498 -6.342 1.00 78.88 179 VAL A N 1
ATOM 1379 C CA . VAL A 1 179 ? -13.646 11.521 -4.867 1.00 78.88 179 VAL A CA 1
ATOM 1380 C C . VAL A 1 179 ? -13.540 10.125 -4.257 1.00 78.88 179 VAL A C 1
ATOM 1382 O O . VAL A 1 179 ? -12.831 9.929 -3.277 1.00 78.88 179 VAL A O 1
ATOM 1385 N N . SER A 1 180 ? -14.198 9.126 -4.852 1.00 75.88 180 SER A N 1
ATOM 1386 C CA . SER A 1 180 ? -14.145 7.755 -4.336 1.00 75.88 180 SER A CA 1
ATOM 1387 C C . SER A 1 180 ? -12.750 7.132 -4.423 1.00 75.88 180 SER A C 1
ATOM 1389 O O . SER A 1 180 ? -12.454 6.261 -3.615 1.00 75.88 180 SER A O 1
ATOM 1391 N N . ALA A 1 181 ? -11.924 7.539 -5.392 1.00 75.38 181 ALA A N 1
ATOM 1392 C CA . ALA A 1 181 ? -10.552 7.053 -5.518 1.00 75.38 181 ALA A CA 1
ATOM 1393 C C . ALA A 1 181 ? -9.611 7.757 -4.529 1.00 75.38 181 ALA A C 1
ATOM 1395 O O . ALA A 1 181 ? -8.695 7.132 -4.013 1.00 75.38 181 ALA A O 1
ATOM 1396 N N . ALA A 1 182 ? -9.859 9.036 -4.238 1.00 84.50 182 ALA A N 1
ATOM 1397 C CA . ALA A 1 182 ? -9.087 9.804 -3.261 1.00 84.50 182 ALA A CA 1
ATOM 1398 C C . ALA A 1 182 ? -9.431 9.459 -1.801 1.00 84.50 182 ALA A C 1
ATOM 1400 O O . ALA A 1 182 ? -8.597 9.603 -0.918 1.00 84.50 182 ALA A O 1
ATOM 1401 N N . ALA A 1 183 ? -10.659 9.004 -1.536 1.00 91.31 183 ALA A N 1
ATOM 1402 C CA . ALA A 1 183 ? -11.147 8.742 -0.183 1.00 91.31 183 ALA A CA 1
ATOM 1403 C C . ALA A 1 183 ? -10.764 7.357 0.382 1.00 91.31 183 ALA A C 1
ATOM 1405 O O . ALA A 1 183 ? -11.261 7.012 1.454 1.00 91.31 183 ALA A O 1
ATOM 1406 N N . GLY A 1 184 ? -9.941 6.559 -0.312 1.00 92.94 184 GLY A N 1
ATOM 1407 C CA . GLY A 1 184 ? -9.607 5.174 0.067 1.00 92.94 184 GLY A CA 1
ATOM 1408 C C . GLY A 1 184 ? -9.139 5.046 1.519 1.00 92.94 184 GLY A C 1
ATOM 1409 O O . GLY A 1 184 ? -9.793 4.376 2.322 1.00 92.94 184 GLY A O 1
ATOM 1410 N N . ASP A 1 185 ? -8.114 5.812 1.893 1.00 95.25 185 ASP A N 1
ATOM 1411 C CA . ASP A 1 185 ? -7.573 5.869 3.257 1.00 95.25 185 ASP A CA 1
ATOM 1412 C C . ASP A 1 185 ? -8.657 6.179 4.306 1.00 95.25 185 ASP A C 1
ATOM 1414 O O . ASP A 1 185 ? -8.753 5.525 5.349 1.00 95.25 185 ASP A O 1
ATOM 1418 N N . TYR A 1 186 ? -9.546 7.134 4.019 1.00 96.62 186 TYR A N 1
ATOM 1419 C CA . TYR A 1 186 ? -10.633 7.487 4.932 1.00 96.62 186 TYR A CA 1
ATOM 1420 C C . TYR A 1 186 ? -11.719 6.403 5.022 1.00 96.62 186 TYR A C 1
ATOM 1422 O O . TYR A 1 186 ? -12.293 6.176 6.094 1.00 96.62 186 TYR A O 1
ATOM 1430 N N . LEU A 1 187 ? -12.024 5.718 3.917 1.00 96.38 187 LEU A N 1
ATOM 1431 C CA . LEU A 1 187 ? -12.977 4.607 3.904 1.00 96.38 187 LEU A CA 1
ATOM 1432 C C . LEU A 1 187 ? -12.465 3.439 4.752 1.00 96.38 187 LEU A C 1
ATOM 1434 O O . LEU A 1 187 ? -13.227 2.934 5.583 1.00 96.38 187 LEU A O 1
ATOM 1438 N N . LEU A 1 188 ? -11.181 3.094 4.605 1.00 96.75 188 LEU A N 1
ATOM 1439 C CA . LEU A 1 188 ? -10.470 2.126 5.442 1.00 96.75 188 LEU A CA 1
ATOM 1440 C C . LEU A 1 188 ? -10.545 2.534 6.916 1.00 96.75 188 LEU A C 1
ATOM 1442 O O . LEU A 1 188 ? -11.002 1.755 7.758 1.00 96.75 188 LEU A O 1
ATOM 1446 N N . TRP A 1 189 ? -10.182 3.778 7.234 1.00 97.88 189 TRP A N 1
ATOM 1447 C CA . TRP A 1 189 ? -10.207 4.289 8.606 1.00 97.88 189 TRP A CA 1
ATOM 1448 C C . TRP A 1 189 ? -11.594 4.180 9.247 1.00 97.88 189 TRP A C 1
ATOM 1450 O O . TRP A 1 189 ? -11.755 3.718 10.378 1.00 97.88 189 TRP A O 1
ATOM 1460 N N . CYS A 1 190 ? -12.641 4.512 8.491 1.00 97.81 190 CYS A N 1
ATOM 1461 C CA . CYS A 1 190 ? -14.017 4.379 8.952 1.00 97.81 190 CYS A CA 1
ATOM 1462 C C . CYS A 1 190 ? -14.449 2.932 9.242 1.00 97.81 190 CYS A C 1
ATOM 1464 O O . CYS A 1 190 ? -15.433 2.723 9.962 1.00 97.81 190 CYS A O 1
ATOM 1466 N N . GLU A 1 191 ? -13.823 1.940 8.614 1.00 97.81 191 GLU A N 1
ATOM 1467 C CA . GLU A 1 191 ? -14.086 0.518 8.845 1.00 97.81 191 GLU A CA 1
ATOM 1468 C C . GLU A 1 191 ? -13.333 0.009 10.070 1.00 97.81 191 GLU A C 1
ATOM 1470 O O . GLU A 1 191 ? -13.939 -0.678 10.892 1.00 97.81 191 GLU A O 1
ATOM 1475 N N . VAL A 1 192 ? -12.087 0.450 10.260 1.00 97.94 192 VAL A N 1
ATOM 1476 C CA . VAL A 1 192 ? -11.297 0.209 11.476 1.00 97.94 192 VAL A CA 1
ATOM 1477 C C . VAL A 1 192 ? -12.024 0.738 12.717 1.00 97.94 192 VAL A C 1
ATOM 1479 O O . VAL A 1 192 ? -12.267 -0.017 13.660 1.00 97.94 192 VAL A O 1
ATOM 1482 N N . LEU A 1 193 ? -12.487 1.994 12.689 1.00 98.12 193 LEU A N 1
ATOM 1483 C CA . LEU A 1 193 ? -13.274 2.585 13.781 1.00 98.12 193 LEU A CA 1
ATOM 1484 C C . LEU A 1 193 ? -14.564 1.803 14.060 1.00 98.12 193 LEU A C 1
ATOM 1486 O O . LEU A 1 193 ? -14.964 1.618 15.211 1.00 98.12 193 LEU A O 1
ATOM 1490 N N . ALA A 1 194 ? -15.250 1.351 13.006 1.00 96.88 194 ALA A N 1
ATOM 1491 C CA . ALA A 1 194 ? -16.488 0.596 13.154 1.00 96.88 194 ALA A CA 1
ATOM 1492 C C . ALA A 1 194 ? -16.248 -0.791 13.766 1.00 96.88 194 ALA A C 1
ATOM 1494 O O . ALA A 1 194 ? -17.046 -1.215 14.601 1.00 96.88 194 ALA A O 1
ATOM 1495 N N . HIS A 1 195 ? -15.168 -1.469 13.370 1.00 96.69 195 HIS A N 1
ATOM 1496 C CA . HIS A 1 195 ? -14.776 -2.764 13.916 1.00 96.69 195 HIS A CA 1
ATOM 1497 C C . HIS A 1 195 ? -14.420 -2.649 15.402 1.00 96.69 195 HIS A C 1
ATOM 1499 O O . HIS A 1 195 ? -15.036 -3.318 16.232 1.00 96.69 195 HIS A O 1
ATOM 1505 N N . ALA A 1 196 ? -13.516 -1.731 15.751 1.00 97.69 196 ALA A N 1
ATOM 1506 C CA . ALA A 1 196 ? -13.080 -1.518 17.129 1.00 97.69 196 ALA A CA 1
ATOM 1507 C C . ALA A 1 196 ? -14.240 -1.143 18.059 1.00 97.69 196 ALA A C 1
ATOM 1509 O O . ALA A 1 196 ? -14.381 -1.711 19.138 1.00 97.69 196 ALA A O 1
ATOM 1510 N N . ARG A 1 197 ? -15.137 -0.248 17.618 1.00 97.56 197 ARG A N 1
ATOM 1511 C CA . ARG A 1 197 ? -16.336 0.117 18.390 1.00 97.56 197 ARG A CA 1
ATOM 1512 C C . ARG A 1 197 ? -17.270 -1.069 18.609 1.00 97.56 197 ARG A C 1
ATOM 1514 O O . ARG A 1 197 ? -17.828 -1.212 19.690 1.00 97.56 197 ARG A O 1
ATOM 1521 N N . LYS A 1 198 ? -17.488 -1.884 17.573 1.00 96.06 198 LYS A N 1
ATOM 1522 C CA . LYS A 1 198 ? -18.397 -3.034 17.641 1.00 96.06 198 LYS A CA 1
ATOM 1523 C C . LYS A 1 198 ? -17.881 -4.093 18.616 1.00 96.06 198 LYS A C 1
ATOM 1525 O O . LYS A 1 198 ? -18.686 -4.676 19.334 1.00 96.06 198 LYS A O 1
ATOM 1530 N N . ASN A 1 199 ? -16.572 -4.333 18.617 1.00 95.62 199 ASN A N 1
ATOM 1531 C CA . ASN A 1 199 ? -15.960 -5.435 19.356 1.00 95.62 199 ASN A CA 1
ATOM 1532 C C . ASN A 1 199 ? -15.342 -5.005 20.697 1.00 95.62 199 ASN A C 1
ATOM 1534 O O . ASN A 1 199 ? -15.014 -5.862 21.509 1.00 95.62 199 ASN A O 1
ATOM 1538 N N . GLY A 1 200 ? -15.200 -3.700 20.950 1.00 97.19 200 GLY A N 1
ATOM 1539 C CA . GLY A 1 200 ? -14.583 -3.178 22.171 1.00 97.19 200 GLY A CA 1
ATOM 1540 C C . GLY A 1 200 ? -13.098 -3.525 22.274 1.00 97.19 200 GLY A C 1
ATOM 1541 O O . GLY A 1 200 ? -12.623 -3.850 23.356 1.00 97.19 200 GLY A O 1
ATOM 1542 N N . THR A 1 201 ? -12.384 -3.509 21.146 1.00 95.62 201 THR A N 1
ATOM 1543 C CA . THR A 1 201 ? -10.992 -3.965 21.055 1.00 95.62 201 THR A CA 1
ATOM 1544 C C . THR A 1 201 ? -10.038 -2.832 20.707 1.00 95.62 201 THR A C 1
ATOM 1546 O O . THR A 1 201 ? -10.313 -2.026 19.813 1.00 95.62 201 THR A O 1
ATOM 1549 N N . ASP A 1 202 ? -8.875 -2.836 21.354 1.00 98.19 202 ASP A N 1
ATOM 1550 C CA . ASP A 1 202 ? -7.716 -2.072 20.899 1.00 98.19 202 ASP A CA 1
ATOM 1551 C C . ASP A 1 202 ? -7.296 -2.518 19.491 1.00 98.19 202 ASP A C 1
ATOM 1553 O O . ASP A 1 202 ? -7.492 -3.676 19.110 1.00 98.19 202 ASP A O 1
ATOM 1557 N N . VAL A 1 203 ? -6.693 -1.610 18.722 1.00 98.19 203 VAL A N 1
ATOM 1558 C CA . VAL A 1 203 ? -6.234 -1.890 17.354 1.00 98.19 203 VAL A CA 1
ATOM 1559 C C . VAL A 1 203 ? -4.759 -1.559 17.203 1.00 98.19 203 VAL A C 1
ATOM 1561 O O . VAL A 1 203 ? -4.305 -0.492 17.611 1.00 98.19 203 VAL A O 1
ATOM 1564 N N . VAL A 1 204 ? -4.033 -2.466 16.549 1.00 97.56 204 VAL A N 1
ATOM 1565 C CA . VAL A 1 204 ? -2.721 -2.200 15.958 1.00 97.56 204 VAL A CA 1
ATOM 1566 C C . VAL A 1 204 ? -2.901 -2.202 14.443 1.00 97.56 204 VAL A C 1
ATOM 1568 O O . VAL A 1 204 ? -3.119 -3.260 13.857 1.00 97.56 204 VAL A O 1
ATOM 1571 N N . LEU A 1 205 ? -2.851 -1.032 13.808 1.00 97.75 205 LEU A N 1
ATOM 1572 C CA . LEU A 1 205 ? -2.877 -0.945 12.350 1.00 97.75 205 LEU A CA 1
ATOM 1573 C C . LEU A 1 205 ? -1.480 -1.236 11.795 1.00 97.75 205 LEU A C 1
ATOM 1575 O O . LEU A 1 205 ? -0.505 -0.618 12.220 1.00 97.75 205 LEU A O 1
ATOM 1579 N N . ILE A 1 206 ? -1.396 -2.154 10.835 1.00 96.19 206 ILE A N 1
ATOM 1580 C CA . ILE A 1 206 ? -0.157 -2.446 10.111 1.00 96.19 206 ILE A CA 1
ATOM 1581 C C . ILE A 1 206 ? -0.210 -1.717 8.770 1.00 96.19 206 ILE A C 1
ATOM 1583 O O . ILE A 1 206 ? -1.122 -1.964 7.983 1.00 96.19 206 ILE A O 1
ATOM 1587 N N . THR A 1 207 ? 0.720 -0.792 8.529 1.00 93.12 207 THR A N 1
ATOM 1588 C CA . THR A 1 207 ? 0.772 -0.014 7.283 1.00 93.12 207 THR A CA 1
ATOM 1589 C C . THR A 1 207 ? 2.187 0.460 6.962 1.00 93.12 207 THR A C 1
ATOM 1591 O O . THR A 1 207 ? 2.884 0.978 7.832 1.00 93.12 207 THR A O 1
ATOM 1594 N N . ASP A 1 208 ? 2.579 0.330 5.694 1.00 89.19 208 ASP A N 1
ATOM 1595 C CA . ASP A 1 208 ? 3.803 0.923 5.130 1.00 89.19 208 ASP A CA 1
ATOM 1596 C C . ASP A 1 208 ? 3.507 2.226 4.365 1.00 89.19 208 ASP A C 1
ATOM 1598 O O . ASP A 1 208 ? 4.316 2.722 3.577 1.00 89.19 208 ASP A O 1
ATOM 1602 N N . ASP A 1 209 ? 2.316 2.802 4.545 1.00 86.12 209 ASP A N 1
ATOM 1603 C CA . ASP A 1 209 ? 2.062 4.163 4.087 1.00 86.12 209 ASP A CA 1
ATOM 1604 C C . ASP A 1 209 ? 2.899 5.134 4.931 1.00 86.12 209 ASP A C 1
ATOM 1606 O O . ASP A 1 209 ? 2.687 5.232 6.132 1.00 86.12 209 ASP A O 1
ATOM 1610 N N . ALA A 1 210 ? 3.873 5.815 4.324 1.00 81.19 210 ALA A N 1
ATOM 1611 C CA . ALA A 1 210 ? 4.812 6.703 5.013 1.00 81.19 210 ALA A CA 1
ATOM 1612 C C . ALA A 1 210 ? 4.366 8.178 5.041 1.00 81.19 210 ALA A C 1
ATOM 1614 O O . ALA A 1 210 ? 5.145 9.042 5.472 1.00 81.19 210 ALA A O 1
ATOM 1615 N N . LYS A 1 211 ? 3.148 8.479 4.562 1.00 85.38 211 LYS A N 1
ATOM 1616 C CA . LYS A 1 211 ? 2.616 9.843 4.466 1.00 85.38 211 LYS A CA 1
ATOM 1617 C C . LYS A 1 211 ? 2.446 10.494 5.840 1.00 85.38 211 LYS A C 1
ATOM 1619 O O . LYS A 1 211 ? 2.308 9.844 6.881 1.00 85.38 211 LYS A O 1
ATOM 1624 N N . THR A 1 212 ? 2.434 11.825 5.822 1.00 86.69 212 THR A N 1
ATOM 1625 C CA . THR A 1 212 ? 2.348 12.647 7.036 1.00 86.69 212 THR A CA 1
ATOM 1626 C C . THR A 1 212 ? 0.962 12.669 7.663 1.00 86.69 212 THR A C 1
ATOM 1628 O O . THR A 1 212 ? 0.823 13.060 8.814 1.00 86.69 212 THR A O 1
ATOM 1631 N N . ASP A 1 213 ? -0.068 12.242 6.938 1.00 89.94 213 ASP A N 1
ATOM 1632 C CA . ASP A 1 213 ? -1.411 12.065 7.478 1.00 89.94 213 ASP A CA 1
ATOM 1633 C C . ASP A 1 213 ? -1.558 10.750 8.263 1.00 89.94 213 ASP A C 1
ATOM 1635 O O . ASP A 1 213 ? -2.340 10.681 9.206 1.00 89.94 213 ASP A O 1
ATOM 1639 N N . TRP A 1 214 ? -0.747 9.733 7.979 1.00 93.50 214 TRP A N 1
ATOM 1640 C CA . TRP A 1 214 ? -0.678 8.509 8.783 1.00 93.50 214 TRP A CA 1
ATOM 1641 C C . TRP A 1 214 ? 0.292 8.609 9.964 1.00 93.50 214 TRP A C 1
ATOM 1643 O O . TRP A 1 214 ? 0.013 8.087 11.051 1.00 93.50 214 TRP A O 1
ATOM 1653 N N . TRP A 1 215 ? 1.419 9.296 9.774 1.00 92.19 215 TRP A N 1
ATOM 1654 C CA . TRP A 1 215 ? 2.515 9.351 10.741 1.00 92.19 215 TRP A CA 1
ATOM 1655 C C . TRP A 1 215 ? 2.920 10.775 11.096 1.00 92.19 215 TRP A C 1
ATOM 1657 O O . TRP A 1 215 ? 3.074 11.638 10.236 1.00 92.19 215 TRP A O 1
ATOM 1667 N N . GLN A 1 216 ? 3.223 10.994 12.373 1.00 91.81 216 GLN A N 1
ATOM 1668 C CA . GLN A 1 216 ? 3.969 12.164 12.808 1.00 91.81 216 GLN A CA 1
ATOM 1669 C C . GLN A 1 216 ? 5.462 11.828 12.854 1.00 91.81 216 GLN A C 1
ATOM 1671 O O . GLN A 1 216 ? 5.899 10.981 13.637 1.00 91.81 216 GLN A O 1
ATOM 1676 N N . LYS A 1 217 ? 6.247 12.544 12.042 1.00 86.75 217 LYS A N 1
ATOM 1677 C CA . LYS A 1 217 ? 7.710 12.453 12.052 1.00 86.75 217 LYS A CA 1
ATOM 1678 C C . LYS A 1 217 ? 8.269 13.025 13.356 1.00 86.75 217 LYS A C 1
ATOM 1680 O O . LYS A 1 217 ? 7.921 14.144 13.740 1.00 86.75 217 LYS A O 1
ATOM 1685 N N . VAL A 1 218 ? 9.154 12.281 14.016 1.00 84.25 218 VAL A N 1
ATOM 1686 C CA . VAL A 1 218 ? 9.823 12.714 15.255 1.00 84.25 218 VAL A CA 1
ATOM 1687 C C . VAL A 1 218 ? 11.322 12.884 14.988 1.00 84.25 218 VAL A C 1
ATOM 1689 O O . VAL A 1 218 ? 11.989 11.901 14.665 1.00 84.25 218 VAL A O 1
ATOM 1692 N N . PRO A 1 219 ? 11.893 14.098 15.126 1.00 80.69 219 PRO A N 1
ATOM 1693 C CA . PRO A 1 219 ? 13.323 14.316 14.909 1.00 80.69 219 PRO A CA 1
ATOM 1694 C C . PRO A 1 219 ? 14.185 13.424 15.810 1.00 80.69 219 PRO A C 1
ATOM 1696 O O . PRO A 1 219 ? 14.030 13.435 17.030 1.00 80.69 219 PRO A O 1
ATOM 1699 N N . GLY A 1 220 ? 15.094 12.650 15.211 1.00 75.12 220 GLY A N 1
ATOM 1700 C CA . GLY A 1 220 ? 15.986 11.735 15.938 1.00 75.12 220 GLY A CA 1
ATOM 1701 C C . GLY A 1 220 ? 15.280 10.553 16.616 1.00 75.12 220 GLY A C 1
ATOM 1702 O O . GLY A 1 220 ? 15.914 9.823 17.376 1.00 75.12 220 GLY A O 1
ATOM 1703 N N . GLY A 1 221 ? 13.983 10.370 16.361 1.00 75.75 221 GLY A N 1
ATOM 1704 C CA . GLY A 1 221 ? 13.158 9.324 16.944 1.00 75.75 221 GLY A CA 1
ATOM 1705 C C . GLY A 1 221 ? 12.455 8.486 15.886 1.00 75.75 221 GLY A C 1
ATOM 1706 O O . GLY A 1 221 ? 12.633 8.660 14.684 1.00 75.75 221 GLY A O 1
ATOM 1707 N N . ARG A 1 222 ? 11.642 7.548 16.365 1.00 78.94 222 ARG A N 1
ATOM 1708 C CA . ARG A 1 222 ? 10.740 6.772 15.519 1.00 78.94 222 ARG A CA 1
ATOM 1709 C C . ARG A 1 222 ? 9.482 7.583 15.239 1.00 78.94 222 ARG A C 1
ATOM 1711 O O . ARG A 1 222 ? 8.961 8.225 16.151 1.00 78.94 222 ARG A O 1
ATOM 1718 N N . ASP A 1 223 ? 8.977 7.473 14.019 1.00 87.19 223 ASP A N 1
ATOM 1719 C CA . ASP A 1 223 ? 7.660 7.980 13.660 1.00 87.19 223 ASP A CA 1
ATOM 1720 C C . ASP A 1 223 ? 6.578 7.395 14.571 1.00 87.19 223 ASP A C 1
ATOM 1722 O O . ASP A 1 223 ? 6.588 6.214 14.926 1.00 87.19 223 ASP A O 1
ATOM 1726 N N . VAL A 1 224 ? 5.639 8.241 14.970 1.00 92.25 224 VAL A N 1
ATOM 1727 C CA . VAL A 1 224 ? 4.521 7.849 15.831 1.00 92.25 224 VAL A CA 1
ATOM 1728 C C . VAL A 1 224 ? 3.210 7.989 15.065 1.00 92.25 224 VAL A C 1
ATOM 1730 O O . VAL A 1 224 ? 3.150 8.778 14.117 1.00 92.25 224 VAL A O 1
ATOM 1733 N N . PRO A 1 225 ? 2.149 7.249 15.440 1.00 95.06 225 PRO A N 1
ATOM 1734 C CA . PRO A 1 225 ? 0.851 7.420 14.802 1.00 95.06 225 PRO A CA 1
ATOM 1735 C C . PRO A 1 225 ? 0.412 8.882 14.890 1.00 95.06 225 PRO A C 1
ATOM 1737 O O . PRO A 1 225 ? 0.598 9.524 15.929 1.00 95.06 225 PRO A O 1
ATOM 1740 N N . HIS A 1 226 ? -0.180 9.412 13.820 1.00 95.50 226 HIS A N 1
ATOM 1741 C CA . HIS A 1 226 ? -0.594 10.811 13.806 1.00 95.50 226 HIS A CA 1
ATOM 1742 C C . HIS A 1 226 ? -1.551 11.118 14.987 1.00 95.50 226 HIS A C 1
ATOM 1744 O O . HIS A 1 226 ? -2.567 10.432 15.140 1.00 95.50 226 HIS A O 1
ATOM 1750 N N . PRO A 1 227 ? -1.312 12.158 15.816 1.00 95.81 227 PRO A N 1
ATOM 1751 C CA . PRO A 1 227 ? -2.081 12.391 17.046 1.00 95.81 227 PRO A CA 1
ATOM 1752 C C . PRO A 1 227 ? -3.590 12.538 16.841 1.00 95.81 227 PRO A C 1
ATOM 1754 O O . PRO A 1 227 ? -4.378 12.117 17.687 1.00 95.81 227 PRO A O 1
ATOM 1757 N N . LEU A 1 228 ? -4.010 13.116 15.709 1.00 96.94 228 LEU A N 1
ATOM 1758 C CA . LEU A 1 228 ? -5.432 13.215 15.363 1.00 96.94 228 LEU A CA 1
ATOM 1759 C C . LEU A 1 228 ? -6.086 11.845 15.122 1.00 96.94 228 LEU A C 1
ATOM 1761 O O . LEU A 1 228 ? -7.249 11.694 15.484 1.00 96.94 228 LEU A O 1
ATOM 1765 N N . LEU A 1 229 ? -5.355 10.850 14.599 1.00 97.88 229 LEU A N 1
ATOM 1766 C CA . LEU A 1 229 ? -5.854 9.475 14.470 1.00 97.88 229 LEU A CA 1
ATOM 1767 C C . LEU A 1 229 ? -6.036 8.843 15.848 1.00 97.88 229 LEU A C 1
ATOM 1769 O O . LEU A 1 229 ? -7.098 8.302 16.138 1.00 97.88 229 LEU A O 1
ATOM 1773 N N . VAL A 1 230 ? -5.037 8.981 16.727 1.00 98.06 230 VAL A N 1
ATOM 1774 C CA . VAL A 1 230 ? -5.099 8.473 18.110 1.00 98.06 230 VAL A CA 1
ATOM 1775 C C . VAL A 1 230 ? -6.285 9.092 18.859 1.00 98.06 230 VAL A C 1
ATOM 1777 O O . VAL A 1 230 ? -7.080 8.384 19.477 1.00 98.06 230 VAL A O 1
ATOM 1780 N N . SER A 1 231 ? -6.439 10.416 18.764 1.00 98.12 231 SER A N 1
ATOM 1781 C CA . SER A 1 231 ? -7.524 11.167 19.405 1.00 98.12 231 SER A CA 1
ATOM 1782 C C . SER A 1 231 ? -8.902 10.815 18.834 1.00 98.12 231 SER A C 1
ATOM 1784 O O . SER A 1 231 ? -9.852 10.613 19.593 1.00 98.12 231 SER A O 1
ATOM 1786 N N . GLU A 1 232 ? -9.035 10.708 17.505 1.00 98.25 232 GLU A N 1
ATOM 1787 C CA . GLU A 1 232 ? -10.280 10.278 16.858 1.00 98.25 232 GLU A CA 1
ATOM 1788 C C . GLU A 1 232 ? -10.645 8.853 17.262 1.00 98.25 232 GLU A C 1
ATOM 1790 O O . GLU A 1 232 ? -11.771 8.624 17.693 1.00 98.25 232 GLU A O 1
ATOM 1795 N N . PHE A 1 233 ? -9.699 7.918 17.227 1.00 98.69 233 PHE A N 1
ATOM 1796 C CA . PHE A 1 233 ? -9.953 6.532 17.596 1.00 98.69 233 PHE A CA 1
ATOM 1797 C C . PHE A 1 233 ? -10.416 6.396 19.051 1.00 98.69 233 PHE A C 1
ATOM 1799 O O . PHE A 1 233 ? -11.452 5.777 19.308 1.00 98.69 233 PHE A O 1
ATOM 1806 N N . GLN A 1 234 ? -9.721 7.040 19.994 1.00 98.31 234 GLN A N 1
ATOM 1807 C CA . GLN A 1 234 ? -10.096 7.021 21.410 1.00 98.31 234 GLN A CA 1
ATOM 1808 C C . GLN A 1 234 ? -11.480 7.643 21.642 1.00 98.31 234 GLN A C 1
ATOM 1810 O O . GLN A 1 234 ? -12.283 7.090 22.393 1.00 98.31 234 GLN A O 1
ATOM 1815 N N . ARG A 1 235 ? -11.789 8.772 20.989 1.00 98.31 235 ARG A N 1
ATOM 1816 C CA . ARG A 1 235 ? -13.092 9.446 21.109 1.00 98.31 235 ARG A CA 1
ATOM 1817 C C . ARG A 1 235 ? -14.234 8.604 20.540 1.00 98.31 235 ARG A C 1
ATOM 1819 O O . ARG A 1 235 ? -15.313 8.559 21.120 1.00 98.31 235 ARG A O 1
ATOM 1826 N N . GLU A 1 236 ? -14.006 7.962 19.401 1.00 97.88 236 GLU A N 1
ATOM 1827 C CA . GLU A 1 236 ? -15.039 7.254 18.644 1.00 97.88 236 GLU A CA 1
ATOM 1828 C C . GLU A 1 236 ? -15.305 5.829 19.145 1.00 97.88 236 GLU A C 1
ATOM 1830 O O . GLU A 1 236 ? -16.381 5.281 18.877 1.00 97.88 236 GLU A O 1
ATOM 1835 N N . THR A 1 237 ? -14.335 5.212 19.825 1.00 98.31 237 THR A N 1
ATOM 1836 C CA . THR A 1 237 ? -14.380 3.789 20.210 1.00 98.31 237 THR A CA 1
ATOM 1837 C C . THR A 1 237 ? -14.190 3.549 21.709 1.00 98.31 237 THR A C 1
ATOM 1839 O O . THR A 1 237 ? -14.605 2.505 22.211 1.00 98.31 237 THR A O 1
ATOM 1842 N N . GLY A 1 238 ? -13.566 4.487 22.429 1.00 98.19 238 GLY A N 1
ATOM 1843 C CA . GLY A 1 238 ? -13.123 4.288 23.809 1.00 98.19 238 GLY A CA 1
ATOM 1844 C C . GLY A 1 238 ? -11.872 3.408 23.961 1.00 98.19 238 GLY A C 1
ATOM 1845 O O . GLY A 1 238 ? -11.425 3.226 25.091 1.00 98.19 238 GLY A O 1
ATOM 1846 N N . GLN A 1 239 ? -11.306 2.890 22.867 1.00 98.50 239 GLN A N 1
ATOM 1847 C CA . GLN A 1 239 ? -10.201 1.924 22.855 1.00 98.50 239 GLN A CA 1
ATOM 1848 C C . GLN A 1 239 ? -8.865 2.569 22.459 1.00 98.50 239 GLN A C 1
ATOM 1850 O O . GLN A 1 239 ? -8.828 3.700 21.968 1.00 98.50 239 GLN A O 1
ATOM 1855 N N . ARG A 1 240 ? -7.760 1.833 22.633 1.00 98.38 240 ARG A N 1
ATOM 1856 C CA . ARG A 1 240 ? -6.405 2.287 22.293 1.00 98.38 240 ARG A CA 1
ATOM 1857 C C . ARG A 1 240 ? -6.049 1.980 20.842 1.00 98.38 240 ARG A C 1
ATOM 1859 O O . ARG A 1 240 ? -6.367 0.917 20.310 1.00 98.38 240 ARG A O 1
ATOM 1866 N N . TYR A 1 241 ? -5.325 2.917 20.240 1.00 98.19 241 TYR A N 1
ATOM 1867 C CA . TYR A 1 241 ? -4.820 2.824 18.877 1.00 98.19 241 TYR A CA 1
ATOM 1868 C C . TYR A 1 241 ? -3.296 2.770 18.858 1.00 98.19 241 TYR A C 1
ATOM 1870 O O . TYR A 1 241 ? -2.628 3.597 19.482 1.00 98.19 241 TYR A O 1
ATOM 1878 N N . TYR A 1 242 ? -2.766 1.828 18.092 1.00 96.56 242 TYR A N 1
ATOM 1879 C CA . TYR A 1 242 ? -1.353 1.681 17.789 1.00 96.56 242 TYR A CA 1
ATOM 1880 C C . TYR A 1 242 ? -1.172 1.522 16.280 1.00 96.56 242 TYR A C 1
ATOM 1882 O O . TYR A 1 242 ? -2.085 1.100 15.571 1.00 96.56 242 TYR A O 1
ATOM 1890 N N . GLN A 1 243 ? 0.030 1.816 15.798 1.00 96.50 243 GLN A N 1
ATOM 1891 C CA . GLN A 1 243 ? 0.394 1.673 14.394 1.00 96.50 243 GLN A CA 1
ATOM 1892 C C . GLN A 1 243 ? 1.811 1.119 14.310 1.00 96.50 243 GLN A C 1
ATOM 1894 O O . GLN A 1 243 ? 2.664 1.519 15.105 1.00 96.50 243 GLN A O 1
ATOM 1899 N N . LEU A 1 244 ? 2.041 0.193 13.385 1.00 94.38 244 LEU A N 1
ATOM 1900 C CA . LEU A 1 244 ? 3.349 -0.386 13.086 1.00 94.38 244 LEU A CA 1
ATOM 1901 C C . LEU A 1 244 ? 3.526 -0.465 11.570 1.00 94.38 244 LEU A C 1
ATOM 1903 O O . LEU A 1 244 ? 2.555 -0.697 10.851 1.00 94.38 244 LEU A O 1
ATOM 1907 N N . SER A 1 245 ? 4.760 -0.340 11.095 1.00 92.25 245 SER A N 1
ATOM 1908 C CA . SER A 1 245 ? 5.088 -0.785 9.736 1.00 92.25 245 SER A CA 1
ATOM 1909 C C . SER A 1 245 ? 5.201 -2.310 9.657 1.00 92.25 245 SER A C 1
ATOM 1911 O O . SER A 1 245 ? 5.335 -2.992 10.683 1.00 92.25 245 SER A O 1
ATOM 1913 N N . THR A 1 246 ? 5.193 -2.864 8.445 1.00 92.81 246 THR A N 1
ATOM 1914 C CA . THR A 1 246 ? 5.432 -4.298 8.217 1.00 92.81 246 THR A CA 1
ATOM 1915 C C . THR A 1 246 ? 6.791 -4.703 8.778 1.00 92.81 246 THR A C 1
ATOM 1917 O O . THR A 1 246 ? 6.893 -5.685 9.517 1.00 92.81 246 THR A O 1
ATOM 1920 N N . ARG A 1 247 ? 7.825 -3.883 8.556 1.00 91.94 247 ARG A N 1
ATOM 1921 C CA . ARG A 1 247 ? 9.150 -4.059 9.169 1.00 91.94 247 ARG A CA 1
ATOM 1922 C C . ARG A 1 247 ? 9.088 -4.181 10.689 1.00 91.94 247 ARG A C 1
ATOM 1924 O O . ARG A 1 247 ? 9.740 -5.040 11.282 1.00 91.94 247 ARG A O 1
ATOM 1931 N N . GLU A 1 248 ? 8.345 -3.302 11.351 1.00 91.88 248 GLU A N 1
ATOM 1932 C CA . GLU A 1 248 ? 8.257 -3.317 12.809 1.00 91.88 248 GLU A CA 1
ATOM 1933 C C . GLU A 1 248 ? 7.478 -4.510 13.346 1.00 91.88 248 GLU A C 1
ATOM 1935 O O . GLU A 1 248 ? 7.842 -5.037 14.401 1.00 91.88 248 GLU A O 1
ATOM 1940 N N . LEU A 1 249 ? 6.436 -4.931 12.626 1.00 94.38 249 LEU A N 1
ATOM 1941 C CA . LEU A 1 249 ? 5.713 -6.161 12.913 1.00 94.38 249 LEU A CA 1
ATOM 1942 C C . LEU A 1 249 ? 6.658 -7.362 12.842 1.00 94.38 249 LEU A C 1
ATOM 1944 O O . LEU A 1 249 ? 6.718 -8.130 13.799 1.00 94.38 249 LEU A O 1
ATOM 1948 N N . LEU A 1 250 ? 7.436 -7.485 11.760 1.00 93.12 250 LEU A N 1
ATOM 1949 C CA . LEU A 1 250 ? 8.416 -8.559 11.585 1.00 93.12 250 LEU A CA 1
ATOM 1950 C C . LEU A 1 250 ? 9.461 -8.550 12.705 1.00 93.12 250 LEU A C 1
ATOM 1952 O O . LEU A 1 250 ? 9.695 -9.574 13.338 1.00 93.12 250 LEU A O 1
ATOM 1956 N N . ARG A 1 251 ? 10.017 -7.382 13.044 1.00 91.06 251 ARG A N 1
ATOM 1957 C CA . ARG A 1 251 ? 10.978 -7.254 14.152 1.00 91.06 251 ARG A CA 1
ATOM 1958 C C . ARG A 1 251 ? 10.394 -7.691 15.500 1.00 91.06 251 ARG A C 1
ATOM 1960 O O . ARG A 1 251 ? 11.122 -8.183 16.351 1.00 91.06 251 ARG A O 1
ATOM 1967 N N . LYS A 1 252 ? 9.095 -7.475 15.718 1.00 91.06 252 LYS A N 1
ATOM 1968 C CA . LYS A 1 252 ? 8.388 -7.868 16.947 1.00 91.06 252 LYS A CA 1
ATOM 1969 C C . LYS A 1 252 ? 7.881 -9.310 16.918 1.00 91.06 252 LYS A C 1
ATOM 1971 O O . LYS A 1 252 ? 7.440 -9.795 17.956 1.00 91.06 252 LYS A O 1
ATOM 1976 N N . ALA A 1 253 ? 7.902 -9.974 15.764 1.00 90.62 253 ALA A N 1
ATOM 1977 C CA . ALA A 1 253 ? 7.337 -11.308 15.608 1.00 90.62 253 ALA A CA 1
ATOM 1978 C C . ALA A 1 253 ? 8.119 -12.371 16.388 1.00 90.62 253 ALA A C 1
ATOM 1980 O O . ALA A 1 253 ? 7.508 -13.323 16.867 1.00 90.62 253 ALA A O 1
ATOM 1981 N N . ASP A 1 254 ? 9.427 -12.191 16.576 1.00 82.69 254 ASP A N 1
ATOM 1982 C CA . ASP A 1 254 ? 10.226 -13.115 17.386 1.00 82.69 254 ASP A CA 1
ATOM 1983 C C . ASP A 1 254 ? 9.780 -13.060 18.856 1.00 82.69 254 ASP A C 1
ATOM 1985 O O . ASP A 1 254 ? 9.270 -14.041 19.396 1.00 82.69 254 ASP A O 1
ATOM 1989 N N . ASP A 1 255 ? 9.805 -11.863 19.454 1.00 84.56 255 ASP A N 1
ATOM 1990 C CA . ASP A 1 255 ? 9.408 -11.645 20.852 1.00 84.56 255 ASP A CA 1
ATOM 1991 C C . ASP A 1 255 ? 7.935 -11.992 21.128 1.00 84.56 255 ASP A C 1
ATOM 1993 O O . ASP A 1 255 ? 7.599 -12.540 22.178 1.00 84.56 255 ASP A O 1
ATOM 1997 N N . ALA A 1 256 ? 7.029 -11.616 20.218 1.00 86.69 256 ALA A N 1
ATOM 1998 C CA . ALA A 1 256 ? 5.589 -11.669 20.468 1.00 86.69 256 ALA A CA 1
ATOM 1999 C C . ALA A 1 256 ? 4.901 -12.927 19.922 1.00 86.69 256 ALA A C 1
ATOM 2001 O O . ALA A 1 256 ? 3.810 -13.260 20.389 1.00 86.69 256 ALA A O 1
ATOM 2002 N N . LEU A 1 257 ? 5.484 -13.589 18.917 1.00 87.88 257 LEU A N 1
ATOM 2003 C CA . LEU A 1 257 ? 4.871 -14.717 18.200 1.00 87.88 257 LEU A CA 1
ATOM 2004 C C . LEU A 1 257 ? 5.798 -15.940 18.094 1.00 87.88 257 LEU A C 1
ATOM 2006 O O . LEU A 1 257 ? 5.376 -16.945 17.526 1.00 87.88 257 LEU A O 1
ATOM 2010 N N . ALA A 1 258 ? 7.026 -15.878 18.630 1.00 86.62 258 ALA A N 1
ATOM 2011 C CA . ALA A 1 258 ? 8.044 -16.928 18.520 1.00 86.62 258 ALA A CA 1
ATOM 2012 C C . ALA A 1 258 ? 8.344 -17.334 17.063 1.00 86.62 258 ALA A C 1
ATOM 2014 O O . ALA A 1 258 ? 8.612 -18.500 16.760 1.00 86.62 258 ALA A O 1
ATOM 2015 N N . ILE A 1 259 ? 8.269 -16.367 16.143 1.00 87.69 259 ILE A N 1
ATOM 2016 C CA . ILE A 1 259 ? 8.622 -16.560 14.736 1.00 87.69 259 ILE A CA 1
ATOM 2017 C C . ILE A 1 259 ? 10.000 -15.963 14.504 1.00 87.69 259 ILE A C 1
ATOM 2019 O O . ILE A 1 259 ? 10.165 -14.746 14.533 1.00 87.69 259 ILE A O 1
ATOM 2023 N N . SER A 1 260 ? 10.963 -16.829 14.193 1.00 86.50 260 SER A N 1
ATOM 2024 C CA . SER A 1 260 ? 12.308 -16.396 13.828 1.00 86.50 260 SER A CA 1
ATOM 2025 C C . SER A 1 260 ? 12.267 -15.574 12.539 1.00 86.50 260 SER A C 1
ATOM 2027 O O . SER A 1 260 ? 11.900 -16.079 11.473 1.00 86.50 260 SER A O 1
ATOM 2029 N N . VAL A 1 261 ? 12.645 -14.302 12.655 1.00 87.56 261 VAL A N 1
ATOM 2030 C CA . VAL A 1 261 ? 12.829 -13.370 11.540 1.00 87.56 261 VAL A CA 1
ATOM 2031 C C . VAL A 1 261 ? 14.319 -13.091 11.403 1.00 87.56 261 VAL A C 1
ATOM 2033 O O . VAL A 1 261 ? 14.979 -12.695 12.361 1.00 87.56 261 VAL A O 1
ATOM 2036 N N . THR A 1 262 ? 14.859 -13.323 10.210 1.00 88.50 262 THR A N 1
ATOM 2037 C CA . THR A 1 262 ? 16.291 -13.142 9.937 1.00 88.50 262 THR A CA 1
ATOM 2038 C C . THR A 1 262 ? 16.614 -11.694 9.563 1.00 88.50 262 THR A C 1
ATOM 2040 O O . THR A 1 262 ? 15.743 -10.968 9.082 1.00 88.50 262 THR A O 1
ATOM 2043 N N . SER A 1 263 ? 17.878 -11.279 9.713 1.00 87.31 263 SER A N 1
ATOM 2044 C CA . SER A 1 263 ? 18.340 -9.970 9.219 1.00 87.31 263 SER A CA 1
ATOM 2045 C C . SER A 1 263 ? 18.096 -9.804 7.719 1.00 87.31 263 SER A C 1
ATOM 2047 O O . SER A 1 263 ? 17.653 -8.744 7.300 1.00 87.31 263 SER A O 1
ATOM 2049 N N . GLN A 1 264 ? 18.269 -10.875 6.937 1.00 87.62 264 GLN A N 1
ATOM 2050 C CA . GLN A 1 264 ? 17.986 -10.874 5.502 1.00 87.62 264 GLN A CA 1
ATOM 2051 C C . GLN A 1 264 ? 16.514 -10.541 5.209 1.00 87.62 264 GLN A C 1
ATOM 2053 O O . GLN A 1 264 ? 16.232 -9.734 4.335 1.00 87.62 264 GLN A O 1
ATOM 2058 N N . ASN A 1 265 ? 15.559 -11.095 5.969 1.00 87.50 265 ASN A N 1
ATOM 2059 C CA . ASN A 1 265 ? 14.147 -10.742 5.782 1.00 87.50 265 ASN A CA 1
ATOM 2060 C C . ASN A 1 265 ? 13.878 -9.258 6.077 1.00 87.50 265 ASN A C 1
ATOM 2062 O O . ASN A 1 265 ? 13.027 -8.653 5.437 1.00 87.50 265 ASN A O 1
ATOM 2066 N N . LEU A 1 266 ? 14.582 -8.677 7.050 1.00 89.31 266 LEU A N 1
ATOM 2067 C CA . LEU A 1 266 ? 14.458 -7.258 7.380 1.00 89.31 266 LEU A CA 1
ATOM 2068 C C . LEU A 1 266 ? 15.112 -6.360 6.318 1.00 89.31 266 LEU A C 1
ATOM 2070 O O . LEU A 1 266 ? 14.587 -5.286 6.042 1.00 89.31 266 LEU A O 1
ATOM 2074 N N . GLU A 1 267 ? 16.231 -6.776 5.731 1.00 87.75 267 GLU A N 1
ATOM 2075 C CA . GLU A 1 267 ? 16.893 -6.062 4.630 1.00 87.75 267 GLU A CA 1
ATOM 2076 C C . GLU A 1 267 ? 16.028 -6.083 3.361 1.00 87.75 267 GLU A C 1
ATOM 2078 O O . GLU A 1 267 ? 15.742 -5.025 2.806 1.00 87.75 267 GLU A O 1
ATOM 2083 N N . GLU A 1 268 ? 15.502 -7.250 2.974 1.00 85.62 268 GLU A N 1
ATOM 2084 C CA . GLU A 1 268 ? 14.560 -7.379 1.849 1.00 85.62 268 GLU A CA 1
ATOM 2085 C C . GLU A 1 268 ? 13.299 -6.511 2.056 1.00 85.62 268 GLU A C 1
ATOM 2087 O O . GLU A 1 268 ? 12.773 -5.915 1.116 1.00 85.62 268 GLU A O 1
ATOM 2092 N N . GLU A 1 269 ? 12.810 -6.400 3.295 1.00 88.38 269 GLU A N 1
ATOM 2093 C CA . GLU A 1 269 ? 11.683 -5.529 3.645 1.00 88.38 269 GLU A CA 1
ATOM 2094 C C . GLU A 1 269 ? 12.018 -4.038 3.471 1.00 88.38 269 GLU A C 1
ATOM 2096 O O . GLU A 1 269 ? 11.190 -3.278 2.966 1.00 88.38 269 GLU A O 1
ATOM 2101 N N . ASP A 1 270 ? 13.226 -3.616 3.861 1.00 83.94 270 ASP A N 1
ATOM 2102 C CA . ASP A 1 270 ? 13.688 -2.233 3.686 1.00 83.94 270 ASP A CA 1
ATOM 2103 C C . ASP A 1 270 ? 13.798 -1.862 2.204 1.00 83.94 270 ASP A C 1
ATOM 2105 O O . ASP A 1 270 ? 13.377 -0.774 1.803 1.00 83.94 270 ASP A O 1
ATOM 2109 N N . GLU A 1 271 ? 14.331 -2.770 1.385 1.00 80.94 271 GLU A N 1
ATOM 2110 C CA . GLU A 1 271 ? 14.463 -2.580 -0.060 1.00 80.94 271 GLU A CA 1
ATOM 2111 C C . GLU A 1 271 ? 13.097 -2.429 -0.737 1.00 80.94 271 GLU A C 1
ATOM 2113 O O . GLU A 1 271 ? 12.897 -1.511 -1.538 1.00 80.94 271 GLU A O 1
ATOM 2118 N N . LEU A 1 272 ? 12.126 -3.272 -0.368 1.00 80.12 272 LEU A N 1
ATOM 2119 C CA . LEU A 1 272 ? 10.755 -3.173 -0.874 1.00 80.12 272 LEU A CA 1
ATOM 2120 C C . LEU A 1 272 ? 10.084 -1.862 -0.457 1.00 80.12 272 LEU A C 1
ATOM 2122 O O . LEU A 1 272 ? 9.472 -1.195 -1.293 1.00 80.12 272 LEU A O 1
ATOM 2126 N N . ALA A 1 273 ? 10.212 -1.466 0.810 1.00 76.31 273 ALA A N 1
ATOM 2127 C CA . ALA A 1 273 ? 9.647 -0.211 1.296 1.00 76.31 273 ALA A CA 1
ATOM 2128 C C . ALA A 1 273 ? 10.248 1.005 0.565 1.00 76.31 273 ALA A C 1
ATOM 2130 O O . ALA A 1 273 ? 9.519 1.922 0.175 1.00 76.31 273 ALA A O 1
ATOM 2131 N N . ALA A 1 274 ? 11.562 0.996 0.321 1.00 72.25 274 ALA A N 1
ATOM 2132 C CA . ALA A 1 274 ? 12.245 2.045 -0.431 1.00 72.25 274 ALA A CA 1
ATOM 2133 C C . ALA A 1 274 ? 11.796 2.100 -1.901 1.00 72.25 274 ALA A C 1
ATOM 2135 O O . ALA A 1 274 ? 11.563 3.192 -2.428 1.00 72.25 274 ALA A O 1
ATOM 2136 N N . ALA A 1 275 ? 11.631 0.945 -2.553 1.00 70.00 275 ALA A N 1
ATOM 2137 C CA . ALA A 1 275 ? 11.156 0.862 -3.933 1.00 70.00 275 ALA A CA 1
ATOM 2138 C C . ALA A 1 275 ? 9.729 1.418 -4.085 1.00 70.00 275 ALA A C 1
ATOM 2140 O O . ALA A 1 275 ? 9.477 2.230 -4.977 1.00 70.00 275 ALA A O 1
ATOM 2141 N N . VAL A 1 276 ? 8.820 1.058 -3.172 1.00 68.94 276 VAL A N 1
ATOM 2142 C CA . VAL A 1 276 ? 7.436 1.561 -3.165 1.00 68.94 276 VAL A CA 1
ATOM 2143 C C . VAL A 1 276 ? 7.391 3.079 -2.964 1.00 68.94 276 VAL A C 1
ATOM 2145 O O . VAL A 1 276 ? 6.626 3.773 -3.635 1.00 68.94 276 VAL A O 1
ATOM 2148 N N . GLU A 1 277 ? 8.215 3.634 -2.070 1.00 65.88 277 GLU A N 1
ATOM 2149 C CA . GLU A 1 277 ? 8.250 5.088 -1.875 1.00 65.88 277 GLU A CA 1
ATOM 2150 C C . GLU A 1 277 ? 8.824 5.824 -3.096 1.00 65.88 277 GLU A C 1
ATOM 2152 O O . GLU A 1 277 ? 8.334 6.898 -3.455 1.00 65.88 277 GLU A O 1
ATOM 2157 N N . ALA A 1 278 ? 9.814 5.241 -3.780 1.00 60.91 278 ALA A N 1
ATOM 2158 C CA . ALA A 1 278 ? 10.341 5.792 -5.026 1.00 60.91 278 ALA A CA 1
ATOM 2159 C C . ALA A 1 278 ? 9.276 5.817 -6.139 1.00 60.91 278 ALA A C 1
ATOM 2161 O O . ALA A 1 278 ? 9.123 6.835 -6.820 1.00 60.91 278 ALA A O 1
ATOM 2162 N N . GLU A 1 279 ? 8.495 4.744 -6.286 1.00 60.88 279 GLU A N 1
ATOM 2163 C CA . GLU A 1 279 ? 7.382 4.668 -7.241 1.00 60.88 279 GLU A CA 1
ATOM 2164 C C . GLU A 1 279 ? 6.301 5.718 -6.938 1.00 60.88 279 GLU A C 1
ATOM 2166 O O . GLU A 1 279 ? 5.890 6.473 -7.822 1.00 60.88 279 GLU A O 1
ATOM 2171 N N . ARG A 1 280 ? 5.917 5.871 -5.664 1.00 62.22 280 ARG A N 1
ATOM 2172 C CA . ARG A 1 280 ? 4.988 6.927 -5.225 1.00 62.22 280 ARG A CA 1
ATOM 2173 C C . ARG A 1 280 ? 5.530 8.327 -5.507 1.00 62.22 280 ARG A C 1
ATOM 2175 O O . ARG A 1 280 ? 4.777 9.218 -5.900 1.00 62.22 280 ARG A O 1
ATOM 2182 N N . ALA A 1 281 ? 6.830 8.556 -5.318 1.00 58.53 281 ALA A N 1
ATOM 2183 C CA . ALA A 1 281 ? 7.453 9.835 -5.650 1.00 58.53 281 ALA A CA 1
ATOM 2184 C C . ALA A 1 281 ? 7.369 10.140 -7.155 1.00 58.53 281 ALA A C 1
ATOM 2186 O O . ALA A 1 281 ? 7.042 11.270 -7.526 1.00 58.53 281 ALA A O 1
ATOM 2187 N N . LEU A 1 282 ? 7.597 9.139 -8.009 1.00 51.38 282 LEU A N 1
ATOM 2188 C CA . LEU A 1 282 ? 7.434 9.237 -9.462 1.00 51.38 282 LEU A CA 1
ATOM 2189 C C . LEU A 1 282 ? 5.982 9.512 -9.868 1.00 51.38 282 LEU A C 1
ATOM 2191 O O . LEU A 1 282 ? 5.752 10.370 -10.725 1.00 51.38 282 LEU A O 1
ATOM 2195 N N . GLU A 1 283 ? 5.003 8.859 -9.236 1.00 56.41 283 GLU A N 1
ATOM 2196 C CA . GLU A 1 283 ? 3.579 9.134 -9.464 1.00 56.41 283 GLU A CA 1
ATOM 2197 C C . GLU A 1 283 ? 3.248 10.591 -9.111 1.00 56.41 283 GLU A C 1
ATOM 2199 O O . GLU A 1 283 ? 2.690 11.311 -9.937 1.00 56.41 283 GLU A O 1
ATOM 2204 N N . ARG A 1 284 ? 3.699 11.086 -7.946 1.00 56.09 284 ARG A N 1
ATOM 2205 C CA . ARG A 1 284 ? 3.511 12.492 -7.536 1.00 56.09 284 ARG A CA 1
ATOM 2206 C C . ARG A 1 284 ? 4.115 13.479 -8.539 1.00 56.09 284 ARG A C 1
ATOM 2208 O O . ARG A 1 284 ? 3.491 14.492 -8.854 1.00 56.09 284 ARG A O 1
ATOM 2215 N N . ILE A 1 285 ? 5.314 13.195 -9.055 1.00 48.03 285 ILE A N 1
ATOM 2216 C CA . ILE A 1 285 ? 5.972 14.018 -10.085 1.00 48.03 285 ILE A CA 1
ATOM 2217 C C . ILE A 1 285 ? 5.181 13.980 -11.399 1.00 48.03 285 ILE A C 1
ATOM 2219 O O . ILE A 1 285 ? 5.024 15.009 -12.060 1.00 48.03 285 ILE A O 1
ATOM 2223 N N . THR A 1 286 ? 4.668 12.814 -11.783 1.00 47.25 286 THR A N 1
ATOM 2224 C CA . THR A 1 286 ? 3.894 12.628 -13.017 1.00 47.25 286 THR A CA 1
ATOM 2225 C C . THR A 1 286 ? 2.547 13.340 -12.939 1.00 47.25 286 THR A C 1
ATOM 2227 O O . THR A 1 286 ? 2.210 14.094 -13.851 1.00 47.25 286 THR A O 1
ATOM 2230 N N . ASP A 1 287 ? 1.832 13.214 -11.822 1.00 49.59 287 ASP A N 1
ATOM 2231 C CA . ASP A 1 287 ? 0.591 13.942 -11.549 1.00 49.59 287 ASP A CA 1
ATOM 2232 C C . ASP A 1 287 ? 0.827 15.460 -11.509 1.00 49.59 287 ASP A C 1
ATOM 2234 O O . ASP A 1 287 ? 0.029 16.238 -12.039 1.00 49.59 287 ASP A O 1
ATOM 2238 N N . PHE A 1 288 ? 1.952 15.906 -10.940 1.00 42.75 288 PHE A N 1
ATOM 2239 C CA . PHE A 1 288 ? 2.355 17.313 -10.968 1.00 42.75 288 PHE A CA 1
ATOM 2240 C C . PHE A 1 288 ? 2.581 17.818 -12.403 1.00 42.75 288 PHE A C 1
ATOM 2242 O O . PHE A 1 288 ? 2.066 18.875 -12.776 1.00 42.75 288 PHE A O 1
ATOM 2249 N N . ARG A 1 289 ? 3.275 17.044 -13.249 1.00 36.00 289 ARG A N 1
ATOM 2250 C CA . ARG A 1 289 ? 3.454 17.363 -14.678 1.00 36.00 289 ARG A CA 1
ATOM 2251 C C . ARG A 1 289 ? 2.130 17.345 -15.446 1.00 36.00 289 ARG A C 1
ATOM 2253 O O . ARG A 1 289 ? 1.910 18.233 -16.263 1.00 36.00 289 ARG A O 1
ATOM 2260 N N . GLY A 1 290 ? 1.240 16.396 -15.157 1.00 39.16 290 GLY A N 1
ATOM 2261 C CA . GLY A 1 290 ? -0.106 16.322 -15.733 1.00 39.16 290 GLY A CA 1
ATOM 2262 C C . GLY A 1 290 ? -0.970 17.542 -15.395 1.00 39.16 290 GLY A C 1
ATOM 2263 O O . GLY A 1 290 ? -1.713 18.045 -16.232 1.00 39.16 290 GLY A O 1
ATOM 2264 N N . ARG A 1 291 ? -0.833 18.097 -14.188 1.00 39.69 291 ARG A N 1
ATOM 2265 C CA . ARG A 1 291 ? -1.509 19.351 -13.811 1.00 39.69 291 ARG A CA 1
ATOM 2266 C C . ARG A 1 291 ? -0.960 20.563 -14.547 1.00 39.69 291 ARG A C 1
ATOM 2268 O O . ARG A 1 291 ? -1.736 21.428 -14.948 1.00 39.69 291 ARG A O 1
ATOM 2275 N N . LEU A 1 292 ? 0.355 20.617 -14.756 1.00 34.09 292 LEU A N 1
ATOM 2276 C CA . LEU A 1 292 ? 0.988 21.672 -15.550 1.00 34.09 292 LEU A CA 1
ATOM 2277 C C . LEU A 1 292 ? 0.518 21.637 -17.014 1.00 34.09 292 LEU A C 1
ATOM 2279 O O . LEU A 1 292 ? 0.247 22.691 -17.588 1.00 34.09 292 LEU A O 1
ATOM 2283 N N . THR A 1 293 ? 0.352 20.450 -17.608 1.00 35.88 293 THR A N 1
ATOM 2284 C CA . THR A 1 293 ? -0.147 20.310 -18.988 1.00 35.88 293 THR A CA 1
ATOM 2285 C C . THR A 1 293 ? -1.641 20.614 -19.12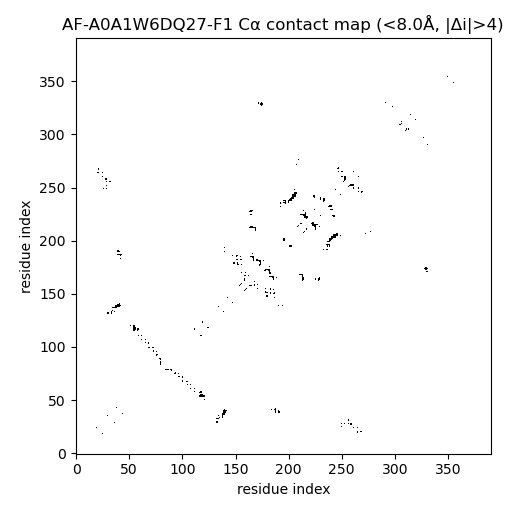3 1.00 35.88 293 THR A C 1
ATOM 2287 O O . THR A 1 293 ? -2.036 21.245 -20.101 1.00 35.88 293 THR A O 1
ATOM 2290 N N . VAL A 1 294 ? -2.474 20.249 -18.141 1.00 34.34 294 VAL A N 1
ATOM 2291 C CA . VAL A 1 294 ? -3.909 20.608 -18.118 1.00 34.34 294 VAL A CA 1
ATOM 2292 C C . VAL A 1 294 ? -4.110 22.119 -17.946 1.00 34.34 294 VAL A C 1
ATOM 2294 O O . VAL A 1 294 ? -4.946 22.701 -18.634 1.00 34.34 294 VAL A O 1
ATOM 2297 N N . SER A 1 295 ? -3.305 22.769 -17.099 1.00 37.16 295 SER A N 1
ATOM 2298 C CA . SER A 1 295 ? -3.305 24.232 -16.937 1.00 37.16 295 SER A CA 1
ATOM 2299 C C . SER A 1 295 ? -3.001 24.950 -18.260 1.00 37.16 295 SER A C 1
ATOM 2301 O O . SER A 1 295 ? -3.728 25.855 -18.667 1.00 37.16 295 SER A O 1
ATOM 2303 N N . ALA A 1 296 ? -1.999 24.471 -19.005 1.00 38.69 296 ALA A N 1
ATOM 2304 C CA . ALA A 1 296 ? -1.663 25.005 -20.324 1.00 38.69 296 ALA A CA 1
ATOM 2305 C C . ALA A 1 296 ? -2.762 24.758 -21.380 1.00 38.69 296 ALA A C 1
ATOM 2307 O O . ALA A 1 296 ? -2.994 25.605 -22.243 1.00 38.69 296 ALA A O 1
ATOM 2308 N N . ALA A 1 297 ? -3.468 23.624 -21.310 1.00 36.22 297 ALA A N 1
ATOM 2309 C CA . ALA A 1 297 ? -4.559 23.296 -22.228 1.00 36.22 297 ALA A CA 1
ATOM 2310 C C . ALA A 1 297 ? -5.822 24.148 -21.993 1.00 36.22 297 ALA A C 1
ATOM 2312 O O . ALA A 1 297 ? -6.477 24.540 -22.958 1.00 36.22 297 ALA A O 1
ATOM 2313 N N . ALA A 1 298 ? -6.150 24.487 -20.740 1.00 39.47 298 ALA A N 1
ATOM 2314 C CA . ALA A 1 298 ? -7.319 25.311 -20.423 1.00 39.47 298 ALA A CA 1
ATOM 2315 C C . ALA A 1 298 ? -7.178 26.745 -20.969 1.00 39.47 298 ALA A C 1
ATOM 2317 O O . ALA A 1 298 ? -8.107 27.271 -21.582 1.00 39.47 298 ALA A O 1
ATOM 2318 N N . SER A 1 299 ? -5.986 27.340 -20.847 1.00 45.59 299 SER A N 1
ATOM 2319 C CA . SER A 1 299 ? -5.686 28.655 -21.429 1.00 45.59 299 SER A CA 1
ATOM 2320 C C . SER A 1 299 ? -5.666 28.648 -22.961 1.00 45.59 299 SER A C 1
ATOM 2322 O O . SER A 1 299 ? -5.950 29.672 -23.580 1.00 45.59 299 SER A O 1
ATOM 2324 N N . ALA A 1 300 ? -5.358 27.514 -23.594 1.00 41.59 300 ALA A N 1
ATOM 2325 C CA . ALA A 1 300 ? -5.419 27.385 -25.048 1.00 41.59 300 ALA A CA 1
ATOM 2326 C C . ALA A 1 300 ? -6.871 27.354 -25.559 1.00 41.59 300 ALA A C 1
ATOM 2328 O O . ALA A 1 300 ? -7.183 28.041 -26.525 1.00 41.59 300 ALA A O 1
ATOM 2329 N N . VAL A 1 301 ? -7.769 26.631 -24.879 1.00 40.66 301 VAL A N 1
ATOM 2330 C CA . VAL A 1 301 ? -9.196 26.540 -25.247 1.00 40.66 301 VAL A CA 1
ATOM 2331 C C . VAL A 1 301 ? -9.923 27.879 -25.074 1.00 40.66 301 VAL A C 1
ATOM 2333 O O . VAL A 1 301 ? -10.724 28.254 -25.927 1.00 40.66 301 VAL A O 1
ATOM 2336 N N . GLU A 1 302 ? -9.631 28.633 -24.009 1.00 45.00 302 GLU A N 1
ATOM 2337 C CA . GLU A 1 302 ? -10.245 29.953 -23.784 1.00 45.00 302 GLU A CA 1
ATOM 2338 C C . GLU A 1 302 ? -9.814 30.972 -24.857 1.00 45.00 302 GLU A C 1
ATOM 2340 O O . GLU A 1 302 ? -10.647 31.713 -25.380 1.00 45.00 302 GLU A O 1
ATOM 2345 N N . ASN A 1 303 ? -8.538 30.948 -25.261 1.00 47.69 303 ASN A N 1
ATOM 2346 C CA . ASN A 1 303 ? -8.035 31.787 -26.351 1.00 47.69 303 ASN A CA 1
ATOM 2347 C C . ASN A 1 303 ? -8.621 31.399 -27.717 1.00 47.69 303 ASN A C 1
ATOM 2349 O O . ASN A 1 303 ? -8.914 32.283 -28.520 1.00 47.69 303 ASN A O 1
ATOM 2353 N N . ASP A 1 304 ? -8.828 30.108 -27.984 1.00 41.47 304 ASP A N 1
ATOM 2354 C CA . ASP A 1 304 ? -9.371 29.635 -29.263 1.00 41.47 304 ASP A CA 1
ATOM 2355 C C . ASP A 1 304 ? -10.857 30.002 -29.429 1.00 41.47 304 ASP A C 1
ATOM 2357 O O . ASP A 1 304 ? -11.290 30.417 -30.504 1.00 41.47 304 ASP A O 1
ATOM 2361 N N . LEU A 1 305 ? -11.638 29.955 -28.345 1.00 41.28 305 LEU A N 1
ATOM 2362 C CA . LEU A 1 305 ? -13.051 30.352 -28.348 1.00 41.28 305 LEU A CA 1
ATOM 2363 C C . LEU A 1 305 ? -13.233 31.871 -28.499 1.00 41.28 305 LEU A C 1
ATOM 2365 O O . LEU A 1 305 ? -14.067 32.309 -29.294 1.00 41.28 305 LEU A O 1
ATOM 2369 N N . LEU A 1 306 ? -12.406 32.677 -27.822 1.00 44.34 306 LEU A N 1
ATOM 2370 C CA . LEU A 1 306 ? -12.361 34.135 -28.007 1.00 44.34 306 LEU A CA 1
ATOM 2371 C C . LEU A 1 306 ? -11.949 34.524 -29.433 1.00 44.34 306 LEU A C 1
ATOM 2373 O O . LEU A 1 306 ? -12.482 35.477 -30.002 1.00 44.34 306 LEU A O 1
ATOM 2377 N N . ARG A 1 307 ? -11.023 33.767 -30.028 1.00 42.25 307 ARG A N 1
ATOM 2378 C CA . ARG A 1 307 ? -10.550 33.979 -31.398 1.00 42.25 307 ARG A CA 1
ATOM 2379 C C . ARG A 1 307 ? -11.573 33.538 -32.452 1.00 42.25 307 ARG A C 1
ATOM 2381 O O . ARG A 1 307 ? -11.662 34.174 -33.496 1.00 42.25 307 ARG A O 1
ATOM 2388 N N . THR A 1 308 ? -12.359 32.497 -32.172 1.00 37.34 308 THR A N 1
ATOM 2389 C CA . THR A 1 308 ? -13.381 31.949 -33.085 1.00 37.34 308 THR A CA 1
ATOM 2390 C C . THR A 1 308 ? -14.661 32.784 -33.113 1.00 37.34 308 THR A C 1
ATOM 2392 O O . THR A 1 308 ? -15.246 32.978 -34.176 1.00 37.34 308 THR A O 1
ATOM 2395 N N . TYR A 1 309 ? -15.112 33.290 -31.963 1.00 37.38 309 TYR A N 1
ATOM 2396 C CA . TYR A 1 309 ? -16.404 33.982 -31.845 1.00 37.38 309 TYR A CA 1
ATOM 2397 C C . TYR A 1 309 ? -16.284 35.497 -31.602 1.00 37.38 309 TYR A C 1
ATOM 2399 O O . TYR A 1 309 ? -17.301 36.195 -31.534 1.00 37.38 309 TYR A O 1
ATOM 2407 N N . GLY A 1 310 ? -15.054 36.012 -31.513 1.00 40.97 310 GLY A N 1
ATOM 2408 C CA . GLY A 1 310 ? -14.750 37.432 -31.362 1.00 40.97 310 GLY A CA 1
ATOM 2409 C C . GLY A 1 310 ? -15.209 38.040 -30.025 1.00 40.97 310 GLY A C 1
ATOM 2410 O O . GLY A 1 310 ? -15.757 37.347 -29.167 1.00 40.97 310 GLY A O 1
ATOM 2411 N N . PRO A 1 311 ? -15.032 39.363 -29.832 1.00 43.88 311 PRO A N 1
ATOM 2412 C CA . PRO A 1 311 ? -15.312 40.055 -28.564 1.00 43.88 311 PRO A CA 1
ATOM 2413 C C . PRO A 1 311 ? -16.780 39.996 -28.109 1.00 43.88 311 PRO A C 1
ATOM 2415 O O . PRO A 1 311 ? -17.082 40.272 -26.952 1.00 43.88 311 PRO A O 1
ATOM 2418 N N . SER A 1 312 ? -17.701 39.661 -29.019 1.00 37.75 312 SER A N 1
ATOM 2419 C CA . SER A 1 312 ? -19.130 39.459 -28.748 1.00 37.75 312 SER A CA 1
ATOM 2420 C C . SER A 1 312 ? -19.439 38.155 -28.011 1.00 37.75 312 SER A C 1
ATOM 2422 O O . SER A 1 312 ? -20.559 37.977 -27.528 1.00 37.75 312 SER A O 1
ATOM 2424 N N . TRP A 1 313 ? -18.476 37.235 -27.924 1.00 40.88 313 TRP A N 1
ATOM 2425 C CA . TRP A 1 313 ? -18.610 36.021 -27.133 1.00 40.88 313 TRP A CA 1
ATOM 2426 C C . TRP A 1 313 ? -18.429 36.346 -25.651 1.00 40.88 313 TRP A C 1
ATOM 2428 O O . TRP A 1 313 ? -17.326 36.337 -25.110 1.00 40.88 313 TRP A O 1
ATOM 2438 N N . ASN A 1 314 ? -19.541 36.677 -25.002 1.00 47.56 314 ASN A N 1
ATOM 2439 C CA . ASN A 1 314 ? -19.581 37.016 -23.589 1.00 47.56 314 ASN A CA 1
ATOM 2440 C C . ASN A 1 314 ? -20.259 35.867 -22.836 1.00 47.56 314 ASN A C 1
ATOM 2442 O O . ASN A 1 314 ? -21.488 35.818 -22.746 1.00 47.56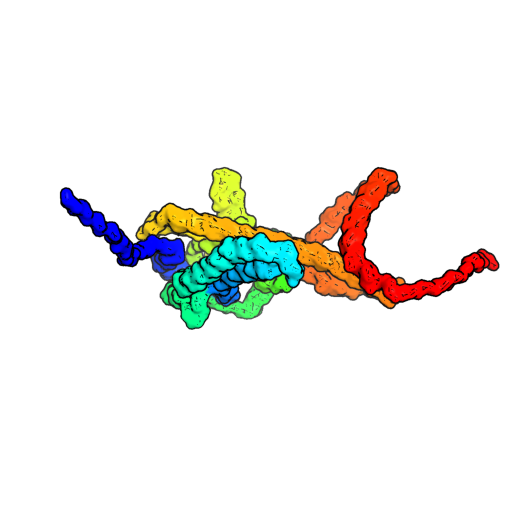 314 ASN A O 1
ATOM 2446 N N . LEU A 1 315 ? -19.476 34.896 -22.351 1.00 43.97 315 LEU A N 1
ATOM 2447 C CA . LEU A 1 315 ? -20.027 33.924 -21.408 1.00 43.97 315 LEU A CA 1
ATOM 2448 C C . LEU A 1 315 ? -20.489 34.675 -20.164 1.00 43.97 315 LEU A C 1
ATOM 2450 O O . LEU A 1 315 ? -19.736 35.473 -19.610 1.00 43.97 315 LEU A O 1
ATOM 2454 N N . SER A 1 316 ? -21.707 34.382 -19.707 1.00 49.62 316 SER A N 1
ATOM 2455 C CA . SER A 1 316 ? -22.152 34.864 -18.403 1.00 49.62 316 SER A CA 1
ATOM 2456 C C . SER A 1 316 ? -21.170 34.395 -17.329 1.00 49.62 316 SER A C 1
ATOM 2458 O O . SER A 1 316 ? -20.620 33.295 -17.442 1.00 49.62 316 SER A O 1
ATOM 2460 N N . ASP A 1 317 ? -20.977 35.182 -16.271 1.00 44.56 317 ASP A N 1
ATOM 2461 C CA . ASP A 1 317 ? -20.065 34.807 -15.183 1.00 44.56 317 ASP A CA 1
ATOM 2462 C C . ASP A 1 317 ? -20.394 33.409 -14.619 1.00 44.56 317 ASP A C 1
ATOM 2464 O O . ASP A 1 317 ? -19.486 32.642 -14.315 1.00 44.56 317 ASP A O 1
ATOM 2468 N N . SER A 1 318 ? -21.674 33.004 -14.622 1.00 44.03 318 SER A N 1
ATOM 2469 C CA . SER A 1 318 ? -22.108 31.668 -14.182 1.00 44.03 318 SER A CA 1
ATOM 2470 C C . SER A 1 318 ? -21.726 30.526 -15.136 1.00 44.03 318 SER A C 1
ATOM 2472 O O . SER A 1 318 ? -21.434 29.412 -14.699 1.00 44.03 318 SER A O 1
ATOM 2474 N N . ASP A 1 319 ? -21.710 30.775 -16.448 1.00 43.47 319 ASP A N 1
ATOM 2475 C CA . ASP A 1 319 ? -21.311 29.774 -17.438 1.00 43.47 319 ASP A CA 1
ATOM 2476 C C . ASP A 1 319 ? -19.788 29.711 -17.548 1.00 43.47 319 ASP A C 1
ATOM 2478 O O . ASP A 1 319 ? -19.231 28.632 -17.754 1.00 43.47 319 ASP A O 1
ATOM 2482 N N . ARG A 1 320 ? -19.104 30.849 -17.353 1.00 46.72 320 ARG A N 1
ATOM 2483 C CA . ARG A 1 320 ? -17.645 30.921 -17.247 1.00 46.72 320 ARG A CA 1
ATOM 2484 C C . ARG A 1 320 ? -17.178 30.155 -16.010 1.00 46.72 320 ARG A C 1
ATOM 2486 O O . ARG A 1 320 ? -16.282 29.323 -16.120 1.00 46.72 320 ARG A O 1
ATOM 2493 N N . GLU A 1 321 ? -17.871 30.315 -14.881 1.00 45.25 321 GLU A N 1
ATOM 2494 C CA . GLU A 1 321 ? -17.700 29.494 -13.676 1.00 45.25 321 GLU A CA 1
ATOM 2495 C C . GLU A 1 321 ? -17.955 28.003 -13.932 1.00 45.25 321 GLU A C 1
ATOM 2497 O O . GLU A 1 321 ? -17.223 27.176 -13.401 1.00 45.25 321 GLU A O 1
ATOM 2502 N N . ARG A 1 322 ? -18.930 27.615 -14.769 1.00 44.25 322 ARG A N 1
ATOM 2503 C CA . ARG A 1 322 ? -19.180 26.200 -15.121 1.00 44.25 322 ARG A CA 1
ATOM 2504 C C . ARG A 1 322 ? -18.131 25.608 -16.057 1.00 44.25 322 ARG A C 1
ATOM 2506 O O . ARG A 1 322 ? -17.804 24.433 -15.907 1.00 44.25 322 ARG A O 1
ATOM 2513 N N . LEU A 1 323 ? -17.613 26.383 -17.009 1.00 42.62 323 LEU A N 1
ATOM 2514 C CA . LEU A 1 323 ? -16.589 25.945 -17.964 1.00 42.62 323 LEU A CA 1
ATOM 2515 C C . LEU A 1 323 ? -15.226 25.805 -17.269 1.00 42.62 323 LEU A C 1
ATOM 2517 O O . LEU A 1 323 ? -14.551 24.787 -17.426 1.00 42.62 323 LEU A O 1
ATOM 2521 N N . ILE A 1 324 ? -14.899 26.767 -16.398 1.00 43.03 324 ILE A N 1
ATOM 2522 C CA . ILE A 1 324 ? -13.769 26.706 -15.465 1.00 43.03 324 ILE A CA 1
ATOM 2523 C C . ILE A 1 324 ? -13.981 25.564 -14.461 1.00 43.03 324 ILE A C 1
ATOM 2525 O O . ILE A 1 324 ? -13.087 24.752 -14.295 1.00 43.03 324 ILE A O 1
ATOM 2529 N N . ALA A 1 325 ? -15.163 25.373 -13.868 1.00 40.41 325 ALA A N 1
ATOM 2530 C CA . ALA A 1 325 ? -15.430 24.232 -12.978 1.00 40.41 325 ALA A CA 1
ATOM 2531 C C . ALA A 1 325 ? -15.384 22.867 -13.695 1.00 40.41 325 ALA A C 1
ATOM 2533 O O . ALA A 1 325 ? -15.049 21.855 -13.078 1.00 40.41 325 ALA A O 1
ATOM 2534 N N . ALA A 1 326 ? -15.698 22.799 -14.991 1.00 38.94 326 ALA A N 1
ATOM 2535 C CA . ALA A 1 326 ? -15.603 21.579 -15.790 1.00 38.94 326 ALA A CA 1
ATOM 2536 C C . ALA A 1 326 ? -14.148 21.232 -16.146 1.00 38.94 326 ALA A C 1
ATOM 2538 O O . ALA A 1 326 ? -13.784 20.059 -16.054 1.00 38.94 326 ALA A O 1
ATOM 2539 N N . ALA A 1 327 ? -13.329 22.234 -16.482 1.00 39.97 327 ALA A N 1
ATOM 2540 C CA . ALA A 1 327 ? -11.889 22.098 -16.715 1.00 39.97 327 ALA A CA 1
ATOM 2541 C C . ALA A 1 327 ? -11.084 21.929 -15.406 1.00 39.97 327 ALA A C 1
ATOM 2543 O O . ALA A 1 327 ? -10.055 21.258 -15.389 1.00 39.97 327 ALA A O 1
ATOM 2544 N N . SER A 1 328 ? -11.591 22.481 -14.297 1.00 37.97 328 SER A N 1
ATOM 2545 C CA . SER A 1 328 ? -10.959 22.560 -12.972 1.00 37.97 328 SER A CA 1
ATOM 2546 C C . SER A 1 328 ? -11.689 21.774 -11.878 1.00 37.97 328 SER A C 1
ATOM 2548 O O . SER A 1 328 ? -11.487 22.018 -10.688 1.00 37.97 328 SER A O 1
ATOM 2550 N N . ARG A 1 329 ? -12.405 20.696 -12.235 1.00 42.41 329 ARG A N 1
ATOM 2551 C CA . ARG A 1 329 ? -12.657 19.583 -11.290 1.00 42.41 329 ARG A CA 1
ATOM 2552 C C . ARG A 1 329 ? -11.361 18.929 -10.781 1.00 42.41 329 ARG A C 1
ATOM 2554 O O . ARG A 1 329 ? -11.401 17.998 -9.982 1.00 42.41 329 ARG A O 1
ATOM 2561 N N . GLY A 1 330 ? -10.211 19.485 -11.161 1.00 49.50 330 GLY A N 1
ATOM 2562 C CA . GLY A 1 330 ? -9.170 19.751 -10.196 1.00 49.50 330 GLY A CA 1
ATOM 2563 C C . GLY A 1 330 ? -8.510 21.097 -10.185 1.00 49.50 330 GLY A C 1
ATOM 2564 O O . GLY A 1 330 ? -8.413 21.756 -11.209 1.00 49.50 330 GLY A O 1
ATOM 2565 N N . LEU A 1 331 ? -7.886 21.353 -9.033 1.00 39.62 331 LEU A N 1
ATOM 2566 C CA . LEU A 1 331 ? -6.868 22.377 -8.798 1.00 39.62 331 LEU A CA 1
ATOM 2567 C C . LEU A 1 331 ? -7.379 23.745 -8.314 1.00 39.62 331 LEU A C 1
ATOM 2569 O O . LEU A 1 331 ? -6.686 24.744 -8.455 1.00 39.62 331 LEU A O 1
ATOM 2573 N N . SER A 1 332 ? -8.555 23.814 -7.684 1.00 33.19 332 SER A N 1
ATOM 2574 C CA . SER A 1 332 ? -9.147 25.105 -7.293 1.00 33.19 332 SER A CA 1
ATOM 2575 C C . SER A 1 332 ? -8.687 25.702 -5.945 1.00 33.19 332 SER A C 1
ATOM 2577 O O . SER A 1 332 ? -9.131 26.798 -5.616 1.00 33.19 332 SER A O 1
ATOM 2579 N N . SER A 1 333 ? -7.824 25.066 -5.135 1.00 34.88 333 SER A N 1
ATOM 2580 C CA . SER A 1 333 ? -7.573 25.553 -3.756 1.00 34.88 333 SER A CA 1
ATOM 2581 C C . SER A 1 333 ? -6.294 26.370 -3.512 1.00 34.88 333 SER A C 1
ATOM 2583 O O . SER A 1 333 ? -5.996 26.626 -2.350 1.00 34.88 333 SER A O 1
ATOM 2585 N N . GLN A 1 334 ? -5.519 26.784 -4.524 1.00 39.56 334 GLN A N 1
ATOM 2586 C CA . GLN A 1 334 ? -4.224 27.462 -4.267 1.00 39.56 334 GLN A CA 1
ATOM 2587 C C . GLN A 1 334 ? -4.020 28.832 -4.936 1.00 39.56 334 GLN A C 1
ATOM 2589 O O . GLN A 1 334 ? -3.012 29.488 -4.691 1.00 39.56 334 GLN A O 1
ATOM 2594 N N . ILE A 1 335 ? -4.981 29.345 -5.709 1.00 36.59 335 ILE A N 1
ATOM 2595 C CA . ILE A 1 335 ? -4.811 30.644 -6.395 1.00 36.59 335 ILE A CA 1
ATOM 2596 C C . ILE A 1 335 ? -5.048 31.851 -5.463 1.00 36.59 335 ILE A C 1
ATOM 2598 O O . ILE A 1 335 ? -4.530 32.938 -5.716 1.00 36.59 335 ILE A O 1
ATOM 2602 N N . HIS A 1 336 ? -5.725 31.669 -4.325 1.00 35.44 336 HIS A N 1
ATOM 2603 C CA . HIS A 1 336 ? -5.955 32.761 -3.367 1.00 35.44 336 HIS A CA 1
ATOM 2604 C C . HIS A 1 336 ? -4.662 33.251 -2.671 1.00 35.44 336 HIS A C 1
ATOM 2606 O O . HIS A 1 336 ? -4.628 34.355 -2.133 1.00 35.44 336 HIS A O 1
ATOM 2612 N N . GLU A 1 337 ? -3.583 32.461 -2.702 1.00 34.16 337 GLU A N 1
ATOM 2613 C CA . GLU A 1 337 ? -2.310 32.776 -2.034 1.00 34.16 337 GLU A CA 1
ATOM 2614 C C . GLU A 1 337 ? -1.351 33.574 -2.937 1.00 34.16 337 GLU A C 1
ATOM 2616 O O . GLU A 1 337 ? -0.650 34.476 -2.480 1.00 34.16 337 GLU A O 1
ATOM 2621 N N . VAL A 1 338 ? -1.379 33.316 -4.249 1.00 33.31 338 VAL A N 1
ATOM 2622 C CA . VAL A 1 338 ? -0.493 33.977 -5.225 1.00 33.31 338 VAL A CA 1
ATOM 2623 C C . VAL A 1 338 ? -0.977 35.394 -5.556 1.00 33.31 338 VAL A C 1
ATOM 2625 O O . VAL A 1 338 ? -0.166 36.305 -5.726 1.00 33.31 338 VAL A O 1
ATOM 2628 N N . GLY A 1 339 ? -2.296 35.624 -5.565 1.00 34.62 339 GLY A N 1
ATOM 2629 C CA . GLY A 1 339 ? -2.879 36.952 -5.800 1.00 34.62 339 GLY A CA 1
ATOM 2630 C C . GLY A 1 339 ? -2.523 37.992 -4.729 1.00 34.62 339 GLY A C 1
ATOM 2631 O O . GLY A 1 339 ? -2.388 39.175 -5.037 1.00 34.62 339 GLY A O 1
ATOM 2632 N N . HIS A 1 340 ? -2.285 37.568 -3.484 1.00 35.72 340 HIS A N 1
ATOM 2633 C CA . HIS A 1 340 ? -1.922 38.483 -2.398 1.00 35.72 340 HIS A CA 1
ATOM 2634 C C . HIS A 1 340 ? -0.461 38.978 -2.488 1.00 35.72 340 HIS A C 1
ATOM 2636 O O . HIS A 1 340 ? -0.125 40.016 -1.916 1.00 35.72 340 HIS A O 1
ATOM 2642 N N . LEU A 1 341 ? 0.397 38.260 -3.225 1.00 32.38 341 LEU A N 1
ATOM 2643 C CA . LEU A 1 341 ? 1.829 38.548 -3.383 1.00 32.38 341 LEU A CA 1
ATOM 2644 C C . LEU A 1 341 ? 2.134 39.562 -4.496 1.00 32.38 341 LEU A C 1
ATOM 2646 O O . LEU A 1 341 ? 3.104 40.306 -4.384 1.00 32.38 341 LEU A O 1
ATOM 2650 N N . PHE A 1 342 ? 1.304 39.634 -5.542 1.00 32.91 342 PHE A N 1
ATOM 2651 C CA . PHE A 1 342 ? 1.548 40.514 -6.696 1.00 32.91 342 PHE A CA 1
ATOM 2652 C C . PHE A 1 342 ? 0.754 41.830 -6.676 1.00 32.91 342 PHE A C 1
ATOM 2654 O O . PHE A 1 342 ? 1.069 42.745 -7.433 1.00 32.91 342 PHE A O 1
ATOM 2661 N N . GLY A 1 343 ? -0.255 41.958 -5.809 1.00 33.34 343 GLY A N 1
ATOM 2662 C CA . GLY A 1 343 ? -1.107 43.150 -5.734 1.00 33.34 343 GLY A CA 1
ATOM 2663 C C . GLY A 1 343 ? -0.576 44.316 -4.887 1.00 33.34 343 GLY A C 1
ATOM 2664 O O . GLY A 1 343 ? -1.101 45.421 -5.008 1.00 33.34 343 GLY A O 1
ATOM 2665 N N . SER A 1 344 ? 0.428 44.131 -4.021 1.00 35.34 344 SER A N 1
ATOM 2666 C CA . SER A 1 344 ? 0.800 45.179 -3.050 1.00 35.34 344 SER A CA 1
ATOM 2667 C C . SER A 1 344 ? 1.915 46.121 -3.501 1.00 35.34 344 SER A C 1
ATOM 2669 O O . SER A 1 344 ? 2.040 47.217 -2.950 1.00 35.34 344 SER A O 1
ATOM 2671 N N . HIS A 1 345 ? 2.718 45.761 -4.500 1.00 29.59 345 HIS A N 1
ATOM 2672 C CA . HIS A 1 345 ? 3.964 46.474 -4.739 1.00 29.59 345 HIS A CA 1
ATOM 2673 C C . HIS A 1 345 ? 4.308 46.585 -6.230 1.00 29.59 345 HIS A C 1
ATOM 2675 O O . HIS A 1 345 ? 4.516 45.597 -6.919 1.00 29.59 345 HIS A O 1
ATOM 2681 N N . TYR A 1 346 ? 4.442 47.837 -6.673 1.00 31.83 346 TYR A N 1
ATOM 2682 C CA . TYR A 1 346 ? 5.077 48.285 -7.917 1.00 31.83 346 TYR A CA 1
ATOM 2683 C C . TYR A 1 346 ? 4.187 48.429 -9.160 1.00 31.83 346 TYR A C 1
ATOM 2685 O O . TYR A 1 346 ? 4.286 47.721 -10.155 1.00 31.83 346 TYR A O 1
ATOM 2693 N N . LYS A 1 347 ? 3.444 49.543 -9.162 1.00 39.38 347 LYS A N 1
ATOM 2694 C CA . LYS A 1 347 ? 3.348 50.417 -10.340 1.00 39.38 347 LYS A CA 1
ATOM 2695 C C . LYS A 1 347 ? 4.745 50.980 -10.671 1.00 39.38 347 LYS A C 1
ATOM 2697 O O . LYS A 1 347 ? 5.050 52.085 -10.236 1.00 39.38 347 LYS A O 1
ATOM 2702 N N . VAL A 1 348 ? 5.605 50.248 -11.384 1.00 33.75 348 VAL A N 1
ATOM 2703 C CA . VAL A 1 348 ? 6.857 50.798 -11.954 1.00 33.75 348 VAL A CA 1
ATOM 2704 C C . VAL A 1 348 ? 7.167 50.101 -13.292 1.00 33.75 348 VAL A C 1
ATOM 2706 O O . VAL A 1 348 ? 7.146 48.873 -13.338 1.00 33.75 348 VAL A O 1
ATOM 2709 N N . PRO A 1 349 ? 7.424 50.843 -14.387 1.00 38.62 349 PRO A N 1
ATOM 2710 C CA . PRO A 1 349 ? 7.742 50.273 -15.697 1.00 38.62 349 PRO A CA 1
ATOM 2711 C C . PRO A 1 349 ? 9.087 49.526 -15.706 1.00 38.62 349 PRO A C 1
ATOM 2713 O O . PRO A 1 349 ? 10.063 49.967 -15.102 1.00 38.62 349 PRO A O 1
ATOM 2716 N N . LEU A 1 350 ? 9.116 48.390 -16.411 1.00 38.47 350 LEU A N 1
ATOM 2717 C CA . LEU A 1 350 ? 10.260 47.479 -16.539 1.00 38.47 350 LEU A CA 1
ATOM 2718 C C . LEU A 1 350 ? 11.471 48.171 -17.189 1.00 38.47 350 LEU A C 1
ATOM 2720 O O . LEU A 1 350 ? 11.336 48.814 -18.230 1.00 38.47 350 LEU A O 1
ATOM 2724 N N . THR A 1 351 ? 12.660 48.002 -16.601 1.00 39.88 351 THR A N 1
ATOM 2725 C CA . THR A 1 351 ? 13.925 48.499 -17.165 1.00 39.88 351 THR A CA 1
ATOM 2726 C C . THR A 1 351 ? 14.405 47.616 -18.331 1.00 39.88 351 THR A C 1
ATOM 2728 O O . THR A 1 351 ? 13.989 46.456 -18.442 1.00 39.88 351 THR A O 1
ATOM 2731 N N . PRO A 1 352 ? 15.298 48.120 -19.206 1.00 39.16 352 PRO A N 1
ATOM 2732 C CA . PRO A 1 352 ? 15.807 47.378 -20.365 1.00 39.16 352 PRO A CA 1
ATOM 2733 C C . PRO A 1 352 ? 16.396 45.997 -20.034 1.00 39.16 352 PRO A C 1
ATOM 2735 O O . PRO A 1 352 ? 16.223 45.065 -20.815 1.00 39.16 352 PRO A O 1
ATOM 2738 N N . GLU A 1 353 ? 16.997 45.823 -18.852 1.00 36.97 353 GLU A N 1
ATOM 2739 C CA . GLU A 1 353 ? 17.551 44.537 -18.398 1.00 36.97 353 GLU A CA 1
ATOM 2740 C C . GLU A 1 353 ? 16.465 43.496 -18.063 1.00 36.97 353 GLU A C 1
ATOM 2742 O O . GLU A 1 353 ? 16.620 42.314 -18.371 1.00 36.97 353 GLU A O 1
ATOM 2747 N N . MET A 1 354 ? 15.320 43.913 -17.506 1.00 39.38 354 MET A N 1
ATOM 2748 C CA . MET A 1 354 ? 14.176 43.018 -17.257 1.00 39.38 354 MET A CA 1
ATOM 2749 C C . MET A 1 354 ? 13.493 42.600 -18.569 1.00 39.38 354 MET A C 1
ATOM 2751 O O . MET A 1 354 ? 12.996 41.478 -18.694 1.00 39.38 354 MET A O 1
ATOM 2755 N N . ALA A 1 355 ? 13.517 43.480 -19.573 1.00 41.94 355 ALA A N 1
ATOM 2756 C CA . ALA A 1 355 ? 13.060 43.177 -20.926 1.00 41.94 355 ALA A CA 1
ATOM 2757 C C . ALA A 1 355 ? 14.003 42.202 -21.666 1.00 41.94 355 ALA A C 1
ATOM 2759 O O . ALA A 1 355 ? 13.535 41.406 -22.482 1.00 41.94 355 ALA A O 1
ATOM 2760 N N . GLU A 1 356 ? 15.306 42.224 -21.361 1.00 38.94 356 GLU A N 1
ATOM 2761 C CA . GLU A 1 356 ? 16.323 41.287 -21.869 1.00 38.94 356 GLU A CA 1
ATOM 2762 C C . GLU A 1 356 ? 16.086 39.855 -21.340 1.00 38.94 356 GLU A C 1
ATOM 2764 O O . GLU A 1 356 ? 16.087 38.891 -22.107 1.00 38.94 356 GLU A O 1
ATOM 2769 N N . ALA A 1 357 ? 15.784 39.712 -20.043 1.00 40.41 357 ALA A N 1
ATOM 2770 C CA . ALA A 1 357 ? 15.496 38.419 -19.411 1.00 40.41 357 ALA A CA 1
ATOM 2771 C C . ALA A 1 357 ? 14.186 37.784 -19.921 1.00 40.41 357 ALA A C 1
ATOM 2773 O O . ALA A 1 357 ? 14.126 36.581 -20.186 1.00 40.41 357 ALA A O 1
ATOM 2774 N N . LEU A 1 358 ? 13.149 38.602 -20.142 1.00 41.22 358 LEU A N 1
ATOM 2775 C CA . LEU A 1 358 ? 11.903 38.177 -20.793 1.00 41.22 358 LEU A CA 1
ATOM 2776 C C . LEU A 1 358 ? 12.123 37.780 -22.265 1.00 41.22 358 LEU A C 1
ATOM 2778 O O . LEU A 1 358 ? 11.464 36.862 -22.758 1.00 41.22 358 LEU A O 1
ATOM 2782 N N . ARG A 1 359 ? 13.080 38.412 -22.962 1.00 41.41 359 ARG A N 1
ATOM 2783 C CA . ARG A 1 359 ? 13.491 38.033 -24.326 1.00 41.41 359 ARG A CA 1
ATOM 2784 C C . ARG A 1 359 ? 14.168 36.657 -24.373 1.00 41.41 359 ARG A C 1
ATOM 2786 O O . ARG A 1 359 ? 13.854 35.877 -25.268 1.00 41.41 359 ARG A O 1
ATOM 2793 N N . ALA A 1 360 ? 15.021 36.325 -23.403 1.00 40.00 360 ALA A N 1
ATOM 2794 C CA . ALA A 1 360 ? 15.673 35.012 -23.317 1.00 40.00 360 ALA A CA 1
ATOM 2795 C C . ALA A 1 360 ? 14.673 33.870 -23.043 1.00 40.00 360 ALA A C 1
ATOM 2797 O O . ALA A 1 360 ? 14.736 32.813 -23.674 1.00 40.00 360 ALA A O 1
ATOM 2798 N N . LEU A 1 361 ? 13.692 34.108 -22.165 1.00 39.25 361 LEU A N 1
ATOM 2799 C CA . LEU A 1 361 ? 12.610 33.158 -21.877 1.00 39.25 361 LEU A CA 1
ATOM 2800 C C . LEU A 1 361 ? 11.725 32.910 -23.115 1.00 39.25 361 LEU A C 1
ATOM 2802 O O . LEU A 1 361 ? 11.328 31.780 -23.400 1.00 39.25 361 LEU A O 1
ATOM 2806 N N . ARG A 1 362 ? 11.476 33.965 -23.900 1.00 38.56 362 ARG A N 1
ATOM 2807 C CA . ARG A 1 362 ? 10.741 33.904 -25.170 1.00 38.56 362 ARG A CA 1
ATOM 2808 C C . ARG A 1 362 ? 11.482 33.088 -26.238 1.00 38.56 362 ARG A C 1
ATOM 2810 O O . ARG A 1 362 ? 10.828 32.343 -26.958 1.00 38.56 362 ARG A O 1
ATOM 2817 N N . GLN A 1 363 ? 12.816 33.161 -26.302 1.00 39.84 363 GLN A N 1
ATOM 2818 C CA . GLN A 1 363 ? 13.628 32.388 -27.258 1.00 39.84 363 GLN A CA 1
ATOM 2819 C C . GLN A 1 363 ? 13.583 30.871 -27.009 1.00 39.84 363 GLN A C 1
ATOM 2821 O O . GLN A 1 363 ? 13.554 30.082 -27.956 1.00 39.84 363 GLN A O 1
ATOM 2826 N N . GLN A 1 364 ? 13.522 30.446 -25.746 1.00 38.34 364 GLN A N 1
ATOM 2827 C CA . GLN A 1 364 ? 13.414 29.023 -25.403 1.00 38.34 364 GLN A CA 1
ATOM 2828 C C . GLN A 1 364 ? 12.025 28.446 -25.713 1.00 38.34 364 GLN A C 1
ATOM 2830 O O . GLN A 1 364 ? 11.921 27.306 -26.162 1.00 38.34 364 GLN A O 1
ATOM 2835 N N . LEU A 1 365 ? 10.970 29.250 -25.556 1.00 38.41 365 LEU A N 1
ATOM 2836 C CA . LEU A 1 365 ? 9.602 28.883 -25.939 1.00 38.41 365 LEU A CA 1
ATOM 2837 C C . LEU A 1 365 ? 9.439 28.791 -27.465 1.00 38.41 365 LEU A C 1
ATOM 2839 O O . LEU A 1 365 ? 8.834 27.846 -27.963 1.00 38.41 365 LEU A O 1
ATOM 2843 N N . THR A 1 366 ? 10.083 29.682 -28.225 1.00 37.09 366 THR A N 1
ATOM 2844 C CA . THR A 1 366 ? 10.054 29.637 -29.697 1.00 37.09 366 THR A CA 1
ATOM 2845 C C . THR A 1 366 ? 10.762 28.426 -30.306 1.00 37.09 366 THR A C 1
ATOM 2847 O O . THR A 1 366 ? 10.423 28.043 -31.418 1.00 37.09 366 THR A O 1
ATOM 2850 N N . HIS A 1 367 ? 11.694 27.767 -29.606 1.00 37.53 367 HIS A N 1
ATOM 2851 C CA . HIS A 1 367 ? 12.298 26.522 -30.103 1.00 37.53 367 HIS A CA 1
ATOM 2852 C C . HIS A 1 367 ? 11.326 25.331 -30.005 1.00 37.53 367 HIS A C 1
ATOM 2854 O O . HIS A 1 367 ? 11.353 24.434 -30.845 1.00 37.53 367 HIS A O 1
ATOM 2860 N N . ALA A 1 368 ? 10.417 25.356 -29.024 1.00 38.47 368 ALA A N 1
ATOM 2861 C CA . ALA A 1 368 ? 9.324 24.391 -28.918 1.00 38.47 368 ALA A CA 1
ATOM 2862 C C . ALA A 1 368 ? 8.208 24.660 -29.950 1.00 38.47 368 ALA A C 1
ATOM 2864 O O . ALA A 1 368 ? 7.593 23.713 -30.442 1.00 38.47 368 ALA A O 1
ATOM 2865 N N . ASP A 1 369 ? 7.998 25.927 -30.331 1.00 37.00 369 ASP A N 1
ATOM 2866 C CA . ASP A 1 369 ? 7.038 26.329 -31.370 1.00 37.00 369 ASP A CA 1
ATOM 2867 C C . ASP A 1 369 ? 7.583 26.215 -32.811 1.00 37.00 369 ASP A C 1
ATOM 2869 O O . ASP A 1 369 ? 6.801 25.995 -33.735 1.00 37.00 369 ASP A O 1
ATOM 2873 N N . PHE A 1 370 ? 8.906 26.259 -33.031 1.00 34.16 370 PHE A N 1
ATOM 2874 C CA . PHE A 1 370 ? 9.534 26.040 -34.349 1.00 34.16 370 PHE A CA 1
ATOM 2875 C C . PHE A 1 370 ? 9.193 24.652 -34.925 1.00 34.16 370 PHE A C 1
ATOM 2877 O O . PHE A 1 370 ? 8.937 24.513 -36.116 1.00 34.16 370 PHE A O 1
ATOM 2884 N N . ILE A 1 371 ? 9.046 23.645 -34.057 1.00 41.03 371 ILE A N 1
ATOM 2885 C CA . ILE A 1 371 ? 8.596 22.290 -34.426 1.00 41.03 371 ILE A CA 1
ATOM 2886 C C . ILE A 1 371 ? 7.125 22.271 -34.893 1.00 41.03 371 ILE A C 1
ATOM 2888 O O . ILE A 1 371 ? 6.719 21.384 -35.645 1.00 41.03 371 ILE A O 1
ATOM 2892 N N . ARG A 1 372 ? 6.302 23.246 -34.482 1.00 41.47 372 ARG A N 1
ATOM 2893 C CA . ARG A 1 372 ? 4.911 23.385 -34.948 1.00 41.47 372 ARG A CA 1
ATOM 2894 C C . ARG A 1 372 ? 4.790 24.190 -36.245 1.00 41.47 372 ARG A C 1
ATOM 2896 O O . ARG A 1 372 ? 3.850 23.931 -36.995 1.00 41.47 372 ARG A O 1
ATOM 2903 N N . HIS A 1 373 ? 5.701 25.130 -36.512 1.00 35.41 373 HIS A N 1
ATOM 2904 C CA . HIS A 1 373 ? 5.550 26.117 -37.590 1.00 35.41 373 HIS A CA 1
ATOM 2905 C C . HIS A 1 373 ? 5.999 25.650 -38.994 1.00 35.41 373 HIS A C 1
ATOM 2907 O O . HIS A 1 373 ? 5.437 26.140 -39.970 1.00 35.41 373 HIS A O 1
ATOM 2913 N N . GLU A 1 374 ? 6.881 24.645 -39.135 1.00 37.66 374 GLU A N 1
ATOM 2914 C CA . GLU A 1 374 ? 7.245 24.056 -40.453 1.00 37.66 374 GLU A CA 1
ATOM 2915 C C . GLU A 1 374 ? 6.039 23.475 -41.220 1.00 37.66 374 GLU A C 1
ATOM 2917 O O . GLU A 1 374 ? 6.079 23.295 -42.436 1.00 37.66 374 GLU A O 1
ATOM 2922 N N . ARG A 1 375 ? 4.934 23.179 -40.523 1.00 40.25 375 ARG A N 1
ATOM 2923 C CA . ARG A 1 375 ? 3.729 22.589 -41.120 1.00 40.25 375 ARG A CA 1
ATOM 2924 C C . ARG A 1 375 ? 2.822 23.576 -41.862 1.00 40.25 375 ARG A C 1
ATOM 2926 O O . ARG A 1 375 ? 1.929 23.095 -42.553 1.00 40.25 375 ARG A O 1
ATOM 2933 N N . SER A 1 376 ? 2.994 24.897 -41.725 1.00 41.75 376 SER A N 1
ATOM 2934 C CA . SER A 1 376 ? 2.051 25.877 -42.304 1.00 41.75 376 SER A CA 1
ATOM 2935 C C . SER A 1 376 ? 2.607 26.796 -43.404 1.00 41.75 376 SER A C 1
ATOM 2937 O O . SER A 1 376 ? 1.837 27.591 -43.928 1.00 41.75 376 SER A O 1
ATOM 2939 N N . GLU A 1 377 ? 3.886 26.712 -43.793 1.00 41.53 377 GLU A N 1
ATOM 2940 C CA . GLU A 1 377 ? 4.510 27.589 -44.818 1.00 41.53 377 GLU A CA 1
ATOM 2941 C C . GLU A 1 377 ? 4.227 27.189 -46.292 1.00 41.53 377 GLU A C 1
ATOM 2943 O O . GLU A 1 377 ? 4.971 27.565 -47.194 1.00 41.53 377 GLU A O 1
ATOM 2948 N N . GLN A 1 378 ? 3.168 26.426 -46.591 1.00 44.00 378 GLN A N 1
ATOM 2949 C CA . GLN A 1 378 ? 2.916 25.919 -47.955 1.00 44.00 378 GLN A CA 1
ATOM 2950 C C . GLN A 1 378 ? 2.065 26.800 -48.890 1.00 44.00 378 GLN A C 1
ATOM 2952 O O . GLN A 1 378 ? 1.920 26.412 -50.047 1.00 44.00 378 GLN A O 1
ATOM 2957 N N . GLU A 1 379 ? 1.548 27.970 -48.497 1.00 41.94 379 GLU A N 1
ATOM 2958 C CA . GLU A 1 379 ? 0.767 28.811 -49.432 1.00 41.94 379 GLU A CA 1
ATOM 2959 C C . GLU A 1 379 ? 1.124 30.308 -49.393 1.00 41.94 379 GLU A C 1
ATOM 2961 O O . GLU A 1 379 ? 1.381 30.849 -48.315 1.00 41.94 379 GLU A O 1
ATOM 2966 N N . PRO A 1 380 ? 1.172 30.985 -50.563 1.00 42.19 380 PRO A N 1
ATOM 2967 C CA . PRO A 1 380 ? 1.733 32.325 -50.681 1.00 42.19 380 PRO A CA 1
ATOM 2968 C C . PRO A 1 380 ? 0.718 33.440 -50.361 1.00 42.19 380 PRO A C 1
ATOM 2970 O O . PRO A 1 380 ? -0.486 33.261 -50.563 1.00 42.19 380 PRO A O 1
ATOM 2973 N N . PRO A 1 381 ? 1.200 34.618 -49.923 1.00 44.78 381 PRO A N 1
ATOM 2974 C CA . PRO A 1 381 ? 0.354 35.738 -49.524 1.00 44.78 381 PRO A CA 1
ATOM 2975 C C . PRO A 1 381 ? 0.015 36.674 -50.704 1.00 44.78 381 PRO A C 1
ATOM 2977 O O . PRO A 1 381 ? 0.860 36.869 -51.582 1.00 44.78 381 PRO A O 1
ATOM 2980 N N . PRO A 1 382 ? -1.175 37.305 -50.715 1.00 39.34 382 PRO A N 1
ATOM 2981 C CA . PRO A 1 382 ? -1.488 38.422 -51.598 1.00 39.34 382 PRO A CA 1
ATOM 2982 C C . PRO A 1 382 ? -1.330 39.796 -50.918 1.00 39.34 382 PRO A C 1
ATOM 2984 O O . PRO A 1 382 ? -1.295 39.912 -49.694 1.00 39.34 382 PRO A O 1
ATOM 2987 N N . GLU A 1 383 ? -1.220 40.806 -51.782 1.00 45.28 383 GLU A N 1
ATOM 2988 C CA . GLU A 1 383 ? -0.756 42.185 -51.573 1.00 45.28 383 GLU A CA 1
ATOM 2989 C C . GLU A 1 383 ? -1.673 43.094 -50.732 1.00 45.28 383 GLU A C 1
ATOM 2991 O O . GLU A 1 383 ? -2.899 42.968 -50.740 1.00 45.28 383 GLU A O 1
ATOM 2996 N N . GLU A 1 384 ? -1.047 44.061 -50.054 1.00 46.97 384 GLU A N 1
ATOM 2997 C CA . GLU A 1 384 ? -1.693 45.156 -49.316 1.00 46.97 384 GLU A CA 1
ATOM 2998 C C . GLU A 1 384 ? -2.155 46.289 -50.245 1.00 46.97 384 GLU A C 1
ATOM 3000 O O . GLU A 1 384 ? -1.485 46.586 -51.239 1.00 46.97 384 GLU A O 1
ATOM 3005 N N . PRO A 1 385 ? -3.220 47.012 -49.854 1.00 43.16 385 PRO A N 1
ATOM 3006 C CA . PRO A 1 385 ? -3.251 48.441 -50.128 1.00 43.16 385 PRO A CA 1
ATOM 3007 C C . PRO A 1 385 ? -3.543 49.302 -48.889 1.00 43.16 385 PRO A C 1
ATOM 3009 O O . PRO A 1 385 ? -4.474 49.049 -48.125 1.00 43.16 385 PRO A O 1
ATOM 3012 N N . ASP A 1 386 ? -2.704 50.330 -48.776 1.00 41.69 386 ASP A N 1
ATOM 3013 C CA . ASP A 1 386 ? -2.958 51.751 -48.521 1.00 41.69 386 ASP A CA 1
ATOM 3014 C C . ASP A 1 386 ? -3.992 52.193 -47.473 1.00 41.69 386 ASP A C 1
ATOM 3016 O O . ASP A 1 386 ? -5.209 52.055 -47.601 1.00 41.69 386 ASP A O 1
ATOM 3020 N N . ASP A 1 387 ? -3.431 52.877 -46.477 1.00 46.50 387 ASP A N 1
ATOM 3021 C CA . ASP A 1 387 ? -4.078 53.699 -45.467 1.00 46.50 387 ASP A CA 1
ATOM 3022 C C . ASP A 1 387 ? -4.232 55.142 -45.989 1.00 46.50 387 ASP A C 1
ATOM 3024 O O . ASP A 1 387 ? -3.244 55.844 -46.204 1.00 46.50 387 ASP A O 1
ATOM 3028 N N . GLU A 1 388 ? -5.472 55.609 -46.153 1.00 40.28 388 GLU A N 1
ATOM 3029 C CA . GLU A 1 388 ? -5.801 57.035 -46.079 1.00 40.28 388 GLU A CA 1
ATOM 3030 C C . GLU A 1 388 ? -6.972 57.241 -45.104 1.00 40.28 388 GLU A C 1
ATOM 3032 O O . GLU A 1 388 ? -8.146 57.083 -45.432 1.00 40.28 388 GLU A O 1
ATOM 3037 N N . GLY A 1 389 ? -6.627 57.609 -43.870 1.00 40.41 389 GLY A N 1
ATOM 3038 C CA . GLY A 1 389 ? -6.893 58.960 -43.371 1.00 40.41 389 GLY A CA 1
ATOM 3039 C C . GLY A 1 389 ? -8.354 59.417 -43.323 1.00 40.41 389 GLY A C 1
ATOM 3040 O O . GLY A 1 389 ? -8.877 60.023 -44.252 1.00 40.41 389 GLY A O 1
ATOM 3041 N N . THR A 1 390 ? -8.964 59.286 -42.148 1.00 44.53 390 THR A N 1
ATOM 3042 C CA . THR A 1 390 ? -10.133 60.076 -41.741 1.00 44.53 390 THR A CA 1
ATOM 3043 C C . THR A 1 390 ? -9.790 61.554 -41.524 1.00 44.53 390 THR A C 1
ATOM 3045 O O . THR A 1 390 ? -8.956 61.896 -40.680 1.00 44.53 390 THR A O 1
ATOM 3048 N N . SER A 1 391 ? -10.552 62.435 -42.168 1.00 43.66 391 SER A N 1
ATOM 3049 C CA . SER A 1 391 ? -11.223 63.569 -41.511 1.00 43.66 391 SER A CA 1
ATOM 3050 C C . SER A 1 391 ? -12.604 63.761 -42.114 1.00 43.66 391 SER A C 1
ATOM 3052 O O . SER A 1 391 ? -12.703 63.710 -43.359 1.00 43.66 391 SER A O 1
#

Secondary structure (DSSP, 8-state):
---------------------HHHHHHHHHHHHGGG--B-HHHHHHHHHHHHHHHHHHHHHHHHHHHHHHHHHHHHHHTT-SSSTTHHHHHHHHHHHHHHHHHHHHHHHHHHHT-TT---TTS-HHHHHHHHH--TTTBPPPPPHHHHHHHHHHIIIIITTTTPSSSGGGGGGHHHH-HHHHTHHHHHHHHHHHHHHHHT--EEEE-----TTTEE--TTS--EE-HHHHHHHHHHHSS-EEEE-HHHHHHHHHHHH-----HHHHHHHHHHHHHHHHHHHHHHHHHHHHHHHHHHHHHHHHHHHHHHH-TT----HHHHHHHHHHH-SS-TTSHHHHHHHHSSS---PPPHHHHHHHHHHHHHHHHHHHHHHTTSTTSPPPPP-------

Radius of gyration: 31.33 Å; Cα contacts (8 Å, |Δi|>4): 268; chains: 1; bounding box: 80×107×75 Å

Mean predicted aligned error: 16.24 Å

Solvent-accessible surface area (backbone atoms only — not comparable to full-atom values): 23090 Å² total; per-residue (Å²): 138,81,88,81,87,85,85,74,82,80,79,73,86,68,82,64,80,68,75,74,48,55,66,57,48,53,51,51,54,54,60,70,53,36,90,75,50,71,46,38,37,54,55,53,52,50,46,69,68,45,48,63,59,62,37,43,45,60,56,54,50,54,50,51,54,48,52,52,43,51,51,52,52,52,53,56,70,58,49,54,69,92,70,69,80,38,55,70,61,38,46,54,51,44,67,62,45,53,59,53,45,48,51,52,52,54,49,48,58,57,51,64,72,72,38,89,74,64,52,49,84,91,65,40,67,68,59,53,52,51,60,73,64,51,54,83,86,27,42,42,74,80,71,55,68,72,57,50,55,46,50,31,47,47,35,64,76,46,26,43,82,66,62,42,54,43,32,37,85,35,53,71,36,28,34,90,64,32,49,71,64,20,30,45,51,39,55,30,48,56,41,51,50,51,50,30,42,75,71,72,40,65,45,74,48,75,48,79,71,82,48,72,44,52,30,38,83,39,90,100,56,72,67,39,63,19,65,67,49,46,52,48,43,32,74,72,39,73,34,56,69,46,65,39,34,60,64,54,49,49,71,43,27,35,85,75,65,74,40,91,67,54,71,66,48,52,50,56,44,52,54,51,54,51,52,51,53,52,52,52,51,50,50,53,52,49,53,51,51,52,51,54,53,51,56,56,49,53,60,49,52,57,52,49,52,47,68,73,57,36,92,82,62,70,69,50,72,70,54,44,50,48,54,49,48,66,75,36,58,43,81,78,87,63,64,79,64,58,57,66,70,67,71,79,70,76,98,66,85,83,51,75,68,59,52,49,55,54,49,55,58,48,54,61,52,47,60,66,45,51,76,61,51,77,78,69,78,86,72,88,86,84,85,87,82,86,87,78,82,92,130

pLDDT: mean 71.67, std 24.23, range [25.2, 98.69]

Foldseek 3Di:
DDDDDDDDDPPDPPPPPPDQDLLNLLLVLLLLCFPVAAAEQLNVVVCVVCVVVQLCVVVVVLVVVLVVLVVVVVVLVCPPPPPCNQVVVSVVSCVVRVVVSVCSNVVSVVCVVPPPSNADPVHGVSVVSVVVRADPLRYQDDDDPVVLVVLLCCCQPPCLVVVADDQVVLNLCCPPPNSSVSCSRVSRLVRVLVSCQVVVDEDEAEDLPPDCRQWDDDVVDDTFGDVSSQVCSCVSRVHGYGYDYSLRSLVCCCVPRVRDDDPVSSVVVVVVSVVVVVVVVVVVVVSVVVVVVLVVVLVVVVVVVCVVPPPPPDDDPVVVVVSCCVSPSDDPDPPVPVVVVPPPDDPDDDDPVSVVVVVVVVVVVVVVCVVVPVVPPPDDDDDDDDDDDDD

Sequence (391 aa):
MRRRSCSTPTCCSASTASPLTLRATRLKVLKAIGPRLFLPHQVGIEFHRNRREVAAGIGTAYETVRAAADALQKSVKTFGGGEGRYDETTTRVKELINPLVKAIVDGLDELEKDDPHRIDQSDDPVLAELETLLDDDQVGRAPRAKKVAKRARDFETVRVPLRLPPGFDDAHKITGRGVSAAAGDYLLWCEVLAHARKNGTDVVLITDDAKTDWWQKVPGGRDVPHPLLVSEFQRETGQRYYQLSTRELLRKADDALAISVTSQNLEEEDELAAAVEAERALERITDFRGRLTVSAAASAVENDLLRTYGPSWNLSDSDRERLIAAASRGLSSQIHEVGHLFGSHYKVPLTPEMAEALRALRQQLTHADFIRHERSEQEPPPEEPDDEGTS